Protein AF-A0A351UMD5-F1 (afdb_monomer_lite)

pLDDT: mean 84.87, std 20.07, range [24.2, 98.62]

Sequence (409 aa):
MKTIKLFLLAAFASLAAVNATAQGVPDLEGSAEEGSVLFDGANPYARAVSPQATAQDKEDLLAEFKKHVIMDDHGVPAERTAMDAMLARMMESPTAREVAAKFIKADAKVKFSLEEMPGSAVETREGKKTIVGFRGHTLINDNPPSVVLNKLYMQPGVDGAEGTLAHEMLGHALERQLYGGGDDVIYQYNETEEENARLIGWLVSTELKVRPDYETWNYLENPEANNESLKLMCANYSLGLTSDEMKDPASVYKQRLLDADAALTTLSKSKKNMKGWTAIIEHFIGGKHKMEAASFQALREDIGNKERYFPIAEDNLKKIKEALNERLTYFATPEGKKFLAKLAEESESEYFQKKDEAIMERRTRLEGLLRGKTSESFKTPPAVGQVTWEQLQKLWGKESKACATGVLP

Secondary structure (DSSP, 8-state):
-------S--SS---S--------PPP-GGGSGGG-SS--SS-TTTTTTSTT--HHHHHHHHHHHHTTEEEE-TT-HHHHHHHHHHHHHHTTSHHHHHHHHHHHHTT--EEEEEE--TT-EEEEETTEEEEES--EEEETTSSS-EEEEEGGGGSTTBPPSHHHHHIIIIIIIHHHHHTTTS-HHHHTTBHHHHHHHHHHHHHHHHHTTPPP-HHHHHHHH-HHHHHHHHTTT-HHHHH-B-TTGGGSHHHHHHHHHHHHHHHHHHHHHHHHHHHHHHHHHHHHHHSSS---GGGGHHHHHHHHHHHHHHHHHHHHHHHHHHHHHHHHHHHTSHHHHHHHHHHHHHTTSHHHHHHHHHHHHHHHHHHHHHTT--GGGGPPPPPTTPPPHHHHHHHHHHHHHHHHTT---

Radius of gyration: 25.32 Å; chains: 1; bounding box: 69×54×76 Å

Structure (mmCIF, N/CA/C/O backbone):
data_AF-A0A351UMD5-F1
#
_entry.id   AF-A0A351UMD5-F1
#
loop_
_atom_site.group_PDB
_atom_site.id
_atom_site.type_symbol
_atom_site.label_atom_id
_atom_site.label_alt_id
_atom_site.label_comp_id
_atom_site.label_asym_id
_atom_site.label_entity_id
_atom_site.label_seq_id
_atom_site.pdbx_PDB_ins_code
_atom_site.Cartn_x
_atom_site.Cartn_y
_atom_site.Cartn_z
_atom_site.occupancy
_atom_site.B_iso_or_equiv
_atom_site.auth_seq_id
_atom_site.auth_comp_id
_atom_site.auth_asym_id
_atom_site.auth_atom_id
_atom_site.pdbx_PDB_model_num
ATOM 1 N N . MET A 1 1 ? -27.613 0.593 -33.166 1.00 27.97 1 MET A N 1
ATOM 2 C CA . MET A 1 1 ? -26.796 -0.287 -32.297 1.00 27.97 1 MET A CA 1
ATOM 3 C C . MET A 1 1 ? -26.255 0.571 -31.164 1.00 27.97 1 MET A C 1
ATOM 5 O O . MET A 1 1 ? -25.424 1.424 -31.413 1.00 27.97 1 MET A O 1
ATOM 9 N N . LYS A 1 2 ? -27.050 0.697 -30.098 1.00 24.20 2 LYS A N 1
ATOM 10 C CA . LYS A 1 2 ? -26.854 0.079 -28.770 1.00 24.20 2 LYS A CA 1
ATOM 11 C C . LYS A 1 2 ? -25.662 0.674 -28.001 1.00 24.20 2 LYS A C 1
ATOM 13 O O . LYS A 1 2 ? -24.527 0.238 -28.108 1.00 24.20 2 LYS A O 1
ATOM 18 N N . THR A 1 3 ? -26.039 1.705 -27.253 1.00 26.20 3 THR A N 1
ATOM 19 C CA . THR A 1 3 ? -25.447 2.340 -26.074 1.00 26.20 3 THR A CA 1
ATOM 20 C C . THR A 1 3 ? -24.763 1.383 -25.097 1.00 26.20 3 THR A C 1
ATOM 22 O O . THR A 1 3 ? -25.388 0.429 -24.641 1.00 26.20 3 THR A O 1
ATOM 25 N N . ILE A 1 4 ? -23.542 1.731 -24.681 1.00 27.47 4 ILE A N 1
ATOM 26 C CA . ILE A 1 4 ? -22.930 1.292 -23.420 1.00 27.47 4 ILE A CA 1
ATOM 27 C C . ILE A 1 4 ? -22.565 2.568 -22.649 1.00 27.47 4 ILE A C 1
ATOM 29 O O . ILE A 1 4 ? -21.530 3.188 -22.866 1.00 27.47 4 ILE A O 1
ATOM 33 N N . LYS A 1 5 ? -23.506 3.005 -21.813 1.00 25.19 5 LYS A N 1
ATOM 34 C CA . LYS A 1 5 ? -23.312 3.912 -20.680 1.00 25.19 5 LYS A CA 1
ATOM 35 C C . LYS A 1 5 ? -23.870 3.152 -19.483 1.00 25.19 5 LYS A C 1
ATOM 37 O O . LYS A 1 5 ? -25.071 2.917 -19.494 1.00 25.19 5 LYS A O 1
ATOM 42 N N . LEU A 1 6 ? -23.028 2.752 -18.534 1.00 24.86 6 LEU A N 1
ATOM 43 C CA . LEU A 1 6 ? -23.304 2.614 -17.094 1.00 24.86 6 LEU A CA 1
ATOM 44 C C . LEU A 1 6 ? -22.164 1.821 -16.437 1.00 24.86 6 LEU A C 1
ATOM 46 O O . LEU A 1 6 ? -21.642 0.904 -17.059 1.00 24.86 6 LEU A O 1
ATOM 50 N N . PHE A 1 7 ? -21.884 2.167 -15.178 1.00 27.30 7 PHE A N 1
ATOM 51 C CA . PHE A 1 7 ? -21.043 1.503 -14.165 1.00 27.30 7 PHE A CA 1
ATOM 52 C C . PHE A 1 7 ? -19.778 2.264 -13.762 1.00 27.30 7 PHE A C 1
ATOM 54 O O . PHE A 1 7 ? -18.653 1.878 -14.050 1.00 27.30 7 PHE A O 1
ATOM 61 N N . LEU A 1 8 ? -20.023 3.364 -13.048 1.00 27.95 8 LEU A N 1
ATOM 62 C CA . LEU A 1 8 ? -19.113 4.011 -12.099 1.00 27.95 8 LEU A CA 1
ATOM 63 C C . LEU A 1 8 ? -19.971 4.943 -11.227 1.00 27.95 8 LEU A C 1
ATOM 65 O O . LEU A 1 8 ? -19.925 6.157 -11.359 1.00 27.95 8 LEU A O 1
ATOM 69 N N . LEU A 1 9 ? -20.883 4.356 -10.447 1.00 28.44 9 LEU A N 1
ATOM 70 C CA . LEU A 1 9 ? -21.724 5.051 -9.462 1.00 28.44 9 LEU A CA 1
ATOM 71 C C . LEU A 1 9 ? -22.433 3.998 -8.600 1.00 28.44 9 LEU A C 1
ATOM 73 O O . LEU A 1 9 ? -23.573 3.628 -8.856 1.00 28.44 9 LEU A O 1
ATOM 77 N N . ALA A 1 10 ? -21.716 3.467 -7.612 1.00 27.39 10 ALA A N 1
ATOM 78 C CA . ALA A 1 10 ? -22.287 2.642 -6.546 1.00 27.39 10 ALA A CA 1
ATOM 79 C C . ALA A 1 10 ? -21.455 2.763 -5.256 1.00 27.39 10 ALA A C 1
ATOM 81 O O . ALA A 1 10 ? -21.137 1.764 -4.627 1.00 27.39 10 ALA A O 1
ATOM 82 N N . ALA A 1 11 ? -21.070 3.990 -4.884 1.00 28.64 11 ALA A N 1
ATOM 83 C CA . ALA A 1 11 ? -20.389 4.254 -3.610 1.00 28.64 11 ALA A CA 1
ATOM 84 C C . ALA A 1 11 ? -21.002 5.407 -2.786 1.00 28.64 11 ALA A C 1
ATOM 86 O O . ALA A 1 11 ? -20.479 5.727 -1.731 1.00 28.64 11 ALA A O 1
ATOM 87 N N . PHE A 1 12 ? -22.118 6.024 -3.208 1.00 28.44 12 PHE A N 1
ATOM 88 C CA . PHE A 1 12 ? -22.696 7.180 -2.493 1.00 28.44 12 PHE A CA 1
ATOM 89 C C . PHE A 1 12 ? -24.234 7.222 -2.475 1.00 28.44 12 PHE A C 1
ATOM 91 O O . PHE A 1 12 ? -24.842 8.254 -2.747 1.00 28.44 12 PHE A O 1
ATOM 98 N N . ALA A 1 13 ? -24.899 6.114 -2.141 1.00 29.05 13 ALA A N 1
ATOM 99 C CA . ALA A 1 13 ? -26.343 6.149 -1.892 1.00 29.05 13 ALA A CA 1
ATOM 100 C C . ALA A 1 13 ? -26.796 5.111 -0.856 1.00 29.05 13 ALA A C 1
ATOM 102 O O . ALA A 1 13 ? -27.355 4.080 -1.211 1.00 29.05 13 ALA A O 1
ATOM 103 N N . SER A 1 14 ? -26.611 5.413 0.431 1.00 25.58 14 SER A N 1
ATOM 104 C CA . SER A 1 14 ? -27.393 4.785 1.506 1.00 25.58 14 SER A CA 1
ATOM 105 C C . SER A 1 14 ? -27.362 5.631 2.782 1.00 25.58 14 SER A C 1
ATOM 107 O O . SER A 1 14 ? -26.736 5.284 3.775 1.00 25.58 14 SER A O 1
ATOM 109 N N . LEU A 1 15 ? -28.071 6.759 2.747 1.00 29.62 15 LEU A N 1
ATOM 110 C CA . LEU A 1 15 ? -28.535 7.480 3.934 1.00 29.62 15 LEU A CA 1
ATOM 111 C C . LEU A 1 15 ? -30.052 7.644 3.803 1.00 29.62 15 LEU A C 1
ATOM 113 O O . LEU A 1 15 ? -30.522 8.648 3.280 1.00 29.62 15 LEU A O 1
ATOM 117 N N . ALA A 1 16 ? -30.807 6.619 4.212 1.00 27.28 16 ALA A N 1
ATOM 118 C CA . ALA A 1 16 ? -32.189 6.738 4.687 1.00 27.28 16 ALA A CA 1
ATOM 119 C C . ALA A 1 16 ? -32.730 5.377 5.174 1.00 27.28 16 ALA A C 1
ATOM 121 O O . ALA A 1 16 ? -32.987 4.487 4.373 1.00 27.28 16 ALA A O 1
ATOM 122 N N . ALA A 1 17 ? -32.951 5.303 6.491 1.00 28.67 17 ALA A N 1
ATOM 123 C CA . ALA A 1 17 ? -33.989 4.548 7.202 1.00 28.67 17 ALA A CA 1
ATOM 124 C C . ALA A 1 17 ? -34.120 3.025 6.995 1.00 28.67 17 ALA A C 1
ATOM 126 O O . ALA A 1 17 ? -34.672 2.610 5.989 1.00 28.67 17 ALA A O 1
ATOM 127 N N . VAL A 1 18 ? -33.857 2.244 8.059 1.00 27.23 18 VAL A N 1
ATOM 128 C CA . VAL A 1 18 ? -34.817 1.256 8.613 1.00 27.23 18 VAL A CA 1
ATOM 129 C C . VAL A 1 18 ? -34.570 1.076 10.124 1.00 27.23 18 VAL A C 1
ATOM 131 O O . VAL A 1 18 ? -33.527 0.587 10.542 1.00 27.23 18 VAL A O 1
ATOM 134 N N . ASN A 1 19 ? -35.567 1.437 10.938 1.00 29.69 19 ASN A N 1
ATOM 135 C CA . ASN A 1 19 ? -35.811 0.856 12.263 1.00 29.69 19 ASN A CA 1
ATOM 136 C C . ASN A 1 19 ? -36.602 -0.448 12.067 1.00 29.69 19 ASN A C 1
ATOM 138 O O . ASN A 1 19 ? -37.626 -0.380 11.390 1.00 29.69 19 ASN A O 1
ATOM 142 N N . ALA A 1 20 ? -36.185 -1.568 12.677 1.00 28.09 20 ALA A N 1
ATOM 143 C CA . ALA A 1 20 ? -37.046 -2.571 13.342 1.00 28.09 20 ALA A CA 1
ATOM 144 C C . ALA A 1 20 ? -36.304 -3.901 13.628 1.00 28.09 20 ALA A C 1
ATOM 146 O O . ALA A 1 20 ? -35.967 -4.645 12.717 1.00 28.09 20 ALA A O 1
ATOM 147 N N . THR A 1 21 ? -36.122 -4.177 14.926 1.00 36.28 21 THR A N 1
ATOM 148 C CA . THR A 1 21 ? -36.237 -5.469 15.645 1.00 36.28 21 THR A CA 1
ATOM 149 C C . THR A 1 21 ? -35.777 -6.778 14.983 1.00 36.28 21 THR A C 1
ATOM 151 O O . THR A 1 21 ? -36.444 -7.291 14.089 1.00 36.28 21 THR A O 1
ATOM 154 N N . ALA A 1 22 ? -34.798 -7.442 15.609 1.00 28.38 22 ALA A N 1
ATOM 155 C CA . ALA A 1 22 ? -34.682 -8.901 15.592 1.00 28.38 22 ALA A CA 1
ATOM 156 C C . ALA A 1 22 ? -34.344 -9.419 16.999 1.00 28.38 22 ALA A C 1
ATOM 158 O O . ALA A 1 22 ? -33.357 -9.029 17.617 1.00 28.38 22 ALA A O 1
ATOM 159 N N . GLN A 1 23 ? -35.250 -10.251 17.500 1.00 27.72 23 GLN A N 1
ATOM 160 C CA . GLN A 1 23 ? -35.201 -10.990 18.752 1.00 27.72 23 GLN A CA 1
ATOM 161 C C . GLN A 1 23 ? -34.288 -12.222 18.640 1.00 27.72 23 GLN A C 1
ATOM 163 O O . GLN A 1 23 ? -34.272 -12.875 17.602 1.00 27.72 23 GLN A O 1
ATOM 168 N N . GLY A 1 24 ? -33.660 -12.583 19.764 1.00 29.80 24 GLY A N 1
ATOM 169 C CA . GLY A 1 24 ? -33.356 -13.967 20.147 1.00 29.80 24 GLY A CA 1
ATOM 170 C C . GLY A 1 24 ? -32.160 -14.635 19.469 1.00 29.80 24 GLY A C 1
ATOM 171 O O . GLY A 1 24 ? -32.338 -15.418 18.542 1.00 29.80 24 GLY A O 1
ATOM 172 N N . VAL A 1 25 ? -30.957 -14.422 20.011 1.00 31.05 25 VAL A N 1
ATOM 173 C CA . VAL A 1 25 ? -29.830 -15.355 19.835 1.00 31.05 25 VAL A CA 1
ATOM 174 C C . VAL A 1 25 ? -29.831 -16.310 21.039 1.00 31.05 25 VAL A C 1
ATOM 176 O O . VAL A 1 25 ? -29.952 -15.824 22.166 1.00 31.05 25 VAL A O 1
ATOM 179 N N . PRO A 1 26 ? -29.770 -17.639 20.836 1.00 33.12 26 PRO A N 1
ATOM 180 C CA . PRO A 1 26 ? -29.722 -18.589 21.934 1.00 33.12 26 PRO A CA 1
ATOM 181 C C . PRO A 1 26 ? -28.384 -18.523 22.671 1.00 33.12 26 PRO A C 1
ATOM 183 O O . PRO A 1 26 ? -27.328 -18.322 22.076 1.00 33.12 26 PRO A O 1
ATOM 186 N N . ASP A 1 27 ? -28.504 -18.713 23.976 1.00 36.41 27 ASP A N 1
ATOM 187 C CA . ASP A 1 27 ? -27.473 -18.815 24.998 1.00 36.41 27 ASP A CA 1
ATOM 188 C C . ASP A 1 27 ? -26.308 -19.746 24.589 1.00 36.41 27 ASP A C 1
ATOM 190 O O . ASP A 1 27 ? -26.503 -20.937 24.329 1.00 36.41 27 ASP A O 1
ATOM 194 N N . LEU A 1 28 ? -25.105 -19.171 24.495 1.00 37.09 28 LEU A N 1
ATOM 195 C CA . LEU A 1 28 ? -23.832 -19.829 24.166 1.00 37.09 28 LEU A CA 1
ATOM 196 C C . LEU A 1 28 ? -22.872 -19.833 25.374 1.00 37.09 28 LEU A C 1
ATOM 198 O O . LEU A 1 28 ? -21.659 -19.937 25.199 1.00 37.09 28 LEU A O 1
ATOM 202 N N . GLU A 1 29 ? -23.381 -19.746 26.607 1.00 35.31 29 GLU A N 1
ATOM 203 C CA . GLU A 1 29 ? -22.538 -19.751 27.816 1.00 35.31 29 GLU A CA 1
ATOM 204 C C . GLU A 1 29 ? -21.907 -21.127 28.134 1.00 35.31 29 GLU A C 1
ATOM 206 O O . GLU A 1 29 ? -21.002 -21.226 28.957 1.00 35.31 29 GLU A O 1
ATOM 211 N N . GLY A 1 30 ? -22.296 -22.202 27.438 1.00 31.28 30 GLY A N 1
ATOM 212 C CA . GLY A 1 30 ? -21.880 -23.573 27.770 1.00 31.28 30 GLY A CA 1
ATOM 213 C C . GLY A 1 30 ? -20.525 -24.064 27.233 1.00 31.28 30 GLY A C 1
ATOM 214 O O . GLY A 1 30 ? -20.128 -25.172 27.581 1.00 31.28 30 GLY A O 1
ATOM 215 N N . SER A 1 31 ? -19.812 -23.312 26.383 1.00 37.94 31 SER A N 1
ATOM 216 C CA . SER A 1 31 ? -18.545 -23.778 25.769 1.00 37.94 31 SER A CA 1
ATOM 217 C C . SER A 1 31 ? -17.304 -22.960 26.142 1.00 37.94 31 SER A C 1
ATOM 219 O O . SER A 1 31 ? -16.235 -23.186 25.578 1.00 37.94 31 SER A O 1
ATOM 221 N N . ALA A 1 32 ? -17.425 -22.010 27.073 1.00 37.50 32 ALA A N 1
ATOM 222 C CA . ALA A 1 32 ? -16.334 -21.110 27.461 1.00 37.50 32 ALA A CA 1
ATOM 223 C C . ALA A 1 32 ? -15.510 -21.591 28.677 1.00 37.50 32 ALA A C 1
ATOM 225 O O . ALA A 1 32 ? -14.433 -21.054 28.929 1.00 37.50 32 ALA A O 1
ATOM 226 N N . GLU A 1 33 ? -15.963 -22.602 29.429 1.00 34.72 33 GLU A N 1
ATOM 227 C CA . GLU A 1 33 ? -15.355 -22.924 30.734 1.00 34.72 33 GLU A CA 1
ATOM 228 C C . GLU A 1 33 ? -14.147 -23.883 30.699 1.00 34.72 33 GLU A C 1
ATOM 230 O O . GLU A 1 33 ? -13.342 -23.865 31.630 1.00 34.72 33 GLU A O 1
ATOM 235 N N . GLU A 1 34 ? -13.909 -24.649 29.627 1.00 36.34 34 GLU A N 1
ATOM 236 C CA . GLU A 1 34 ? -12.810 -25.641 29.606 1.00 36.34 34 GLU A CA 1
ATOM 237 C C . GLU A 1 34 ? -11.425 -25.087 29.199 1.00 36.34 34 GLU A C 1
ATOM 239 O O . GLU A 1 34 ? -10.430 -25.809 29.245 1.00 36.34 34 GLU A O 1
ATOM 244 N N . GLY A 1 35 ? -11.306 -23.796 28.864 1.00 35.47 35 GLY A N 1
ATOM 245 C CA . GLY A 1 35 ? -10.030 -23.167 28.476 1.00 35.47 35 GLY A CA 1
ATOM 246 C C . GLY A 1 35 ? -9.252 -22.467 29.601 1.00 35.47 35 GLY A C 1
ATOM 247 O O . GLY A 1 35 ? -8.167 -21.944 29.358 1.00 35.47 35 GLY A O 1
ATOM 248 N N . SER A 1 36 ? -9.782 -22.406 30.827 1.00 33.03 36 SER A N 1
ATOM 249 C CA . SER A 1 36 ? -9.352 -21.411 31.829 1.00 33.03 36 SER A CA 1
ATOM 250 C C . SER A 1 36 ? -8.223 -21.831 32.792 1.00 33.03 36 SER A C 1
ATOM 252 O O . SER A 1 36 ? -7.862 -21.052 33.672 1.00 33.03 36 SER A O 1
ATOM 254 N N . VAL A 1 37 ? -7.606 -23.014 32.641 1.00 34.16 37 VAL A N 1
ATOM 255 C CA . VAL A 1 37 ? -6.718 -23.592 33.687 1.00 34.16 37 VAL A CA 1
ATOM 256 C C . VAL A 1 37 ? -5.212 -23.617 33.331 1.00 34.16 37 VAL A C 1
ATOM 258 O O . VAL A 1 37 ? -4.439 -24.312 33.980 1.00 34.16 37 VAL A O 1
ATOM 261 N N . LEU A 1 38 ? -4.730 -22.842 32.347 1.00 36.78 38 LEU A N 1
ATOM 262 C CA . LEU A 1 38 ? -3.295 -22.837 31.967 1.00 36.78 38 LEU A CA 1
ATOM 263 C C . LEU A 1 38 ? -2.643 -21.447 31.806 1.00 36.78 38 LEU A C 1
ATOM 265 O O . LEU A 1 38 ? -1.729 -21.299 30.998 1.00 36.78 38 LEU A O 1
ATOM 269 N N . PHE A 1 39 ? -3.084 -20.421 32.546 1.00 47.00 39 PHE A N 1
ATOM 270 C CA . PHE A 1 39 ? -2.667 -19.040 32.249 1.00 47.00 39 PHE A CA 1
ATOM 271 C C . PHE A 1 39 ? -2.309 -18.197 33.480 1.00 47.00 39 PHE A C 1
ATOM 273 O O . PHE A 1 39 ? -3.119 -17.502 34.088 1.00 47.00 39 PHE A O 1
ATOM 280 N N . ASP A 1 40 ? -1.028 -18.225 33.806 1.00 35.91 40 ASP A N 1
ATOM 281 C CA . ASP A 1 40 ? -0.308 -17.445 34.800 1.00 35.91 40 ASP A CA 1
ATOM 282 C C . ASP A 1 40 ? 0.093 -16.060 34.258 1.00 35.91 40 ASP A C 1
ATOM 284 O O . ASP A 1 40 ? 1.263 -15.767 34.053 1.00 35.91 40 ASP A O 1
ATOM 288 N N . GLY A 1 41 ? -0.899 -15.185 34.035 1.00 37.47 41 GLY A N 1
ATOM 289 C CA . GLY A 1 41 ? -0.791 -13.710 34.083 1.00 37.47 41 GLY A CA 1
ATOM 290 C C . GLY A 1 41 ? 0.155 -12.968 33.116 1.00 37.47 41 GLY A C 1
ATOM 291 O O . GLY A 1 41 ? 0.055 -11.747 32.995 1.00 37.47 41 GLY A O 1
ATOM 292 N N . ALA A 1 42 ? 1.048 -13.652 32.406 1.00 50.19 42 ALA A N 1
ATOM 293 C CA . ALA A 1 42 ? 1.836 -13.132 31.298 1.00 50.19 42 ALA A CA 1
ATOM 294 C C . ALA A 1 42 ? 1.070 -13.379 29.990 1.00 50.19 42 ALA A C 1
ATOM 296 O O . ALA A 1 42 ? 0.368 -14.379 29.872 1.00 50.19 42 ALA A O 1
ATOM 297 N N . ASN A 1 43 ? 1.176 -12.462 29.020 1.00 60.94 43 ASN A N 1
ATOM 298 C CA . ASN A 1 43 ? 0.506 -12.553 27.714 1.00 60.94 43 ASN A CA 1
ATOM 299 C C . ASN A 1 43 ? 0.509 -14.013 27.195 1.00 60.94 43 ASN A C 1
ATOM 301 O O . ASN A 1 43 ? 1.604 -14.539 26.974 1.00 60.94 43 ASN A O 1
ATOM 305 N N . PRO A 1 44 ? -0.660 -14.664 27.002 1.00 67.06 44 PRO A N 1
ATOM 306 C CA . PRO A 1 44 ? -0.748 -16.100 26.699 1.00 67.06 44 PRO A CA 1
ATOM 307 C C . PRO A 1 44 ? 0.016 -16.495 25.427 1.00 67.06 44 PRO A C 1
ATOM 309 O O . PRO A 1 44 ? 0.403 -17.648 25.261 1.00 67.06 44 PRO A O 1
ATOM 312 N N . TYR A 1 45 ? 0.323 -15.519 24.568 1.00 81.44 45 TYR A N 1
ATOM 313 C CA . TYR A 1 45 ? 1.052 -15.704 23.317 1.00 81.44 45 TYR A CA 1
ATOM 314 C C . TYR A 1 45 ? 2.516 -15.240 23.371 1.00 81.44 45 TYR A C 1
ATOM 316 O O . TYR A 1 45 ? 3.181 -15.228 22.339 1.00 81.44 45 TYR A O 1
ATOM 324 N N . ALA A 1 46 ? 3.059 -14.875 24.542 1.00 80.38 46 ALA A N 1
ATOM 325 C CA . ALA A 1 46 ? 4.414 -14.318 24.679 1.00 80.38 46 ALA A CA 1
ATOM 326 C C . ALA A 1 46 ? 5.506 -15.204 24.048 1.00 80.38 46 ALA A C 1
ATOM 328 O O . ALA A 1 46 ? 6.447 -14.698 23.437 1.00 80.38 46 ALA A O 1
ATOM 329 N N . ARG A 1 47 ? 5.362 -16.532 24.155 1.00 83.25 47 ARG A N 1
ATOM 330 C CA . ARG A 1 47 ? 6.269 -17.497 23.513 1.00 83.25 47 ARG A CA 1
ATOM 331 C C . ARG A 1 47 ? 6.097 -17.527 21.995 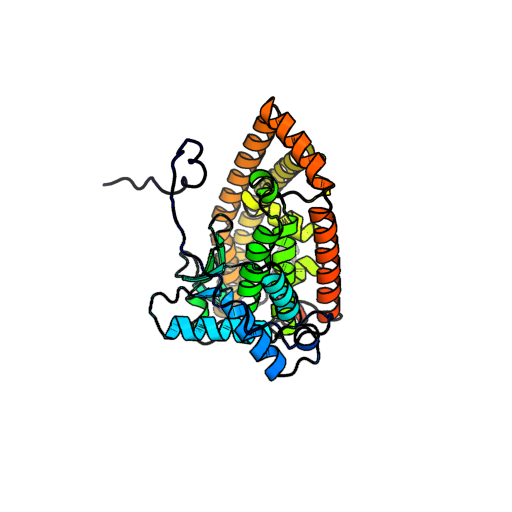1.00 83.25 47 ARG A C 1
ATOM 333 O O . ARG A 1 47 ? 7.089 -17.474 21.276 1.00 83.25 47 ARG A O 1
ATOM 340 N N . ALA A 1 48 ? 4.855 -17.525 21.514 1.00 81.62 48 ALA A N 1
ATOM 341 C CA . ALA A 1 48 ? 4.539 -17.581 20.089 1.00 81.62 48 ALA A CA 1
ATOM 342 C C . ALA A 1 48 ? 4.946 -16.312 19.326 1.00 81.62 48 ALA A C 1
ATOM 344 O O . ALA A 1 48 ? 5.382 -16.395 18.180 1.00 81.62 48 ALA A O 1
ATOM 345 N N . VAL A 1 49 ? 4.885 -15.133 19.949 1.00 85.88 49 VAL A N 1
ATOM 346 C CA . VAL A 1 49 ? 5.311 -13.871 19.309 1.00 85.88 49 VAL A CA 1
ATOM 347 C C . VAL A 1 49 ? 6.831 -13.667 19.321 1.00 85.88 49 VAL A C 1
ATOM 349 O O . VAL A 1 49 ? 7.342 -12.769 18.656 1.00 85.88 49 VAL A O 1
ATOM 352 N N . SER A 1 50 ? 7.577 -14.505 20.045 1.00 85.88 50 SER A N 1
ATOM 353 C CA . SER A 1 50 ? 9.034 -14.408 20.132 1.00 85.88 50 SER A CA 1
ATOM 354 C C . SER A 1 50 ? 9.722 -14.715 18.787 1.00 85.88 50 SER A C 1
ATOM 356 O O . SER A 1 50 ? 9.260 -15.575 18.023 1.00 85.88 50 SER A O 1
ATOM 358 N N . PRO A 1 51 ? 10.885 -14.097 18.489 1.00 82.06 51 PRO A N 1
ATOM 359 C CA . PRO A 1 51 ? 11.746 -14.532 17.390 1.00 82.06 51 PRO A CA 1
ATOM 360 C C . PRO A 1 51 ? 12.222 -15.989 17.526 1.00 82.06 51 PRO A C 1
ATOM 362 O O . PRO A 1 51 ? 12.585 -16.599 16.523 1.00 82.06 51 PRO A O 1
ATOM 365 N N . GLN A 1 52 ? 12.212 -16.551 18.742 1.00 87.62 52 GLN A N 1
ATOM 366 C CA . GLN A 1 52 ? 12.586 -17.941 19.035 1.00 87.62 52 GLN A CA 1
ATOM 367 C C . GLN A 1 52 ? 11.382 -18.896 19.148 1.00 87.62 52 GLN A C 1
ATOM 369 O O . GLN A 1 52 ? 11.549 -20.008 19.646 1.00 87.62 52 GLN A O 1
ATOM 374 N N . ALA A 1 53 ? 10.186 -18.488 18.706 1.00 90.00 53 ALA A N 1
ATOM 375 C CA . ALA A 1 53 ? 9.001 -19.345 18.714 1.00 90.00 53 ALA A CA 1
ATOM 376 C C . ALA A 1 53 ? 9.267 -20.681 17.996 1.00 90.00 53 ALA A C 1
ATOM 378 O O . ALA A 1 53 ? 9.746 -20.707 16.854 1.00 90.00 53 ALA A O 1
ATOM 379 N N . THR A 1 54 ? 8.954 -21.787 18.669 1.00 93.50 54 THR A N 1
ATOM 380 C CA . THR A 1 54 ? 9.081 -23.138 18.111 1.00 93.50 54 THR A CA 1
ATOM 381 C C . THR A 1 54 ? 8.012 -23.393 17.046 1.00 93.50 54 THR A C 1
ATOM 383 O O . THR A 1 54 ? 7.069 -22.618 16.904 1.00 93.50 54 THR A O 1
ATOM 386 N N . ALA A 1 55 ? 8.136 -24.482 16.279 1.00 94.12 55 ALA A N 1
ATOM 387 C CA . ALA A 1 55 ? 7.089 -24.877 15.331 1.00 94.12 55 ALA A CA 1
ATOM 388 C C . ALA A 1 55 ? 5.735 -25.081 16.035 1.00 94.12 55 ALA A C 1
ATOM 390 O O . ALA A 1 55 ? 4.731 -24.558 15.566 1.00 94.12 55 ALA A O 1
ATOM 391 N N . GLN A 1 56 ? 5.738 -25.726 17.208 1.00 93.81 56 GLN A N 1
ATOM 392 C CA . GLN A 1 56 ? 4.528 -25.930 18.004 1.00 93.81 56 GLN A CA 1
ATOM 393 C C . GLN A 1 56 ? 3.908 -24.602 18.452 1.00 93.81 56 GLN A C 1
ATOM 395 O O . GLN A 1 56 ? 2.712 -24.410 18.280 1.00 93.81 56 GLN A O 1
ATOM 400 N N . ASP A 1 57 ? 4.713 -23.648 18.942 1.00 93.50 57 ASP A N 1
ATOM 401 C CA . ASP A 1 57 ? 4.187 -22.338 19.361 1.00 93.50 57 ASP A CA 1
ATOM 402 C C . ASP A 1 57 ? 3.488 -21.604 18.198 1.00 93.50 57 ASP A C 1
ATOM 404 O O . ASP A 1 57 ? 2.497 -20.900 18.398 1.00 93.50 57 ASP A O 1
ATOM 408 N N . LYS A 1 58 ? 4.010 -21.751 16.971 1.00 94.94 58 LYS A N 1
ATOM 409 C CA . LYS A 1 58 ? 3.416 -21.162 15.760 1.00 94.94 58 LYS A CA 1
ATOM 410 C C . LYS A 1 58 ? 2.133 -21.881 15.354 1.00 94.94 58 LYS A C 1
ATOM 412 O O . LYS A 1 58 ? 1.175 -21.217 14.968 1.00 94.94 58 LYS A O 1
ATOM 417 N N . GLU A 1 59 ? 2.120 -23.209 15.427 1.00 95.94 59 GLU A N 1
ATOM 418 C CA . GLU A 1 59 ? 0.946 -24.032 15.126 1.00 95.94 59 GLU A CA 1
ATOM 419 C C . GLU A 1 59 ? -0.200 -23.756 16.105 1.00 95.94 59 GLU A C 1
ATOM 421 O O . GLU A 1 59 ? -1.333 -23.565 15.664 1.00 95.94 59 GLU A O 1
ATOM 426 N N . ASP A 1 60 ? 0.096 -23.634 17.400 1.00 95.56 60 ASP A N 1
ATOM 427 C CA . ASP A 1 60 ? -0.890 -23.318 18.438 1.00 95.56 60 ASP A CA 1
ATOM 428 C C . ASP A 1 60 ? -1.494 -21.922 18.222 1.00 95.56 60 ASP A C 1
ATOM 430 O O . ASP A 1 60 ? -2.716 -21.756 18.238 1.00 95.56 60 ASP A O 1
ATOM 434 N N . LEU A 1 61 ? -0.654 -20.916 17.937 1.00 96.50 61 LEU A N 1
ATOM 435 C CA . LEU A 1 61 ? -1.127 -19.566 17.619 1.00 96.50 61 LEU A CA 1
ATOM 436 C C . LEU A 1 61 ? -1.963 -19.543 16.334 1.00 96.50 61 LEU A C 1
ATOM 438 O O . LEU A 1 61 ? -2.987 -18.866 16.289 1.00 96.50 61 LEU A O 1
ATOM 442 N N . LEU A 1 62 ? -1.554 -20.276 15.295 1.00 97.62 62 LEU A N 1
ATOM 443 C CA . LEU A 1 62 ? -2.316 -20.383 14.051 1.00 97.62 62 LEU A CA 1
ATOM 444 C C . LEU A 1 62 ? -3.680 -21.041 14.286 1.00 97.62 62 LEU A C 1
ATOM 446 O O . LEU A 1 62 ? -4.678 -20.584 13.729 1.00 97.62 62 LEU A O 1
ATOM 450 N N . ALA A 1 63 ? -3.727 -22.113 15.078 1.00 97.94 63 ALA A N 1
ATOM 451 C CA . ALA A 1 63 ? -4.962 -22.814 15.405 1.00 97.94 63 ALA A CA 1
ATOM 452 C C . ALA A 1 63 ? -5.939 -21.895 16.146 1.00 97.94 63 ALA A C 1
ATOM 454 O O . ALA A 1 63 ? -7.121 -21.861 15.803 1.00 97.94 63 ALA A O 1
ATOM 455 N N . GLU A 1 64 ? -5.439 -21.107 17.100 1.00 97.62 64 GLU A N 1
ATOM 456 C CA . GLU A 1 64 ? -6.241 -20.098 17.787 1.00 97.62 64 GLU A CA 1
ATOM 457 C C . GLU A 1 64 ? -6.696 -18.993 16.830 1.00 97.62 64 GLU A C 1
ATOM 459 O O . GLU A 1 64 ? -7.888 -18.716 16.728 1.00 97.62 64 GLU A O 1
ATOM 464 N N . PHE A 1 65 ? -5.777 -18.422 16.046 1.00 97.81 65 PHE A N 1
ATOM 465 C CA . PHE A 1 65 ? -6.081 -17.366 15.080 1.00 97.81 65 PHE A CA 1
ATOM 466 C C . PHE A 1 65 ? -7.165 -17.789 14.081 1.00 97.81 65 PHE A C 1
ATOM 468 O O . PHE A 1 65 ? -8.076 -17.018 13.787 1.00 97.81 65 PHE A O 1
ATOM 475 N N . LYS A 1 66 ? -7.141 -19.041 13.606 1.00 98.31 66 LYS A N 1
ATOM 476 C CA . LYS A 1 66 ? -8.159 -19.572 12.687 1.00 98.31 66 LYS A CA 1
ATOM 477 C C . LYS A 1 66 ? -9.574 -19.589 13.272 1.00 98.31 66 LYS A C 1
ATOM 479 O O . LYS A 1 66 ? -10.520 -19.527 12.496 1.00 98.31 66 LYS A O 1
ATOM 484 N N . LYS A 1 67 ? -9.757 -19.595 14.598 1.00 98.12 67 LYS A N 1
ATOM 485 C CA . LYS A 1 67 ? -11.089 -19.440 15.222 1.00 98.12 67 LYS A CA 1
ATOM 486 C C . LYS A 1 67 ? -11.698 -18.053 14.982 1.00 98.12 67 LYS A C 1
ATOM 488 O O . LYS A 1 67 ? -12.901 -17.868 15.148 1.00 98.12 67 LYS A O 1
ATOM 493 N N . HIS A 1 68 ? -10.874 -17.082 14.591 1.00 98.31 68 HIS A N 1
ATOM 494 C CA . HIS A 1 68 ? -11.274 -15.714 14.272 1.00 98.31 68 HIS A CA 1
ATOM 495 C C . HIS A 1 68 ? -11.421 -15.461 12.761 1.00 98.31 68 HIS A C 1
ATOM 497 O O . HIS A 1 68 ? -11.855 -14.379 12.360 1.00 98.31 68 HIS A O 1
ATOM 503 N N . VAL A 1 69 ? -11.095 -16.449 11.919 1.00 98.44 69 VAL A N 1
ATOM 504 C CA . VAL A 1 69 ? -11.129 -16.338 10.456 1.00 98.44 69 VAL A CA 1
ATOM 505 C C . VAL A 1 69 ? -12.242 -17.220 9.894 1.00 98.44 69 VAL A C 1
ATOM 507 O O . VAL A 1 69 ? -12.174 -18.447 9.939 1.00 98.44 69 VAL A O 1
ATOM 510 N N . ILE A 1 70 ? -13.258 -16.592 9.309 1.00 98.50 70 ILE A N 1
ATOM 511 C CA . ILE A 1 70 ? -14.314 -17.271 8.559 1.00 98.50 70 ILE A CA 1
ATOM 512 C C . ILE A 1 70 ? -13.812 -17.447 7.124 1.00 98.50 70 ILE A C 1
ATOM 514 O O . ILE A 1 70 ? -13.729 -16.479 6.372 1.00 98.50 70 ILE A O 1
ATOM 518 N N . MET A 1 71 ? -13.446 -18.671 6.745 1.00 98.06 71 MET A N 1
ATOM 519 C CA . MET A 1 71 ? -13.007 -18.959 5.377 1.00 98.06 71 MET A CA 1
ATOM 520 C C . MET A 1 71 ? -14.199 -19.163 4.447 1.00 98.06 71 MET A C 1
ATOM 522 O O . MET A 1 71 ? -15.001 -20.068 4.676 1.00 98.06 71 MET A O 1
ATOM 526 N N . ASP A 1 72 ? -14.265 -18.365 3.385 1.00 98.12 72 ASP A N 1
ATOM 527 C CA . ASP A 1 72 ? -15.116 -18.605 2.224 1.00 98.12 72 ASP A CA 1
ATOM 528 C C . ASP A 1 72 ? -14.252 -19.163 1.086 1.00 98.12 72 ASP A C 1
ATOM 530 O O . ASP A 1 72 ? -13.622 -18.436 0.319 1.00 98.12 72 ASP A O 1
ATOM 534 N N . ASP A 1 73 ? -14.164 -20.492 1.043 1.00 97.12 73 ASP A N 1
ATOM 535 C CA . ASP A 1 73 ? -13.458 -21.249 0.007 1.00 97.12 73 ASP A CA 1
ATOM 536 C C . ASP A 1 73 ? -14.364 -21.589 -1.187 1.00 97.12 73 ASP A C 1
ATOM 538 O O . ASP A 1 73 ? -13.983 -22.390 -2.044 1.00 97.12 73 ASP A O 1
ATOM 542 N N . HIS A 1 74 ? -15.588 -21.043 -1.221 1.00 97.31 74 HIS A N 1
ATOM 543 C CA . HIS A 1 74 ? -16.617 -21.323 -2.222 1.00 97.31 74 HIS A CA 1
ATOM 544 C C . HIS A 1 74 ? -16.943 -22.822 -2.397 1.00 97.31 74 HIS A C 1
ATOM 546 O O . HIS A 1 74 ? -17.459 -23.236 -3.440 1.00 97.31 74 HIS A O 1
ATOM 552 N N . GLY A 1 75 ? -16.621 -23.666 -1.409 1.00 96.50 75 GLY A N 1
ATOM 553 C CA . GLY A 1 75 ? -16.721 -25.122 -1.518 1.00 96.50 75 GLY A CA 1
ATOM 554 C C . GLY A 1 75 ? -15.649 -25.766 -2.410 1.00 96.50 75 GLY A C 1
ATOM 555 O O . GLY A 1 75 ? -15.814 -26.915 -2.826 1.00 96.50 75 GLY A O 1
ATOM 556 N N . VAL A 1 76 ? -14.558 -25.057 -2.721 1.00 97.69 76 VAL A N 1
ATOM 557 C CA . VAL A 1 76 ? -13.444 -25.519 -3.560 1.00 97.69 76 VAL A CA 1
ATOM 558 C C . VAL A 1 76 ? -12.261 -25.956 -2.675 1.00 97.69 76 VAL A C 1
ATOM 560 O O . VAL A 1 76 ? -11.544 -25.113 -2.135 1.00 97.69 76 VAL A O 1
ATOM 563 N N . PRO A 1 77 ? -11.945 -27.266 -2.572 1.00 97.62 77 PRO A N 1
ATOM 564 C CA . PRO A 1 77 ? -10.884 -27.752 -1.676 1.00 97.62 77 PRO A CA 1
ATOM 565 C C . PRO A 1 77 ? -9.486 -27.184 -1.962 1.00 97.62 77 PRO A C 1
ATOM 567 O O . PRO A 1 77 ? -8.660 -27.047 -1.057 1.00 97.62 77 PRO A O 1
ATOM 570 N N . ALA A 1 78 ? -9.206 -26.856 -3.226 1.00 97.19 78 ALA A N 1
ATOM 571 C CA . ALA A 1 78 ? -7.950 -26.223 -3.616 1.00 97.19 78 ALA A CA 1
ATOM 572 C C . ALA A 1 78 ? -7.830 -24.786 -3.076 1.00 97.19 78 ALA A C 1
ATOM 574 O O . ALA A 1 78 ? -6.737 -24.391 -2.678 1.00 97.19 78 ALA A O 1
ATOM 575 N N . GLU A 1 79 ? -8.934 -24.032 -3.018 1.00 97.62 79 GLU A N 1
ATOM 576 C CA . GLU A 1 79 ? -8.962 -22.686 -2.426 1.00 97.62 79 GLU A CA 1
ATOM 577 C C . GLU A 1 79 ? -8.733 -22.778 -0.924 1.00 97.62 79 GLU A C 1
ATOM 579 O O . GLU A 1 79 ? -7.828 -22.126 -0.409 1.00 97.62 79 GLU A O 1
ATOM 584 N N . ARG A 1 80 ? -9.430 -23.697 -0.246 1.00 98.00 80 ARG A N 1
ATOM 585 C CA . ARG A 1 80 ? -9.221 -23.960 1.182 1.00 98.00 80 ARG A CA 1
ATOM 586 C C . ARG A 1 80 ? -7.765 -24.261 1.514 1.00 98.00 80 ARG A C 1
ATOM 588 O O . ARG A 1 80 ? -7.190 -23.658 2.415 1.00 98.00 80 ARG A O 1
ATOM 595 N N . THR A 1 81 ? -7.158 -25.165 0.748 1.00 97.56 81 THR A N 1
ATOM 596 C CA . THR A 1 81 ? -5.752 -25.551 0.922 1.00 97.56 81 THR A CA 1
ATOM 597 C C . THR A 1 81 ? -4.820 -24.356 0.712 1.00 97.56 81 THR A C 1
ATOM 599 O O . THR A 1 81 ? -3.880 -24.172 1.484 1.00 97.56 81 THR A O 1
ATOM 602 N N . ALA A 1 82 ? -5.077 -23.527 -0.305 1.00 97.31 82 ALA A N 1
ATOM 603 C CA . ALA A 1 82 ? -4.290 -22.327 -0.565 1.00 97.31 82 ALA A CA 1
ATOM 604 C C . ALA A 1 82 ? -4.427 -21.300 0.570 1.00 97.31 82 ALA A C 1
ATOM 606 O O . ALA A 1 82 ? -3.418 -20.798 1.056 1.00 97.31 82 ALA A O 1
ATOM 607 N N . MET A 1 83 ? -5.645 -21.036 1.043 1.00 98.25 83 MET A N 1
ATOM 608 C CA . MET A 1 83 ? -5.918 -20.110 2.147 1.00 98.25 83 MET A CA 1
ATOM 609 C C . MET A 1 83 ? -5.279 -20.579 3.459 1.00 98.25 83 MET A C 1
ATOM 611 O O . MET A 1 83 ? -4.615 -19.799 4.143 1.00 98.25 83 MET A O 1
ATOM 615 N N . ASP A 1 84 ? -5.413 -21.868 3.786 1.00 98.12 84 ASP A N 1
ATOM 616 C CA . ASP A 1 84 ? -4.768 -22.477 4.949 1.00 98.12 84 ASP A CA 1
ATOM 617 C C . ASP A 1 84 ? -3.236 -22.360 4.869 1.00 98.12 84 ASP A C 1
ATOM 619 O O . ASP A 1 84 ? -2.594 -22.040 5.873 1.00 98.12 84 ASP A O 1
ATOM 623 N N . ALA A 1 85 ? -2.654 -22.570 3.682 1.00 97.12 85 ALA A N 1
ATOM 624 C CA . ALA A 1 85 ? -1.219 -22.428 3.447 1.00 97.12 85 ALA A CA 1
ATOM 625 C C . ALA A 1 85 ? -0.744 -20.970 3.557 1.00 97.12 85 ALA A C 1
ATOM 627 O O . ALA A 1 85 ? 0.305 -20.727 4.152 1.00 97.12 85 ALA A O 1
ATOM 628 N N . MET A 1 86 ? -1.514 -20.004 3.044 1.00 97.88 86 MET A N 1
ATOM 629 C CA . MET A 1 86 ? -1.205 -18.574 3.166 1.00 97.88 86 MET A CA 1
ATOM 630 C C . MET A 1 86 ? -1.182 -18.138 4.633 1.00 97.88 86 MET A C 1
ATOM 632 O O . MET A 1 86 ? -0.224 -17.498 5.064 1.00 97.88 86 MET A O 1
ATOM 636 N N . LEU A 1 87 ? -2.186 -18.531 5.426 1.00 98.38 87 LEU A N 1
ATOM 637 C CA . LEU A 1 87 ? -2.225 -18.224 6.859 1.00 98.38 87 LEU A CA 1
ATOM 638 C C . LEU A 1 87 ? -1.065 -18.876 7.615 1.00 98.38 87 LEU A C 1
ATOM 640 O O . LEU A 1 87 ? -0.415 -18.221 8.430 1.00 98.38 87 LEU A O 1
ATOM 644 N N . ALA A 1 88 ? -0.767 -20.145 7.324 1.00 97.88 88 ALA A N 1
ATOM 645 C CA . ALA A 1 88 ? 0.354 -20.844 7.942 1.00 97.88 88 ALA A CA 1
ATOM 646 C C . ALA A 1 88 ? 1.695 -20.177 7.607 1.00 97.88 88 ALA A C 1
ATOM 648 O O . ALA A 1 88 ? 2.499 -19.909 8.498 1.00 97.88 88 ALA A O 1
ATOM 649 N N . ARG A 1 89 ? 1.921 -19.844 6.331 1.00 97.44 89 ARG A N 1
ATOM 650 C CA . ARG A 1 89 ? 3.150 -19.182 5.888 1.00 97.44 89 ARG A CA 1
ATOM 651 C C . ARG A 1 89 ? 3.271 -17.768 6.448 1.00 97.44 89 ARG A C 1
ATOM 653 O O . ARG A 1 89 ? 4.372 -17.374 6.824 1.00 97.44 89 ARG A O 1
ATOM 660 N N . MET A 1 90 ? 2.165 -17.034 6.564 1.00 97.12 90 MET A N 1
ATOM 661 C CA . MET A 1 90 ? 2.126 -15.729 7.223 1.00 97.12 90 MET A CA 1
ATOM 662 C C . MET A 1 90 ? 2.611 -15.835 8.677 1.00 97.12 90 MET A C 1
ATOM 664 O O . MET A 1 90 ? 3.446 -15.034 9.084 1.00 97.12 90 MET A O 1
ATOM 668 N N . MET A 1 91 ? 2.210 -16.870 9.429 1.00 97.06 91 MET A N 1
ATOM 669 C CA . MET A 1 91 ? 2.664 -17.088 10.815 1.00 97.06 91 MET A CA 1
ATOM 670 C C . MET A 1 91 ? 4.163 -17.403 10.958 1.00 97.06 91 MET A C 1
ATOM 672 O O . MET A 1 91 ? 4.688 -17.370 12.071 1.00 97.06 91 MET A O 1
ATOM 676 N N . GLU A 1 92 ? 4.911 -17.633 9.876 1.00 96.81 92 GLU A N 1
ATOM 677 C CA . GLU A 1 92 ? 6.376 -17.721 9.949 1.00 96.81 92 GLU A CA 1
ATOM 678 C C . GLU A 1 92 ? 7.039 -16.356 10.216 1.00 96.81 92 GLU A C 1
ATOM 680 O O . GLU A 1 92 ? 8.143 -16.299 10.769 1.00 96.81 92 GLU A O 1
ATOM 685 N N . SER A 1 93 ? 6.346 -15.250 9.933 1.00 96.94 93 SER A N 1
ATOM 686 C CA . SER A 1 93 ? 6.789 -13.887 10.243 1.00 96.94 93 SER A CA 1
ATOM 687 C C . SER A 1 93 ? 6.571 -13.541 11.730 1.00 96.94 93 SER A C 1
ATOM 689 O O . SER A 1 93 ? 5.446 -13.649 12.224 1.00 96.94 93 SER A O 1
ATOM 691 N N . PRO A 1 94 ? 7.610 -13.091 12.470 1.00 95.88 94 PRO A N 1
ATOM 692 C CA . PRO A 1 94 ? 7.439 -12.525 13.812 1.00 95.88 94 PRO A CA 1
ATOM 693 C C . PRO A 1 94 ? 6.407 -11.397 13.872 1.00 95.88 94 PRO A C 1
ATOM 695 O O . PRO A 1 94 ? 5.600 -11.361 14.798 1.00 95.88 94 PRO A O 1
ATOM 698 N N . THR A 1 95 ? 6.395 -10.512 12.871 1.00 96.38 95 THR A N 1
ATOM 699 C CA . THR A 1 95 ? 5.434 -9.405 12.802 1.00 96.38 95 THR A CA 1
ATOM 700 C C . THR A 1 95 ? 4.001 -9.917 12.679 1.00 96.38 95 THR A C 1
ATOM 702 O O . THR A 1 95 ? 3.129 -9.473 13.424 1.00 96.38 95 THR A O 1
ATOM 705 N N . ALA A 1 96 ? 3.751 -10.897 11.809 1.00 97.75 96 ALA A N 1
ATOM 706 C CA . ALA A 1 96 ? 2.427 -11.495 11.686 1.00 97.75 96 ALA A CA 1
ATOM 707 C C . ALA A 1 96 ? 1.954 -12.128 13.000 1.00 97.75 96 ALA A C 1
ATOM 709 O O . ALA A 1 96 ? 0.810 -11.918 13.387 1.00 97.75 96 ALA A O 1
ATOM 710 N N . ARG A 1 97 ? 2.825 -12.856 13.713 1.00 97.69 97 ARG A N 1
ATOM 711 C CA . ARG A 1 97 ? 2.464 -13.485 14.995 1.00 97.69 97 ARG A CA 1
ATOM 712 C C . ARG A 1 97 ? 2.121 -12.458 16.064 1.00 97.69 97 ARG A C 1
ATOM 714 O O . ARG A 1 97 ? 1.136 -12.619 16.779 1.00 97.69 97 ARG A O 1
ATOM 721 N N . GLU A 1 98 ? 2.911 -11.393 16.157 1.00 96.06 98 GLU A N 1
ATOM 722 C CA . GLU A 1 98 ? 2.664 -10.295 17.090 1.00 96.06 98 GLU A CA 1
ATOM 723 C C . GLU A 1 98 ? 1.295 -9.644 16.848 1.00 96.06 98 GLU A C 1
ATOM 725 O O . GLU A 1 98 ? 0.520 -9.447 17.787 1.00 96.06 98 GLU A O 1
ATOM 730 N N . VAL A 1 99 ? 0.973 -9.339 15.588 1.00 96.69 99 VAL A N 1
ATOM 731 C CA . VAL A 1 99 ? -0.294 -8.685 15.242 1.00 96.69 99 VAL A CA 1
ATOM 732 C C . VAL A 1 99 ? -1.472 -9.665 15.294 1.00 96.69 99 VAL A C 1
ATOM 734 O O . VAL A 1 99 ? -2.547 -9.282 15.744 1.00 96.69 99 VAL A O 1
ATOM 737 N N . ALA A 1 100 ? -1.282 -10.945 14.967 1.00 97.56 100 ALA A N 1
ATOM 738 C CA . ALA A 1 100 ? -2.298 -11.983 15.158 1.00 97.56 100 ALA A CA 1
ATOM 739 C C . ALA A 1 100 ? -2.654 -12.175 16.641 1.00 97.56 100 ALA A C 1
ATOM 741 O O . ALA A 1 100 ? -3.827 -12.295 16.981 1.00 97.56 100 ALA A O 1
ATOM 742 N N . ALA A 1 101 ? -1.677 -12.115 17.551 1.00 96.06 101 ALA A N 1
ATOM 743 C CA . ALA A 1 101 ? -1.954 -12.134 18.988 1.00 96.06 101 ALA A CA 1
ATOM 744 C C . ALA A 1 101 ? -2.777 -10.910 19.436 1.00 96.06 101 ALA A C 1
ATOM 746 O O . ALA A 1 101 ? -3.664 -11.042 20.281 1.00 96.06 101 ALA A O 1
ATOM 747 N N . LYS A 1 102 ? -2.528 -9.725 18.852 1.00 94.44 102 LYS A N 1
ATOM 748 C CA . LYS A 1 102 ? -3.366 -8.527 19.059 1.00 94.44 102 LYS A CA 1
ATOM 749 C C . LYS A 1 102 ? -4.786 -8.740 18.516 1.00 94.44 102 LYS A C 1
ATOM 751 O O . LYS A 1 102 ? -5.739 -8.389 19.203 1.00 94.44 102 LYS A O 1
ATOM 756 N N . PHE A 1 103 ? -4.919 -9.367 17.347 1.00 95.56 103 PHE A N 1
ATOM 757 C CA . PHE A 1 103 ? -6.197 -9.719 16.719 1.00 95.56 103 PHE A CA 1
ATOM 758 C C . PHE A 1 103 ? -7.049 -10.627 17.611 1.00 95.56 103 PHE A C 1
ATOM 760 O O . PHE A 1 103 ? -8.200 -10.311 17.898 1.00 95.56 103 PHE A O 1
ATOM 767 N N . ILE A 1 104 ? -6.450 -11.710 18.116 1.00 96.12 104 ILE A N 1
ATOM 768 C CA . ILE A 1 104 ? -7.101 -12.653 19.034 1.00 96.12 104 ILE A CA 1
ATOM 769 C C . ILE A 1 104 ? -7.490 -11.947 20.335 1.00 96.12 104 ILE A C 1
ATOM 771 O O . ILE A 1 104 ? -8.616 -12.076 20.802 1.00 96.12 104 ILE A O 1
ATOM 775 N N . LYS A 1 105 ? -6.578 -11.150 20.911 1.00 94.06 105 LYS A N 1
ATOM 776 C CA . LYS A 1 105 ? -6.834 -10.406 22.153 1.00 94.06 105 LYS A CA 1
ATOM 777 C C . LYS A 1 105 ? -7.993 -9.412 22.021 1.00 94.06 105 LYS A C 1
ATOM 779 O O . LYS A 1 105 ? -8.696 -9.183 23.000 1.00 94.06 105 LYS A O 1
ATOM 784 N N . ALA A 1 106 ? -8.164 -8.807 20.849 1.00 91.94 106 ALA A N 1
ATOM 785 C CA . ALA A 1 106 ? -9.266 -7.894 20.560 1.00 91.94 106 ALA A CA 1
ATOM 786 C C . ALA A 1 106 ? -10.591 -8.616 20.250 1.00 91.94 106 ALA A C 1
ATOM 788 O O . ALA A 1 106 ? -11.581 -7.947 19.978 1.00 91.94 106 ALA A O 1
ATOM 789 N N . ASP A 1 107 ? -10.597 -9.955 20.238 1.00 95.12 107 ASP A N 1
ATOM 790 C CA . ASP A 1 107 ? -11.675 -10.794 19.701 1.00 95.12 107 ASP A CA 1
ATOM 791 C C . ASP A 1 107 ? -12.149 -10.359 18.303 1.00 95.12 107 ASP A C 1
ATOM 793 O O . ASP A 1 107 ? -13.303 -10.541 17.917 1.00 95.12 107 ASP A O 1
ATOM 797 N N . ALA A 1 108 ? -11.231 -9.797 17.510 1.00 96.19 108 ALA A N 1
ATOM 798 C CA . ALA A 1 108 ? -11.522 -9.378 16.150 1.00 96.19 108 ALA A CA 1
ATOM 799 C C . ALA A 1 108 ? -11.901 -10.602 15.303 1.00 96.19 108 ALA A C 1
ATOM 801 O O . ALA A 1 108 ? -11.443 -11.716 15.569 1.00 96.19 108 ALA A O 1
ATOM 802 N N . LYS A 1 109 ? -12.740 -10.413 14.283 1.00 97.94 109 LYS A N 1
ATOM 803 C CA . LYS A 1 109 ? -13.157 -11.450 13.326 1.00 97.94 109 LYS A CA 1
ATOM 804 C C . LYS A 1 109 ? -12.969 -10.955 11.896 1.00 97.94 109 LYS A C 1
ATOM 806 O O . LYS A 1 109 ? -12.965 -9.754 11.645 1.00 97.94 109 LYS A O 1
ATOM 811 N N . VAL A 1 110 ? -12.822 -11.868 10.944 1.00 98.38 110 VAL A N 1
ATOM 812 C CA . VAL A 1 110 ? -12.668 -11.520 9.522 1.00 98.38 110 VAL A CA 1
ATOM 813 C C . VAL A 1 110 ? -13.238 -12.619 8.635 1.00 98.38 110 VAL A C 1
ATOM 815 O O . VAL A 1 110 ? -13.112 -13.801 8.960 1.00 98.38 110 VAL A O 1
ATOM 818 N N . LYS A 1 111 ? -13.857 -12.246 7.513 1.00 98.62 111 LYS A N 1
ATOM 819 C CA . LYS A 1 111 ? -14.125 -13.177 6.408 1.00 98.62 111 LYS A CA 1
ATOM 820 C C . LYS A 1 111 ? -12.955 -13.137 5.443 1.00 98.62 111 LYS A C 1
ATOM 822 O O . LYS A 1 111 ? -12.509 -12.055 5.090 1.00 98.62 111 LYS A O 1
ATOM 827 N N . PHE A 1 112 ? -12.460 -14.287 5.019 1.00 98.62 112 PHE A N 1
ATOM 828 C CA . PHE A 1 112 ? -11.376 -14.375 4.047 1.00 98.62 112 PHE A CA 1
ATOM 829 C C . PHE A 1 112 ? -11.854 -15.167 2.834 1.00 98.62 112 PHE A C 1
ATOM 831 O O . PHE A 1 112 ? -12.327 -16.287 3.009 1.00 98.62 112 PHE A O 1
ATOM 838 N N . SER A 1 113 ? -11.712 -14.603 1.635 1.00 98.62 113 SER A N 1
ATOM 839 C CA . SER A 1 113 ? -12.007 -15.269 0.363 1.00 98.62 113 SER A CA 1
ATOM 840 C C . SER A 1 113 ? -10.889 -15.054 -0.665 1.00 98.62 113 SER A C 1
ATOM 842 O O . SER A 1 113 ? -10.069 -14.131 -0.566 1.00 98.62 113 SER A O 1
ATOM 844 N N . LEU A 1 114 ? -10.855 -15.928 -1.674 1.00 98.38 114 LEU A N 1
ATOM 845 C CA . LEU A 1 114 ? -10.086 -15.724 -2.900 1.00 98.38 114 LEU A CA 1
ATOM 846 C C . LEU A 1 114 ? -11.053 -15.431 -4.045 1.00 98.38 114 LEU A C 1
ATOM 848 O O . LEU A 1 114 ? -11.936 -16.238 -4.310 1.00 98.38 114 LEU A O 1
ATOM 852 N N . GLU A 1 115 ? -10.874 -14.332 -4.775 1.00 97.81 115 GLU A N 1
ATOM 853 C CA . GLU A 1 115 ? -11.760 -13.953 -5.886 1.00 97.81 115 GLU A CA 1
ATOM 854 C C . GLU A 1 115 ? -11.004 -13.584 -7.165 1.00 97.81 115 GLU A C 1
ATOM 856 O O . GLU A 1 115 ? -9.839 -13.182 -7.150 1.00 97.81 115 GLU A O 1
ATOM 861 N N . GLU A 1 116 ? -11.679 -13.731 -8.306 1.00 96.62 116 GLU A N 1
ATOM 862 C CA . GLU A 1 116 ? -11.193 -13.176 -9.568 1.00 96.62 116 GLU A CA 1
ATOM 863 C C . GLU A 1 116 ? -11.300 -11.651 -9.510 1.00 96.62 116 GLU A C 1
ATOM 865 O O . GLU A 1 116 ? -12.390 -11.113 -9.326 1.00 96.62 116 GLU A O 1
ATOM 870 N N . MET A 1 117 ? -10.188 -10.944 -9.709 1.00 94.69 117 MET A N 1
ATOM 871 C CA . MET A 1 117 ? -10.180 -9.479 -9.729 1.00 94.69 117 MET A CA 1
ATOM 872 C C . MET A 1 117 ? -9.997 -8.969 -11.164 1.00 94.69 117 MET A C 1
ATOM 874 O O . MET A 1 117 ? -8.897 -9.083 -11.721 1.00 94.69 117 MET A O 1
ATOM 878 N N . PRO A 1 118 ? -11.048 -8.408 -11.798 1.00 89.25 118 PRO A N 1
ATOM 879 C CA . PRO A 1 118 ? -10.956 -7.889 -13.156 1.00 89.25 118 PRO A CA 1
ATOM 880 C C . PRO A 1 118 ? -9.869 -6.821 -13.299 1.00 89.25 118 PRO A C 1
ATOM 882 O O . PRO A 1 118 ? -9.707 -5.949 -12.450 1.00 89.25 118 PRO A O 1
ATOM 885 N N . GLY A 1 119 ? -9.142 -6.865 -14.417 1.00 84.56 119 GLY A N 1
ATOM 886 C CA . GLY A 1 119 ? -8.040 -5.937 -14.684 1.00 84.56 119 GLY A CA 1
ATOM 887 C C . GLY A 1 119 ? -6.701 -6.352 -14.071 1.00 84.56 119 GLY A C 1
ATOM 888 O O . GLY A 1 119 ? -5.705 -5.672 -14.317 1.00 84.56 119 GLY A O 1
ATOM 889 N N . SER A 1 120 ? -6.653 -7.471 -13.345 1.00 92.12 120 SER A N 1
ATOM 890 C CA . SER A 1 120 ? -5.407 -8.071 -12.875 1.00 92.12 120 SER A CA 1
ATOM 891 C C . SER A 1 120 ? -4.900 -9.165 -13.813 1.00 92.12 120 SER A C 1
ATOM 893 O O . SER A 1 120 ? -5.674 -9.850 -14.482 1.00 92.12 120 SER A O 1
ATOM 895 N N . ALA A 1 121 ? -3.582 -9.341 -13.861 1.00 91.44 121 ALA A N 1
ATOM 896 C CA . ALA A 1 121 ? -2.927 -10.386 -14.641 1.00 91.44 121 ALA A CA 1
ATOM 897 C C . ALA A 1 121 ? -1.630 -10.845 -13.965 1.00 91.44 121 ALA A C 1
ATOM 899 O O . ALA A 1 121 ? -1.094 -10.163 -13.093 1.00 91.44 121 ALA A O 1
ATOM 900 N N . VAL A 1 122 ? -1.106 -11.993 -14.392 1.00 90.94 122 VAL A N 1
ATOM 901 C CA . VAL A 1 122 ? 0.239 -12.440 -14.018 1.00 90.94 122 VAL A CA 1
ATOM 902 C C . VAL A 1 122 ? 1.215 -12.030 -15.113 1.00 90.94 122 VAL A C 1
ATOM 904 O O . VAL A 1 122 ? 1.068 -12.430 -16.267 1.00 90.94 122 VAL A O 1
ATOM 907 N N . GLU A 1 123 ? 2.234 -11.260 -14.742 1.00 86.62 123 GLU A N 1
ATOM 908 C CA . GLU A 1 123 ? 3.347 -10.895 -15.616 1.00 86.62 123 GLU A CA 1
ATOM 909 C C . GLU A 1 123 ? 4.649 -11.492 -15.087 1.00 86.62 123 GLU A C 1
ATOM 911 O O . GLU A 1 123 ? 4.881 -11.551 -13.879 1.00 86.62 123 GLU A O 1
ATOM 916 N N . THR A 1 124 ? 5.539 -11.894 -15.994 1.00 81.88 124 THR A N 1
ATOM 917 C CA . THR A 1 124 ? 6.915 -12.220 -15.618 1.00 81.88 124 THR A CA 1
ATOM 918 C C . THR A 1 124 ? 7.727 -10.934 -15.591 1.00 81.88 124 THR A C 1
ATOM 920 O O . THR A 1 124 ? 8.056 -10.384 -16.640 1.00 81.88 124 THR A O 1
ATOM 923 N N . ARG A 1 125 ? 8.083 -10.462 -14.398 1.00 74.38 125 ARG A N 1
ATOM 924 C CA . ARG A 1 125 ? 8.991 -9.331 -14.206 1.00 74.38 125 ARG A CA 1
ATOM 925 C C . ARG A 1 125 ? 10.290 -9.852 -13.637 1.00 74.38 125 ARG A C 1
ATOM 927 O O . ARG A 1 125 ? 10.295 -10.520 -12.608 1.00 74.38 125 ARG A O 1
ATOM 934 N N . GLU A 1 126 ? 11.392 -9.576 -14.332 1.00 71.38 126 GLU A N 1
ATOM 935 C CA . GLU A 1 126 ? 12.721 -9.979 -13.865 1.00 71.38 126 GLU A CA 1
ATOM 936 C C . GLU A 1 126 ? 12.821 -11.496 -13.574 1.00 71.38 126 GLU A C 1
ATOM 938 O O . GLU A 1 126 ? 13.398 -11.929 -12.583 1.00 71.38 126 GLU A O 1
ATOM 943 N N . GLY A 1 127 ? 12.199 -12.322 -14.424 1.00 72.62 127 GLY A N 1
ATOM 944 C CA . GLY A 1 127 ? 12.204 -13.784 -14.283 1.00 72.62 127 GLY A CA 1
ATOM 945 C C . GLY A 1 127 ? 11.285 -14.345 -13.190 1.00 72.62 127 GLY A C 1
ATOM 946 O O . GLY A 1 127 ? 11.228 -15.562 -13.029 1.00 72.62 127 GLY A O 1
ATOM 947 N N . LYS A 1 128 ? 10.539 -13.497 -12.472 1.00 80.69 128 LYS A N 1
ATOM 948 C CA . LYS A 1 128 ? 9.548 -13.906 -11.468 1.00 80.69 128 LYS A CA 1
ATOM 949 C C . LYS A 1 128 ? 8.136 -13.579 -11.919 1.00 80.69 128 LYS A C 1
ATOM 951 O O . LYS A 1 128 ? 7.903 -12.521 -12.498 1.00 80.69 128 LYS A O 1
ATOM 956 N N . LYS A 1 129 ? 7.188 -14.476 -11.650 1.00 88.19 129 LYS A N 1
ATOM 957 C CA . LYS A 1 129 ? 5.775 -14.203 -11.910 1.00 88.19 129 LYS A CA 1
ATOM 958 C C . LYS A 1 129 ? 5.216 -13.359 -10.772 1.00 88.19 129 LYS A C 1
ATOM 960 O O . LYS A 1 129 ? 5.271 -13.758 -9.615 1.00 88.19 129 LYS A O 1
ATOM 965 N N . THR A 1 130 ? 4.647 -12.217 -11.114 1.00 88.12 130 THR A N 1
ATOM 966 C CA . THR A 1 130 ? 4.034 -11.302 -10.158 1.00 88.12 130 THR A CA 1
ATOM 967 C C . THR A 1 130 ? 2.659 -10.885 -10.652 1.00 88.12 130 THR A C 1
ATOM 969 O O . THR A 1 130 ? 2.407 -10.839 -11.859 1.00 88.12 130 THR A O 1
ATOM 972 N N . ILE A 1 131 ? 1.764 -10.589 -9.716 1.00 91.38 131 ILE A N 1
ATOM 973 C CA . ILE A 1 131 ? 0.447 -10.051 -10.041 1.00 91.38 131 ILE A CA 1
ATOM 974 C C . ILE A 1 131 ? 0.587 -8.553 -10.293 1.00 91.38 131 ILE A C 1
ATOM 976 O O . ILE A 1 131 ? 1.128 -7.803 -9.469 1.00 91.38 131 ILE A O 1
ATOM 980 N N . VAL A 1 132 ? 0.059 -8.129 -11.435 1.00 86.88 132 VAL A N 1
ATOM 981 C CA . VAL A 1 132 ? -0.139 -6.729 -11.801 1.00 86.88 132 VAL A CA 1
ATOM 982 C C . VAL A 1 132 ? -1.624 -6.403 -11.731 1.00 86.88 132 VAL A C 1
ATOM 984 O O . VAL A 1 132 ? -2.451 -7.252 -12.055 1.00 86.88 132 VAL A O 1
ATOM 987 N N . GLY A 1 133 ? -1.958 -5.187 -11.301 1.00 87.12 133 GLY A N 1
ATOM 988 C CA . GLY A 1 133 ? -3.335 -4.794 -10.985 1.00 87.12 133 GLY A CA 1
ATOM 989 C C . GLY A 1 133 ? -3.670 -5.005 -9.506 1.00 87.12 133 GLY A C 1
ATOM 990 O O . GLY A 1 133 ? -2.793 -4.903 -8.648 1.00 87.12 133 GLY A O 1
ATOM 991 N N . PHE A 1 134 ? -4.938 -5.286 -9.214 1.00 90.50 134 PHE A N 1
ATOM 992 C CA . PHE A 1 134 ? -5.439 -5.519 -7.859 1.00 90.50 134 PHE A CA 1
ATOM 993 C C . PHE A 1 134 ? -4.946 -6.860 -7.304 1.00 90.50 134 PHE A C 1
ATOM 995 O O . PHE A 1 134 ? -5.087 -7.900 -7.956 1.00 90.50 134 PHE A O 1
ATOM 1002 N N . ARG A 1 135 ? -4.365 -6.820 -6.101 1.00 94.75 135 ARG A N 1
ATOM 1003 C CA . ARG A 1 135 ? -3.809 -7.979 -5.381 1.00 94.75 135 ARG A CA 1
ATOM 1004 C C . ARG A 1 135 ? -4.713 -8.433 -4.236 1.00 94.75 135 ARG A C 1
ATOM 1006 O O . ARG A 1 135 ? -4.907 -9.630 -4.047 1.00 94.75 135 ARG A O 1
ATOM 1013 N N . GLY A 1 136 ? -5.271 -7.477 -3.510 1.00 96.50 136 GLY A N 1
ATOM 1014 C CA . GLY A 1 136 ? -6.166 -7.676 -2.383 1.00 96.50 136 GLY A CA 1
ATOM 1015 C C . GLY A 1 136 ? -6.976 -6.409 -2.135 1.00 96.50 136 GLY A C 1
ATOM 1016 O O . GLY A 1 136 ? -6.688 -5.376 -2.747 1.00 96.50 136 GLY A O 1
ATOM 1017 N N . HIS A 1 137 ? -8.023 -6.531 -1.327 1.00 96.31 137 HIS A N 1
ATOM 1018 C CA . HIS A 1 137 ? -8.683 -5.406 -0.672 1.00 96.31 137 HIS A CA 1
ATOM 1019 C C . HIS A 1 137 ? -9.457 -5.891 0.560 1.00 96.31 137 HIS A C 1
ATOM 1021 O O . HIS A 1 137 ? -9.800 -7.074 0.672 1.00 96.31 137 HIS A O 1
ATOM 1027 N N . THR A 1 138 ? -9.795 -4.950 1.440 1.00 96.19 138 THR A N 1
ATOM 1028 C CA . THR A 1 138 ? -10.632 -5.188 2.615 1.00 96.19 138 THR A CA 1
ATOM 1029 C C . THR A 1 138 ? -11.919 -4.374 2.536 1.00 96.19 138 THR A C 1
ATOM 1031 O O . THR A 1 138 ? -11.907 -3.147 2.443 1.00 96.19 138 THR A O 1
ATOM 1034 N N . LEU A 1 139 ? -13.059 -5.053 2.624 1.00 94.06 139 LEU A N 1
ATOM 1035 C CA . LEU A 1 139 ? -14.373 -4.447 2.811 1.00 94.06 139 LEU A CA 1
ATOM 1036 C C . LEU A 1 139 ? -14.573 -4.143 4.300 1.00 94.06 139 LEU A C 1
ATOM 1038 O O . LEU A 1 139 ? -15.214 -4.893 5.035 1.00 94.06 139 LEU A O 1
ATOM 1042 N N . ILE A 1 140 ? -14.004 -3.026 4.753 1.00 89.75 140 ILE A N 1
ATOM 1043 C CA . ILE A 1 140 ? -14.003 -2.597 6.165 1.00 89.75 140 ILE A CA 1
ATOM 1044 C C . ILE A 1 140 ? -15.400 -2.292 6.743 1.00 89.75 140 ILE A C 1
ATOM 1046 O O . ILE A 1 140 ? -15.561 -2.178 7.956 1.00 89.75 140 ILE A O 1
ATOM 1050 N N . ASN A 1 141 ? -16.411 -2.129 5.888 1.00 87.69 141 ASN A N 1
ATOM 1051 C CA . ASN A 1 141 ? -17.785 -1.841 6.311 1.00 87.69 141 ASN A CA 1
ATOM 1052 C C . ASN A 1 141 ? -18.627 -3.108 6.516 1.00 87.69 141 ASN A C 1
ATOM 1054 O O . ASN A 1 141 ? -19.739 -3.016 7.037 1.00 87.69 141 ASN A O 1
ATOM 1058 N N . ASP A 1 142 ? -18.118 -4.277 6.121 1.00 92.38 142 ASP A N 1
ATOM 1059 C CA . ASP A 1 142 ? -18.770 -5.544 6.434 1.00 92.38 142 ASP A CA 1
ATOM 1060 C C . ASP A 1 142 ? -18.627 -5.861 7.928 1.00 92.38 142 ASP A C 1
ATOM 1062 O O . ASP A 1 142 ? -17.675 -5.442 8.589 1.00 92.38 142 ASP A O 1
ATOM 1066 N N . ASN A 1 143 ? -19.574 -6.634 8.465 1.00 91.38 143 ASN A N 1
ATOM 1067 C CA . ASN A 1 143 ? -19.514 -7.126 9.838 1.00 91.38 143 ASN A CA 1
ATOM 1068 C C . ASN A 1 143 ? -19.583 -8.669 9.875 1.00 91.38 143 ASN A C 1
ATOM 1070 O O . ASN A 1 143 ? -20.652 -9.236 9.613 1.00 91.38 143 ASN A O 1
ATOM 1074 N N . PRO A 1 144 ? -18.473 -9.366 10.183 1.00 94.31 144 PRO A N 1
ATOM 1075 C CA . PRO A 1 144 ? -17.114 -8.818 10.302 1.00 94.31 144 PRO A CA 1
ATOM 1076 C C . PRO A 1 144 ? -16.549 -8.341 8.948 1.00 94.31 144 PRO A C 1
ATOM 1078 O O . PRO A 1 144 ? -17.096 -8.748 7.917 1.00 94.31 144 PRO A O 1
ATOM 1081 N N . PRO A 1 145 ? -15.460 -7.540 8.931 1.00 95.62 145 PRO A N 1
ATOM 1082 C CA . PRO A 1 145 ? -14.799 -7.113 7.698 1.00 95.62 145 PRO A CA 1
ATOM 1083 C C . PRO A 1 145 ? -14.440 -8.290 6.784 1.00 95.62 145 PRO A C 1
ATOM 1085 O O . PRO A 1 145 ? -14.059 -9.362 7.269 1.00 95.62 145 PRO A O 1
ATOM 1088 N N . SER A 1 146 ? -14.526 -8.082 5.469 1.00 98.06 146 SER A N 1
ATOM 1089 C CA . SER A 1 146 ? -14.208 -9.112 4.470 1.00 98.06 146 SER A CA 1
ATOM 1090 C C . SER A 1 146 ? -12.901 -8.790 3.751 1.00 98.06 146 SER A C 1
ATOM 1092 O O . SER A 1 146 ? -12.794 -7.771 3.077 1.00 98.06 146 SER A O 1
ATOM 1094 N N . VAL A 1 147 ? -11.910 -9.664 3.880 1.00 98.38 147 VAL A N 1
ATOM 1095 C CA . VAL A 1 147 ? -10.642 -9.630 3.150 1.00 98.38 147 VAL A CA 1
ATOM 1096 C C . VAL A 1 147 ? -10.763 -10.508 1.916 1.00 98.38 147 VAL A C 1
ATOM 1098 O O . VAL A 1 147 ? -11.010 -11.711 2.019 1.00 98.38 147 VAL A O 1
ATOM 1101 N N . VAL A 1 148 ? -10.525 -9.912 0.754 1.00 98.44 148 VAL A N 1
ATOM 1102 C CA . VAL A 1 148 ? -10.570 -10.599 -0.534 1.00 98.44 148 VAL A CA 1
ATOM 1103 C C . VAL A 1 148 ? -9.188 -10.526 -1.161 1.00 98.44 148 VAL A C 1
ATOM 1105 O O . VAL A 1 148 ? -8.678 -9.434 -1.414 1.00 98.44 148 VAL A O 1
ATOM 1108 N N . LEU A 1 149 ? -8.573 -11.676 -1.446 1.00 98.31 149 LEU A N 1
ATOM 1109 C CA . LEU A 1 149 ? -7.325 -11.737 -2.212 1.00 98.31 149 LEU A CA 1
ATOM 1110 C C . LEU A 1 149 ? -7.553 -12.274 -3.618 1.00 98.31 149 LEU A C 1
ATOM 1112 O O . LEU A 1 149 ? -8.500 -13.001 -3.897 1.00 98.31 149 LEU A O 1
ATOM 1116 N N . ASN A 1 150 ? -6.657 -11.918 -4.528 1.00 98.12 150 ASN A N 1
ATOM 1117 C CA . ASN A 1 150 ? -6.768 -12.322 -5.917 1.00 98.12 150 ASN A CA 1
ATOM 1118 C C . ASN A 1 150 ? -6.485 -13.830 -6.107 1.00 98.12 150 ASN A C 1
ATOM 1120 O O . ASN A 1 150 ? -5.408 -14.309 -5.742 1.00 98.12 150 ASN A O 1
ATOM 1124 N N . LYS A 1 151 ? -7.386 -14.572 -6.770 1.00 97.50 151 LYS A N 1
ATOM 1125 C CA . LYS A 1 151 ? -7.196 -15.996 -7.136 1.00 97.50 151 LYS A CA 1
ATOM 1126 C C . LYS A 1 151 ? -5.921 -16.259 -7.936 1.00 97.50 151 LYS A C 1
ATOM 1128 O O . LYS A 1 151 ? -5.390 -17.369 -7.891 1.00 97.50 151 LYS A O 1
ATOM 1133 N N . LEU A 1 152 ? -5.367 -15.252 -8.615 1.00 97.25 152 LEU A N 1
ATOM 1134 C CA . LEU A 1 152 ? -4.085 -15.363 -9.316 1.00 97.25 152 LEU A CA 1
ATOM 1135 C C . LEU A 1 152 ? -2.923 -15.797 -8.400 1.00 97.25 152 LEU A C 1
ATOM 1137 O O . LEU A 1 152 ? -1.970 -16.394 -8.901 1.00 97.25 152 LEU A O 1
ATOM 1141 N N . TYR A 1 153 ? -3.008 -15.588 -7.081 1.00 96.69 153 TYR A N 1
ATOM 1142 C CA . TYR A 1 153 ? -2.018 -16.094 -6.121 1.00 96.69 153 TYR A CA 1
ATOM 1143 C C . TYR A 1 153 ? -1.939 -17.624 -6.059 1.00 96.69 153 TYR A C 1
ATOM 1145 O O . TYR A 1 153 ? -0.930 -18.173 -5.625 1.00 96.69 153 TYR A O 1
ATOM 1153 N N . MET A 1 154 ? -2.971 -18.332 -6.523 1.00 96.06 154 MET A N 1
ATOM 1154 C CA . MET A 1 154 ? -2.970 -19.794 -6.597 1.00 96.06 154 MET A CA 1
ATOM 1155 C C . MET A 1 154 ? -2.165 -20.326 -7.791 1.00 96.06 154 MET A C 1
ATOM 1157 O O . MET A 1 154 ? -1.958 -21.536 -7.910 1.00 96.06 154 MET A O 1
ATOM 1161 N N . GLN A 1 155 ? -1.729 -19.462 -8.715 1.00 95.31 155 GLN A N 1
ATOM 1162 C CA . GLN A 1 155 ? -1.016 -19.915 -9.902 1.00 95.31 155 GLN A CA 1
ATOM 1163 C C . GLN A 1 155 ? 0.427 -20.343 -9.584 1.00 95.31 155 GLN A C 1
ATOM 1165 O O . GLN A 1 155 ? 1.153 -19.637 -8.880 1.00 95.31 155 GLN A O 1
ATOM 1170 N N . PRO A 1 156 ? 0.919 -21.449 -10.179 1.00 90.75 156 PRO A N 1
ATOM 1171 C CA . PRO A 1 156 ? 2.276 -21.924 -9.937 1.00 90.75 156 PRO A CA 1
ATOM 1172 C C . PRO A 1 156 ? 3.358 -20.887 -10.268 1.00 90.75 156 PRO A C 1
ATOM 1174 O O . PRO A 1 156 ? 3.472 -20.410 -11.408 1.00 90.75 156 PRO A O 1
ATOM 1177 N N . GLY A 1 157 ? 4.203 -20.614 -9.272 1.00 87.56 157 GLY A N 1
ATOM 1178 C CA . GLY A 1 157 ? 5.373 -19.744 -9.377 1.00 87.56 157 GLY A CA 1
ATOM 1179 C C . GLY A 1 157 ? 5.085 -18.249 -9.242 1.00 87.56 157 GLY A C 1
ATOM 1180 O O . GLY A 1 157 ? 6.020 -17.471 -9.419 1.00 87.56 157 GLY A O 1
ATOM 1181 N N . VAL A 1 158 ? 3.835 -17.854 -8.970 1.00 91.00 158 VAL A N 1
ATOM 1182 C CA . VAL A 1 158 ? 3.499 -16.481 -8.565 1.00 91.00 158 VAL A CA 1
ATOM 1183 C C . VAL A 1 158 ? 4.040 -16.225 -7.159 1.00 91.00 158 VAL A C 1
ATOM 1185 O O . VAL A 1 158 ? 4.015 -17.124 -6.319 1.00 91.00 158 VAL A O 1
ATOM 1188 N N . ASP A 1 159 ? 4.575 -15.023 -6.924 1.00 84.81 159 ASP A N 1
ATOM 1189 C CA . ASP A 1 159 ? 5.026 -14.602 -5.592 1.00 84.81 159 ASP A CA 1
ATOM 1190 C C . ASP A 1 159 ? 3.914 -14.795 -4.542 1.00 84.81 159 ASP A C 1
ATOM 1192 O O . ASP A 1 159 ? 2.730 -14.621 -4.832 1.00 84.81 159 ASP A O 1
ATOM 1196 N N . GLY A 1 160 ? 4.306 -15.166 -3.321 1.00 87.81 160 GLY A N 1
ATOM 1197 C CA . GLY A 1 160 ? 3.371 -15.496 -2.245 1.00 87.81 160 GLY A CA 1
ATOM 1198 C C . GLY A 1 160 ? 2.461 -14.332 -1.838 1.00 87.81 160 GLY A C 1
ATOM 1199 O O . GLY A 1 160 ? 2.807 -13.156 -1.979 1.00 87.81 160 GLY A O 1
ATOM 1200 N N . ALA A 1 161 ? 1.274 -14.674 -1.338 1.00 94.94 161 ALA A N 1
ATOM 1201 C CA . ALA A 1 161 ? 0.234 -13.714 -0.974 1.00 94.94 161 ALA A CA 1
ATOM 1202 C C . ALA A 1 161 ? 0.397 -13.138 0.438 1.00 94.94 161 ALA A C 1
ATOM 1204 O O . ALA A 1 161 ? -0.388 -12.287 0.834 1.00 94.94 161 ALA A O 1
ATOM 1205 N N . GLU A 1 162 ? 1.369 -13.600 1.226 1.00 96.00 162 GLU A N 1
ATOM 1206 C CA . GLU A 1 162 ? 1.376 -13.420 2.683 1.00 96.00 162 GLU A CA 1
ATOM 1207 C C . GLU A 1 162 ? 1.544 -11.961 3.102 1.00 96.00 162 GLU A C 1
ATOM 1209 O O . GLU A 1 162 ? 0.930 -11.529 4.072 1.00 96.00 162 GLU A O 1
ATOM 1214 N N . GLY A 1 163 ? 2.336 -11.188 2.356 1.00 96.62 163 GLY A N 1
ATOM 1215 C CA . GLY A 1 163 ? 2.461 -9.748 2.574 1.00 96.62 163 GLY A CA 1
ATOM 1216 C C . GLY A 1 163 ? 1.153 -9.005 2.332 1.00 96.62 163 GLY A C 1
ATOM 1217 O O . GLY A 1 163 ? 0.749 -8.181 3.146 1.00 96.62 163 GLY A O 1
ATOM 1218 N N . THR A 1 164 ? 0.468 -9.330 1.234 1.00 97.25 164 THR A N 1
ATOM 1219 C CA . THR A 1 164 ? -0.840 -8.750 0.909 1.00 97.25 164 THR A CA 1
ATOM 1220 C C . THR A 1 164 ? -1.898 -9.210 1.908 1.00 97.25 164 THR A C 1
ATOM 1222 O O . THR A 1 164 ? -2.626 -8.381 2.430 1.00 97.25 164 THR A O 1
ATOM 1225 N N . LEU A 1 165 ? -1.931 -10.494 2.269 1.00 98.31 165 LEU A N 1
ATOM 1226 C CA . LEU A 1 165 ? -2.831 -11.013 3.297 1.00 98.31 165 LEU A CA 1
ATOM 1227 C C . LEU A 1 165 ? -2.636 -10.291 4.628 1.00 98.31 165 LEU A C 1
ATOM 1229 O O . LEU A 1 165 ? -3.614 -9.902 5.251 1.00 98.31 165 LEU A O 1
ATOM 1233 N N . ALA A 1 166 ? -1.390 -10.086 5.058 1.00 98.38 166 ALA A N 1
ATOM 1234 C CA . ALA A 1 166 ? -1.104 -9.384 6.300 1.00 98.38 166 ALA A CA 1
ATOM 1235 C C . ALA A 1 166 ? -1.507 -7.904 6.240 1.00 98.38 166 ALA A C 1
ATOM 1237 O O . ALA A 1 166 ? -2.061 -7.397 7.209 1.00 98.38 166 ALA A O 1
ATOM 1238 N N . HIS A 1 167 ? -1.269 -7.228 5.115 1.00 98.19 167 HIS A N 1
ATOM 1239 C CA . HIS A 1 167 ? -1.718 -5.854 4.890 1.00 98.19 167 HIS A CA 1
ATOM 1240 C C . HIS A 1 167 ? -3.245 -5.732 5.035 1.00 98.19 167 HIS A C 1
ATOM 1242 O O . HIS A 1 167 ? -3.727 -4.939 5.839 1.00 98.19 167 HIS A O 1
ATOM 1248 N N . GLU A 1 168 ? -4.000 -6.594 4.356 1.00 98.12 168 GLU A N 1
ATOM 1249 C CA . GLU A 1 168 ? -5.466 -6.573 4.395 1.00 98.12 168 GLU A CA 1
ATOM 1250 C C . GLU A 1 168 ? -6.036 -7.034 5.749 1.00 98.12 168 GLU A C 1
ATOM 1252 O O . GLU A 1 168 ? -6.844 -6.361 6.385 1.00 98.12 168 GLU A O 1
ATOM 1257 N N . MET A 1 169 ? -5.593 -8.193 6.237 1.00 98.31 169 MET A N 1
ATOM 1258 C CA . MET A 1 169 ? -6.176 -8.852 7.407 1.00 98.31 169 MET A CA 1
ATOM 1259 C C . MET A 1 169 ? -5.662 -8.294 8.733 1.00 98.31 169 MET A C 1
ATOM 1261 O O . MET A 1 169 ? -6.441 -8.073 9.658 1.00 98.31 169 MET A O 1
ATOM 1265 N N . LEU A 1 170 ? -4.349 -8.108 8.856 1.00 97.81 170 LEU A N 1
ATOM 1266 C CA . LEU A 1 170 ? -3.713 -7.673 10.102 1.00 97.81 170 LEU A CA 1
ATOM 1267 C C . LEU A 1 170 ? -3.532 -6.150 10.160 1.00 97.81 170 LEU A C 1
ATOM 1269 O O . LEU A 1 170 ? -3.365 -5.612 11.253 1.00 97.81 170 LEU A O 1
ATOM 1273 N N . GLY A 1 171 ? -3.565 -5.474 9.009 1.00 96.06 171 GLY A N 1
ATOM 1274 C CA . GLY A 1 171 ? -3.698 -4.026 8.895 1.00 96.06 171 GLY A CA 1
ATOM 1275 C C . GLY A 1 171 ? -5.166 -3.618 8.925 1.00 96.06 171 GLY A C 1
ATOM 1276 O O . GLY A 1 171 ? -5.713 -3.408 10.004 1.00 96.06 171 GLY A O 1
ATOM 1277 N N . HIS A 1 172 ? -5.812 -3.555 7.760 1.00 95.19 172 HIS A N 1
ATOM 1278 C CA . HIS A 1 172 ? -7.137 -2.944 7.603 1.00 95.19 172 HIS A CA 1
ATOM 1279 C C . HIS A 1 172 ? -8.237 -3.588 8.468 1.00 95.19 172 HIS A C 1
ATOM 1281 O O . HIS A 1 172 ? -8.920 -2.908 9.239 1.00 95.19 172 HIS A O 1
ATOM 1287 N N . ALA A 1 173 ? -8.416 -4.914 8.390 1.00 95.31 173 ALA A N 1
ATOM 1288 C CA . ALA A 1 173 ? -9.523 -5.583 9.082 1.00 95.31 173 ALA A CA 1
ATOM 1289 C C . ALA A 1 173 ? -9.406 -5.507 10.615 1.00 95.31 173 ALA A C 1
ATOM 1291 O O . ALA A 1 173 ? -10.420 -5.345 11.302 1.00 95.31 173 ALA A O 1
ATOM 1292 N N . LEU A 1 174 ? -8.187 -5.614 11.157 1.00 94.69 174 LEU A N 1
ATOM 1293 C CA . LEU A 1 174 ? -7.937 -5.429 12.587 1.00 94.69 174 LEU A CA 1
ATOM 1294 C C . LEU A 1 174 ? -8.159 -3.978 13.003 1.00 94.69 174 LEU A C 1
ATOM 1296 O O . LEU A 1 174 ? -8.866 -3.718 13.974 1.00 94.69 174 LEU A O 1
ATOM 1300 N N . GLU A 1 175 ? -7.552 -3.045 12.272 1.00 91.06 175 GLU A N 1
ATOM 1301 C CA . GLU A 1 175 ? -7.567 -1.625 12.608 1.00 91.06 175 GLU A CA 1
ATOM 1302 C C . GLU A 1 175 ? -9.000 -1.100 12.699 1.00 91.06 175 GLU A C 1
ATOM 1304 O O . GLU A 1 175 ? -9.366 -0.423 13.662 1.00 91.06 175 GLU A O 1
ATOM 1309 N N . ARG A 1 176 ? -9.846 -1.512 11.751 1.00 89.38 176 ARG A N 1
ATOM 1310 C CA . ARG A 1 176 ? -11.264 -1.169 11.736 1.00 89.38 176 ARG A CA 1
ATOM 1311 C C . ARG A 1 176 ? -11.990 -1.575 13.020 1.00 89.38 176 ARG A C 1
ATOM 1313 O O . ARG A 1 176 ? -12.835 -0.829 13.511 1.00 89.38 176 ARG A O 1
ATOM 1320 N N . GLN A 1 177 ? -11.676 -2.751 13.555 1.00 90.88 177 GLN A N 1
ATOM 1321 C CA . GLN A 1 177 ? -12.304 -3.282 14.767 1.00 90.88 177 GLN A CA 1
ATOM 1322 C C . GLN A 1 177 ? -11.712 -2.664 16.037 1.00 90.88 177 GLN A C 1
ATOM 1324 O O . GLN A 1 177 ? -12.451 -2.417 16.987 1.00 90.88 177 GLN A O 1
ATOM 1329 N N . LEU A 1 178 ? -10.414 -2.338 16.041 1.00 87.62 178 LEU A N 1
ATOM 1330 C CA . LEU A 1 178 ? -9.771 -1.613 17.143 1.00 87.62 178 LEU A CA 1
ATOM 1331 C C . LEU A 1 178 ? -10.281 -0.177 17.281 1.00 87.62 178 LEU A C 1
ATOM 1333 O O . LEU A 1 178 ? -10.370 0.320 18.402 1.00 87.62 178 LEU A O 1
ATOM 1337 N N . TYR A 1 179 ? -10.666 0.469 16.175 1.00 83.25 179 TYR A N 1
ATOM 1338 C CA . TYR A 1 179 ? -11.327 1.775 16.223 1.00 83.25 179 TYR A CA 1
ATOM 1339 C C . TYR A 1 179 ? -12.713 1.717 16.902 1.00 83.25 179 TYR A C 1
ATOM 1341 O O . TYR A 1 179 ? -13.246 2.744 17.318 1.00 83.25 179 TYR A O 1
ATOM 1349 N N . GLY A 1 180 ? -13.295 0.520 17.071 1.00 66.44 180 GLY A N 1
ATOM 1350 C CA . GLY A 1 180 ? -14.332 0.265 18.076 1.00 66.44 180 GLY A CA 1
ATOM 1351 C C . GLY A 1 180 ? -15.660 1.002 17.880 1.00 66.44 180 GLY A C 1
ATOM 1352 O O . GLY A 1 180 ? -16.385 1.204 18.852 1.00 66.44 180 GLY A O 1
ATOM 1353 N N . GLY A 1 181 ? -15.994 1.411 16.652 1.00 58.12 181 GLY A N 1
ATOM 1354 C CA . GLY A 1 181 ? -17.239 2.133 16.365 1.00 58.12 181 GLY A CA 1
ATOM 1355 C C . GLY A 1 181 ? -17.196 3.631 16.685 1.00 58.12 181 GLY A C 1
ATOM 1356 O O . GLY A 1 181 ? -18.243 4.220 16.963 1.00 58.12 181 GLY A O 1
ATOM 1357 N N . GLY A 1 182 ? -16.009 4.254 16.642 1.00 60.16 182 GLY A N 1
ATOM 1358 C CA . GLY A 1 182 ? -15.890 5.708 16.494 1.00 60.16 182 GLY A CA 1
ATOM 1359 C C . GLY A 1 182 ? -16.614 6.217 15.238 1.00 60.16 182 GLY A C 1
ATOM 1360 O O . GLY A 1 182 ? -17.254 5.452 14.520 1.00 60.16 182 GLY A O 1
ATOM 1361 N N . ASP A 1 183 ? -16.557 7.517 14.951 1.00 67.00 183 ASP A N 1
ATOM 1362 C CA . ASP A 1 183 ? -17.247 8.036 13.765 1.00 67.00 183 ASP A CA 1
ATOM 1363 C C . ASP A 1 183 ? -16.644 7.426 12.494 1.00 67.00 183 ASP A C 1
ATOM 1365 O O . ASP A 1 183 ? -15.557 7.810 12.063 1.00 67.00 183 ASP A O 1
ATOM 1369 N N . ASP A 1 184 ? -17.361 6.469 11.902 1.00 70.62 184 ASP A N 1
ATOM 1370 C CA . ASP A 1 184 ? -16.977 5.763 10.678 1.00 70.62 184 ASP A CA 1
ATOM 1371 C C . ASP A 1 184 ? -16.591 6.726 9.557 1.00 70.62 184 ASP A C 1
ATOM 1373 O O . ASP A 1 184 ? -15.740 6.412 8.725 1.00 70.62 184 ASP A O 1
ATOM 1377 N N . VAL A 1 185 ? -17.182 7.924 9.556 1.00 71.69 185 VAL A N 1
ATOM 1378 C CA . VAL A 1 185 ? -16.852 8.960 8.590 1.00 71.69 185 VAL A CA 1
ATOM 1379 C C . VAL A 1 185 ? -15.444 9.489 8.827 1.00 71.69 185 VAL A C 1
ATOM 1381 O O . VAL A 1 185 ? -14.745 9.706 7.853 1.00 71.69 185 VAL A O 1
ATOM 1384 N N . ILE A 1 186 ? -14.996 9.673 10.071 1.00 78.75 186 ILE A N 1
ATOM 1385 C CA . ILE A 1 186 ? -13.654 10.191 10.391 1.00 78.75 186 ILE A CA 1
ATOM 1386 C C . ILE A 1 186 ? -12.573 9.159 10.107 1.00 78.75 186 ILE A C 1
ATOM 1388 O O . ILE A 1 186 ? -11.544 9.504 9.524 1.00 78.75 186 ILE A O 1
ATOM 1392 N N . TYR A 1 187 ? -12.828 7.896 10.445 1.00 78.06 187 TYR A N 1
ATOM 1393 C CA . TYR A 1 187 ? -11.904 6.801 10.159 1.00 78.06 187 TYR A CA 1
ATOM 1394 C C . TYR A 1 187 ? -11.531 6.726 8.671 1.00 78.06 187 TYR A C 1
ATOM 1396 O O . TYR A 1 187 ? -10.371 6.518 8.336 1.00 78.06 187 TYR A O 1
ATOM 1404 N N . GLN A 1 188 ? -12.480 6.993 7.768 1.00 78.12 188 GLN A N 1
ATOM 1405 C CA . GLN A 1 188 ? -12.235 6.989 6.320 1.00 78.12 188 GLN A CA 1
ATOM 1406 C C . GLN A 1 188 ? -11.273 8.086 5.834 1.00 78.12 188 GLN A C 1
ATOM 1408 O O . GLN A 1 188 ? -10.737 7.970 4.735 1.00 78.12 188 GLN A O 1
ATOM 1413 N N . TYR A 1 189 ? -11.035 9.141 6.619 1.00 79.56 189 TYR A N 1
ATOM 1414 C CA . TYR A 1 189 ? -10.042 10.174 6.291 1.00 79.56 189 TYR A CA 1
ATOM 1415 C C . TYR A 1 189 ? -8.679 9.880 6.898 1.00 79.56 189 TYR A C 1
ATOM 1417 O O . TYR A 1 189 ? -7.790 10.707 6.783 1.00 79.56 189 TYR A O 1
ATOM 1425 N N . ASN A 1 190 ? -8.489 8.755 7.572 1.00 80.75 190 ASN A N 1
ATOM 1426 C CA . ASN A 1 190 ? -7.273 8.486 8.312 1.00 80.75 190 ASN A CA 1
ATOM 1427 C C . ASN A 1 190 ? -6.210 7.807 7.435 1.00 80.75 190 ASN A C 1
ATOM 1429 O O . ASN A 1 190 ? -6.191 6.586 7.316 1.00 80.75 190 ASN A O 1
ATOM 1433 N N . GLU A 1 191 ? -5.298 8.580 6.841 1.00 81.62 191 GLU A N 1
ATOM 1434 C CA . GLU A 1 191 ? -4.251 8.047 5.948 1.00 81.62 191 GLU A CA 1
ATOM 1435 C C . GLU A 1 191 ? -3.281 7.107 6.668 1.00 81.62 191 GLU A C 1
ATOM 1437 O O . GLU A 1 191 ? -2.796 6.138 6.085 1.00 81.62 191 GLU A O 1
ATOM 1442 N N . THR A 1 192 ? -3.015 7.351 7.952 1.00 82.25 192 THR A N 1
ATOM 1443 C CA . THR A 1 192 ? -2.030 6.567 8.705 1.00 82.25 192 THR A CA 1
ATOM 1444 C C . THR A 1 192 ? -2.474 5.111 8.894 1.00 82.25 192 THR A C 1
ATOM 1446 O O . THR A 1 192 ? -1.697 4.261 9.311 1.00 82.25 192 THR A O 1
ATOM 1449 N N . GLU A 1 193 ? -3.727 4.779 8.572 1.00 88.06 193 GLU A N 1
ATOM 1450 C CA . GLU A 1 193 ? -4.209 3.401 8.527 1.00 88.06 193 GLU A CA 1
ATOM 1451 C C . GLU A 1 193 ? -3.613 2.594 7.360 1.00 88.06 193 GLU A C 1
ATOM 1453 O O . GLU A 1 193 ? -3.052 1.521 7.590 1.00 88.06 193 GLU A O 1
ATOM 1458 N N . GLU A 1 194 ? -3.610 3.152 6.149 1.00 91.56 194 GLU A N 1
ATOM 1459 C CA . GLU A 1 194 ? -2.989 2.547 4.967 1.00 91.56 194 GLU A CA 1
ATOM 1460 C C . GLU A 1 194 ? -1.473 2.403 5.156 1.00 91.56 194 GLU A C 1
ATOM 1462 O O . GLU A 1 194 ? -0.903 1.346 4.881 1.00 91.56 194 GLU A O 1
ATOM 1467 N N . GLU A 1 195 ? -0.800 3.443 5.665 1.00 93.75 195 GLU A N 1
ATOM 1468 C CA . GLU A 1 195 ? 0.641 3.385 5.946 1.00 93.75 195 GLU A CA 1
ATOM 1469 C C . GLU A 1 195 ? 0.968 2.261 6.936 1.00 93.75 195 GLU A C 1
ATOM 1471 O O . GLU A 1 195 ? 1.901 1.478 6.729 1.00 93.75 195 GLU A O 1
ATOM 1476 N N . ASN A 1 196 ? 0.165 2.136 7.991 1.00 94.88 196 ASN A N 1
ATOM 1477 C CA . ASN A 1 196 ? 0.330 1.078 8.966 1.00 94.88 196 ASN A CA 1
ATOM 1478 C C . ASN A 1 196 ? 0.123 -0.321 8.355 1.00 94.88 196 ASN A C 1
ATOM 1480 O O . ASN A 1 196 ? 0.947 -1.219 8.560 1.00 94.88 196 ASN A O 1
ATOM 1484 N N . ALA A 1 197 ? -0.942 -0.506 7.570 1.00 95.94 197 ALA A N 1
ATOM 1485 C CA . ALA A 1 197 ? -1.225 -1.756 6.869 1.00 95.94 197 ALA A CA 1
ATOM 1486 C C . ALA A 1 197 ? -0.082 -2.138 5.913 1.00 95.94 197 ALA A C 1
ATOM 1488 O O . ALA A 1 197 ? 0.359 -3.291 5.872 1.00 95.94 197 ALA A O 1
ATOM 1489 N N . ARG A 1 198 ? 0.463 -1.169 5.167 1.00 95.94 198 ARG A N 1
ATOM 1490 C CA . ARG A 1 198 ? 1.630 -1.359 4.286 1.00 95.94 198 ARG A CA 1
ATOM 1491 C C . ARG A 1 198 ? 2.858 -1.805 5.050 1.00 95.94 198 ARG A C 1
ATOM 1493 O O . ARG A 1 198 ? 3.471 -2.799 4.673 1.00 95.94 198 ARG A O 1
ATOM 1500 N N . LEU A 1 199 ? 3.188 -1.127 6.146 1.00 97.69 199 LEU A N 1
ATOM 1501 C CA . LEU A 1 199 ? 4.325 -1.493 6.986 1.00 97.69 199 LEU A CA 1
ATOM 1502 C C . LEU A 1 199 ? 4.203 -2.923 7.520 1.00 97.69 199 LEU A C 1
ATOM 1504 O O . LEU A 1 199 ? 5.190 -3.658 7.505 1.00 97.69 199 LEU A O 1
ATOM 1508 N N . ILE A 1 200 ? 3.004 -3.350 7.930 1.00 98.19 200 ILE A N 1
ATOM 1509 C CA . ILE A 1 200 ? 2.742 -4.742 8.321 1.00 98.19 200 ILE A CA 1
ATOM 1510 C C . ILE A 1 200 ? 3.017 -5.687 7.142 1.00 98.19 200 ILE A C 1
ATOM 1512 O O . ILE A 1 200 ? 3.803 -6.626 7.286 1.00 98.19 200 ILE A O 1
ATOM 1516 N N . GLY A 1 201 ? 2.442 -5.425 5.965 1.00 98.00 201 GLY A N 1
ATOM 1517 C CA . GLY A 1 201 ? 2.644 -6.257 4.775 1.00 98.00 201 GLY A CA 1
ATOM 1518 C C . GLY A 1 201 ? 4.104 -6.337 4.308 1.00 98.00 201 GLY A C 1
ATOM 1519 O O . GLY A 1 201 ? 4.602 -7.421 3.977 1.00 98.00 201 GLY A O 1
ATOM 1520 N N . TRP A 1 202 ? 4.829 -5.216 4.324 1.00 97.62 202 TRP A N 1
ATOM 1521 C CA . TRP A 1 202 ? 6.244 -5.140 3.952 1.00 97.62 202 TRP A CA 1
ATOM 1522 C C . TRP A 1 202 ? 7.150 -5.837 4.964 1.00 97.62 202 TRP A C 1
ATOM 1524 O O . TRP A 1 202 ? 8.078 -6.543 4.558 1.00 97.62 202 TRP A O 1
ATOM 1534 N N . LEU A 1 203 ? 6.880 -5.692 6.265 1.00 97.75 203 LEU A N 1
ATOM 1535 C CA . LEU A 1 203 ? 7.597 -6.413 7.317 1.00 97.75 203 LEU A CA 1
ATOM 1536 C C . LEU A 1 203 ? 7.413 -7.919 7.161 1.00 97.75 203 LEU A C 1
ATOM 1538 O O . LEU A 1 203 ? 8.408 -8.640 7.088 1.00 97.75 203 LEU A O 1
ATOM 1542 N N . VAL A 1 204 ? 6.167 -8.385 7.024 1.00 97.75 204 VAL A N 1
ATOM 1543 C CA . VAL A 1 204 ? 5.855 -9.806 6.814 1.00 97.75 204 VAL A CA 1
ATOM 1544 C C . VAL A 1 204 ? 6.587 -10.334 5.580 1.00 97.75 204 VAL A C 1
ATOM 1546 O O . VAL A 1 204 ? 7.327 -11.313 5.672 1.00 97.75 204 VAL A O 1
ATOM 1549 N N . SER A 1 205 ? 6.484 -9.642 4.445 1.00 95.88 205 SER A N 1
ATOM 1550 C CA . SER A 1 205 ? 7.185 -10.019 3.208 1.00 95.88 205 SER A CA 1
ATOM 1551 C C . SER A 1 205 ? 8.702 -10.114 3.407 1.00 95.88 205 SER A C 1
ATOM 1553 O O . SER A 1 205 ? 9.335 -11.110 3.043 1.00 95.88 205 SER A O 1
ATOM 1555 N N . THR A 1 206 ? 9.297 -9.098 4.033 1.00 95.19 206 THR A N 1
ATOM 1556 C CA . THR A 1 206 ? 10.747 -9.004 4.250 1.00 95.19 206 THR A CA 1
ATOM 1557 C C . THR A 1 206 ? 11.256 -10.085 5.206 1.00 95.19 206 THR A C 1
ATOM 1559 O O . THR A 1 206 ? 12.312 -10.690 4.977 1.00 95.19 206 THR A O 1
ATOM 1562 N N . GLU A 1 207 ? 10.513 -10.367 6.275 1.00 95.25 207 GLU A N 1
ATOM 1563 C CA . GLU A 1 207 ? 10.827 -11.418 7.245 1.00 95.25 207 GLU A CA 1
ATOM 1564 C C . GLU A 1 207 ? 10.783 -12.806 6.590 1.00 95.25 207 GLU A C 1
ATOM 1566 O O . GLU A 1 207 ? 11.695 -13.611 6.807 1.00 95.25 207 GLU A O 1
ATOM 1571 N N . LEU A 1 208 ? 9.818 -13.031 5.692 1.00 94.50 208 LEU A N 1
ATOM 1572 C CA . LEU A 1 208 ? 9.670 -14.250 4.886 1.00 94.50 208 LEU A CA 1
ATOM 1573 C C . LEU A 1 208 ? 10.648 -14.353 3.705 1.00 94.50 208 LEU A C 1
ATOM 1575 O O . LEU A 1 208 ? 10.598 -15.328 2.950 1.00 94.50 208 LEU A O 1
ATOM 1579 N N . LYS A 1 209 ? 11.560 -13.381 3.563 1.00 91.50 209 LYS A N 1
ATOM 1580 C CA . LYS A 1 209 ? 12.556 -13.286 2.480 1.00 91.50 209 LYS A CA 1
ATOM 1581 C C . LYS A 1 209 ? 11.932 -13.157 1.089 1.00 91.50 209 LYS A C 1
ATOM 1583 O O . LYS A 1 209 ? 12.581 -13.471 0.089 1.00 91.50 209 LYS A O 1
ATOM 1588 N N . VAL A 1 210 ? 10.700 -12.658 1.022 1.00 88.25 210 VAL A N 1
ATOM 1589 C CA . VAL A 1 210 ? 10.111 -12.183 -0.228 1.00 88.25 210 VAL A CA 1
ATOM 1590 C C . VAL A 1 210 ? 10.862 -10.920 -0.642 1.00 88.25 210 VAL A C 1
ATOM 1592 O O . VAL A 1 210 ? 11.302 -10.127 0.193 1.00 88.25 210 VAL A O 1
ATOM 1595 N N . ARG A 1 211 ? 11.086 -10.765 -1.948 1.00 84.81 211 ARG A N 1
ATOM 1596 C CA . ARG A 1 211 ? 11.778 -9.593 -2.486 1.00 84.81 211 ARG A CA 1
ATOM 1597 C C . ARG A 1 211 ? 10.920 -8.346 -2.219 1.00 84.81 211 ARG A C 1
ATOM 1599 O O . ARG A 1 211 ? 9.778 -8.347 -2.671 1.00 84.81 211 ARG A O 1
ATOM 1606 N N . PRO A 1 212 ? 11.459 -7.292 -1.580 1.00 88.88 212 PRO A N 1
ATOM 1607 C CA . PRO A 1 212 ? 10.734 -6.036 -1.432 1.00 88.88 212 PRO A CA 1
ATOM 1608 C C . PRO A 1 212 ? 10.439 -5.412 -2.796 1.00 88.88 212 PRO A C 1
ATOM 1610 O O . PRO A 1 212 ? 11.301 -5.417 -3.688 1.00 88.88 212 PRO A O 1
ATOM 1613 N N . ASP A 1 213 ? 9.229 -4.892 -2.958 1.00 86.69 213 ASP A N 1
ATOM 1614 C CA . ASP A 1 213 ? 8.816 -4.205 -4.175 1.00 86.69 213 ASP A CA 1
ATOM 1615 C C . ASP A 1 213 ? 9.351 -2.767 -4.234 1.00 86.69 213 ASP A C 1
ATOM 1617 O O . ASP A 1 213 ? 10.017 -2.278 -3.323 1.00 86.69 213 ASP A O 1
ATOM 1621 N N . TYR A 1 214 ? 9.115 -2.099 -5.365 1.00 85.12 214 TYR A N 1
ATOM 1622 C CA . TYR A 1 214 ? 9.595 -0.736 -5.595 1.00 85.12 214 TYR A CA 1
ATOM 1623 C C . TYR A 1 214 ? 9.027 0.266 -4.582 1.00 85.12 214 TYR A C 1
ATOM 1625 O O . TYR A 1 214 ? 9.730 1.180 -4.165 1.00 85.12 214 TYR A O 1
ATOM 1633 N N . GLU A 1 215 ? 7.783 0.063 -4.156 1.00 89.38 215 GLU A N 1
ATOM 1634 C CA . GLU A 1 215 ? 7.107 0.930 -3.197 1.00 89.38 215 GLU A CA 1
ATOM 1635 C C . GLU A 1 215 ? 7.751 0.853 -1.812 1.00 89.38 215 GLU A C 1
ATOM 1637 O O . GLU A 1 215 ? 8.011 1.890 -1.207 1.00 89.38 215 GLU A O 1
ATOM 1642 N N . THR A 1 216 ? 8.131 -0.352 -1.370 1.00 93.19 216 THR A N 1
ATOM 1643 C CA . THR A 1 216 ? 8.907 -0.538 -0.136 1.00 93.19 216 THR A CA 1
ATOM 1644 C C . THR A 1 216 ? 10.197 0.293 -0.162 1.00 93.19 216 THR A C 1
ATOM 1646 O O . THR A 1 216 ? 10.549 0.939 0.822 1.00 93.19 216 THR A O 1
ATOM 1649 N N . TRP A 1 217 ? 10.917 0.296 -1.290 1.00 92.19 217 TRP A N 1
ATOM 1650 C CA . TRP A 1 217 ? 12.171 1.048 -1.419 1.00 92.19 217 TRP A CA 1
ATOM 1651 C C . TRP A 1 217 ? 11.957 2.557 -1.463 1.00 92.19 217 TRP A C 1
ATOM 1653 O O . TRP A 1 217 ? 12.685 3.271 -0.780 1.00 92.19 217 TRP A O 1
ATOM 1663 N N . ASN A 1 218 ? 10.966 3.034 -2.219 1.00 91.19 218 ASN A N 1
ATOM 1664 C CA . ASN A 1 218 ? 10.632 4.459 -2.264 1.00 91.19 218 ASN A CA 1
ATOM 1665 C C . ASN A 1 218 ? 10.259 4.980 -0.880 1.00 91.19 218 ASN A C 1
ATOM 1667 O O . ASN A 1 218 ? 10.715 6.048 -0.478 1.00 91.19 218 ASN A O 1
ATOM 1671 N N . TYR A 1 219 ? 9.465 4.200 -0.146 1.00 94.19 219 TYR A N 1
ATOM 1672 C CA . TYR A 1 219 ? 9.080 4.539 1.211 1.00 94.19 219 TYR A CA 1
ATOM 1673 C C . TYR A 1 219 ? 10.296 4.620 2.138 1.00 94.19 219 TYR A C 1
ATOM 1675 O O . TYR A 1 219 ? 10.420 5.580 2.880 1.00 94.19 219 TYR A O 1
ATOM 1683 N N . LEU A 1 220 ? 11.238 3.675 2.077 1.00 92.88 220 LEU A N 1
ATOM 1684 C CA . LEU A 1 220 ? 12.445 3.734 2.913 1.00 92.88 220 LEU A CA 1
ATOM 1685 C C . LEU A 1 220 ? 13.431 4.842 2.518 1.00 92.88 220 LEU A C 1
ATOM 1687 O O . LEU A 1 220 ? 14.221 5.276 3.353 1.00 92.88 220 LEU A O 1
ATOM 1691 N N . GLU A 1 221 ? 13.432 5.272 1.256 1.00 92.56 221 GLU A N 1
ATOM 1692 C CA . GLU A 1 221 ? 14.260 6.392 0.802 1.00 92.56 221 GLU A CA 1
ATOM 1693 C C . GLU A 1 221 ? 13.706 7.731 1.298 1.00 92.56 221 GLU A C 1
ATOM 1695 O O . GLU A 1 221 ? 14.467 8.582 1.765 1.00 92.56 221 GLU A O 1
ATOM 1700 N N . ASN A 1 222 ? 12.390 7.922 1.186 1.00 94.25 222 ASN A N 1
ATOM 1701 C CA . ASN A 1 222 ? 11.703 9.132 1.617 1.00 94.25 222 ASN A CA 1
ATOM 1702 C C . ASN A 1 222 ? 10.218 8.820 1.904 1.00 94.25 222 ASN A C 1
ATOM 1704 O O . ASN A 1 222 ? 9.399 8.882 0.977 1.00 94.25 222 ASN A O 1
ATOM 1708 N N . PRO A 1 223 ? 9.862 8.484 3.161 1.00 92.56 223 PRO A N 1
ATOM 1709 C CA . PRO A 1 223 ? 8.498 8.109 3.531 1.00 92.56 223 PRO A CA 1
ATOM 1710 C C . PRO A 1 223 ? 7.482 9.195 3.182 1.00 92.56 223 PRO A C 1
ATOM 1712 O O . PRO A 1 223 ? 6.433 8.909 2.607 1.00 92.56 223 PRO A O 1
ATOM 1715 N N . GLU A 1 224 ? 7.824 10.453 3.463 1.00 91.44 224 GLU A N 1
ATOM 1716 C CA . GLU A 1 224 ? 6.947 11.597 3.245 1.00 91.44 224 GLU A CA 1
ATOM 1717 C C . GLU A 1 224 ? 6.679 11.795 1.749 1.00 91.44 224 GLU A C 1
ATOM 1719 O O . GLU A 1 224 ? 5.528 11.870 1.328 1.00 91.44 224 GLU A O 1
ATOM 1724 N N . ALA A 1 225 ? 7.721 11.793 0.911 1.00 91.44 225 ALA A N 1
ATOM 1725 C CA . ALA A 1 225 ? 7.548 11.916 -0.537 1.00 91.44 225 ALA A CA 1
ATOM 1726 C C . ALA A 1 225 ? 6.807 10.716 -1.145 1.00 91.44 225 ALA A C 1
ATOM 1728 O O . ALA A 1 225 ? 6.052 10.886 -2.106 1.00 91.44 225 ALA A O 1
ATOM 1729 N N . ASN A 1 226 ? 7.006 9.510 -0.601 1.00 91.94 226 ASN A N 1
ATOM 1730 C CA . ASN A 1 226 ? 6.254 8.338 -1.024 1.00 91.94 226 ASN A CA 1
ATOM 1731 C C . ASN A 1 226 ? 4.760 8.521 -0.730 1.00 91.94 226 ASN A C 1
ATOM 1733 O O . ASN A 1 226 ? 3.959 8.398 -1.655 1.00 91.94 226 ASN A O 1
ATOM 1737 N N . ASN A 1 227 ? 4.393 8.888 0.499 1.00 90.44 227 ASN A N 1
ATOM 1738 C CA . ASN A 1 227 ? 3.000 9.130 0.885 1.00 90.44 227 ASN A CA 1
ATOM 1739 C C . ASN A 1 227 ? 2.361 10.259 0.053 1.00 90.44 227 ASN A C 1
ATOM 1741 O O . ASN A 1 227 ? 1.275 10.083 -0.500 1.00 90.44 227 ASN A O 1
ATOM 1745 N N . GLU A 1 228 ? 3.077 11.364 -0.179 1.00 90.69 228 GLU A N 1
ATOM 1746 C CA . GLU A 1 228 ? 2.605 12.437 -1.068 1.00 90.69 228 GLU A CA 1
ATOM 1747 C C . GLU A 1 228 ? 2.353 11.957 -2.505 1.00 90.69 228 GLU A C 1
ATOM 1749 O O . GLU A 1 228 ? 1.399 12.381 -3.161 1.00 90.69 228 GLU A O 1
ATOM 1754 N N . SER A 1 229 ? 3.158 11.018 -3.008 1.00 90.56 229 SER A N 1
ATOM 1755 C CA . SER A 1 229 ? 2.931 10.446 -4.337 1.00 90.56 229 SER A CA 1
ATOM 1756 C C . SER A 1 229 ? 1.658 9.590 -4.410 1.00 90.56 229 SER A C 1
ATOM 1758 O O . SER A 1 229 ? 0.970 9.610 -5.436 1.00 90.56 229 SER A O 1
ATOM 1760 N N . LEU A 1 230 ? 1.288 8.899 -3.323 1.00 90.62 230 LEU A N 1
ATOM 1761 C CA . LEU A 1 230 ? 0.059 8.098 -3.244 1.00 90.62 230 LEU A CA 1
ATOM 1762 C C . LEU A 1 230 ? -1.191 8.974 -3.300 1.00 90.62 230 LEU A C 1
ATOM 1764 O O . LEU A 1 230 ? -2.170 8.614 -3.959 1.00 90.62 230 LEU A O 1
ATOM 1768 N N . LYS A 1 231 ? -1.138 10.166 -2.693 1.00 92.62 231 LYS A N 1
ATOM 1769 C CA . LYS A 1 231 ? -2.220 11.168 -2.729 1.00 92.62 231 LYS A CA 1
ATOM 1770 C C . LYS A 1 231 ? -2.552 11.630 -4.152 1.00 92.62 231 LYS A C 1
ATOM 1772 O O . LYS A 1 231 ? -3.634 12.162 -4.391 1.00 92.62 231 LYS A O 1
ATOM 1777 N N . LEU A 1 232 ? -1.664 11.382 -5.118 1.00 93.38 232 LEU A N 1
ATOM 1778 C CA . LEU A 1 232 ? -1.870 11.668 -6.540 1.00 93.38 232 LEU A CA 1
ATOM 1779 C C . LEU A 1 232 ? -2.336 10.449 -7.358 1.00 93.38 232 LEU A C 1
ATOM 1781 O O . LEU A 1 232 ? -2.562 10.575 -8.564 1.00 93.38 232 LEU A O 1
ATOM 1785 N N . MET A 1 233 ? -2.496 9.273 -6.741 1.00 91.00 233 MET A N 1
ATOM 1786 C CA . MET A 1 233 ? -2.880 8.045 -7.445 1.00 91.00 233 MET A CA 1
ATOM 1787 C C . MET A 1 233 ? -4.388 7.895 -7.635 1.00 91.00 233 MET A C 1
ATOM 1789 O O . MET A 1 233 ? -4.811 7.472 -8.712 1.00 91.00 233 MET A O 1
ATOM 1793 N N . CYS A 1 234 ? -5.202 8.203 -6.622 1.00 91.06 234 CYS A N 1
ATOM 1794 C CA . CYS A 1 234 ? -6.663 8.130 -6.704 1.00 91.06 234 CYS A CA 1
ATOM 1795 C C . CYS A 1 234 ? -7.352 9.060 -5.691 1.00 91.06 234 CYS A C 1
ATOM 1797 O O . CYS A 1 234 ? -6.732 9.555 -4.751 1.00 91.06 234 CYS A O 1
ATOM 1799 N N . ALA A 1 235 ? -8.660 9.276 -5.876 1.00 92.75 235 ALA A N 1
ATOM 1800 C CA . ALA A 1 235 ? -9.446 10.170 -5.024 1.00 92.75 235 ALA A CA 1
ATOM 1801 C C . ALA A 1 235 ? -9.456 9.738 -3.545 1.00 92.75 235 ALA A C 1
ATOM 1803 O O . ALA A 1 235 ? -9.370 10.598 -2.673 1.00 92.75 235 ALA A O 1
ATOM 1804 N N . ASN A 1 236 ? -9.501 8.428 -3.270 1.00 88.62 236 ASN A N 1
ATOM 1805 C CA . ASN A 1 236 ? -9.506 7.898 -1.904 1.00 88.62 236 ASN A CA 1
ATOM 1806 C C . ASN A 1 236 ? -8.252 8.331 -1.128 1.00 88.62 236 ASN A C 1
ATOM 1808 O O . ASN A 1 236 ? -8.362 8.999 -0.106 1.00 88.62 236 ASN A O 1
ATOM 1812 N N . TYR A 1 237 ? -7.062 8.063 -1.676 1.00 91.12 237 TYR A N 1
ATOM 1813 C CA . TYR A 1 237 ? -5.804 8.485 -1.054 1.00 91.12 237 TYR A CA 1
ATOM 1814 C C . TYR A 1 237 ? -5.670 10.008 -0.987 1.00 91.12 237 TYR A C 1
ATOM 1816 O O . TYR A 1 237 ? -5.190 10.540 0.007 1.00 91.12 237 TYR A O 1
ATOM 1824 N N . SER A 1 238 ? -6.162 10.738 -1.993 1.00 94.25 238 SER A N 1
ATOM 1825 C CA . SER A 1 238 ? -6.102 12.206 -1.985 1.00 94.25 238 SER A CA 1
ATOM 1826 C C . SER A 1 238 ? -6.929 12.864 -0.879 1.00 94.25 238 SER A C 1
ATOM 1828 O O . SER A 1 238 ? -6.669 14.019 -0.542 1.00 94.25 238 SER A O 1
ATOM 1830 N N . LEU A 1 239 ? -7.926 12.161 -0.334 1.00 94.19 239 LEU A N 1
ATOM 1831 C CA . LEU A 1 239 ? -8.745 12.634 0.780 1.00 94.19 239 LEU A CA 1
ATOM 1832 C C . LEU A 1 239 ? -8.199 12.182 2.140 1.00 94.19 239 LEU A C 1
ATOM 1834 O O . LEU A 1 239 ? -8.551 12.806 3.137 1.00 94.19 239 LEU A O 1
ATOM 1838 N N . GLY A 1 240 ? -7.328 11.172 2.190 1.00 93.19 240 GLY A N 1
ATOM 1839 C CA . GLY A 1 240 ? -6.673 10.732 3.422 1.00 93.19 240 GLY A CA 1
ATOM 1840 C C . GLY A 1 240 ? -5.835 11.843 4.059 1.00 93.19 240 GLY A C 1
ATOM 1841 O O . GLY A 1 240 ? -5.213 12.644 3.368 1.00 93.19 240 GLY A O 1
ATOM 1842 N N . LEU A 1 241 ? -5.856 11.925 5.378 1.00 93.06 241 LEU A N 1
ATOM 1843 C CA . LEU A 1 241 ? -5.191 12.922 6.200 1.00 93.06 241 LEU A CA 1
ATOM 1844 C C . LEU A 1 241 ? -4.365 12.207 7.267 1.00 93.06 241 LEU A C 1
ATOM 1846 O O . LEU A 1 241 ? -4.836 11.248 7.885 1.00 93.06 241 LEU A O 1
ATOM 1850 N N . THR A 1 242 ? -3.166 12.708 7.527 1.00 91.94 242 THR A N 1
ATOM 1851 C CA . THR A 1 242 ? -2.445 12.400 8.764 1.00 91.94 242 THR A CA 1
ATOM 1852 C C . THR A 1 242 ? -3.114 13.074 9.964 1.00 91.94 242 THR A C 1
ATOM 1854 O O . THR A 1 242 ? -3.897 14.016 9.804 1.00 91.94 242 THR A O 1
ATOM 1857 N N . SER A 1 243 ? -2.772 12.636 11.180 1.00 90.25 243 SER A N 1
ATOM 1858 C CA . SER A 1 243 ? -3.235 13.264 12.426 1.00 90.25 243 SER A CA 1
ATOM 1859 C C . SER A 1 243 ? -2.968 14.780 12.422 1.00 90.25 243 SER A C 1
ATOM 1861 O O . SER A 1 243 ? -3.846 15.579 12.731 1.00 90.25 243 SER A O 1
ATOM 1863 N N . ASP A 1 244 ? -1.793 15.221 11.968 1.00 92.19 244 ASP A N 1
ATOM 1864 C CA . ASP A 1 244 ? -1.488 16.654 11.882 1.00 92.19 244 ASP A CA 1
ATOM 1865 C C . ASP A 1 244 ? -2.280 17.381 10.785 1.00 92.19 244 ASP A C 1
ATOM 1867 O O . ASP A 1 244 ? -2.724 18.512 10.987 1.00 92.19 244 ASP A O 1
ATOM 1871 N N . GLU A 1 245 ? -2.515 16.741 9.637 1.00 94.62 245 GLU A N 1
ATOM 1872 C CA . GLU A 1 245 ? -3.311 17.324 8.553 1.00 94.62 245 GLU A CA 1
ATOM 1873 C C . GLU A 1 245 ? -4.797 17.473 8.927 1.00 94.62 245 GLU A C 1
ATOM 1875 O O . GLU A 1 245 ? -5.457 18.400 8.451 1.00 94.62 245 GLU A O 1
ATOM 1880 N N . MET A 1 246 ? -5.329 16.622 9.813 1.00 93.50 246 MET A N 1
ATOM 1881 C CA . MET A 1 246 ? -6.708 16.719 10.318 1.00 93.50 246 MET A CA 1
ATOM 1882 C C . ME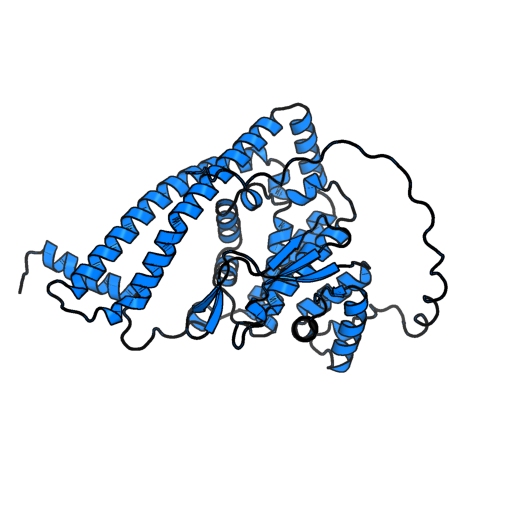T A 1 246 ? -6.998 18.018 11.087 1.00 93.50 246 MET A C 1
ATOM 1884 O O . MET A 1 246 ? -8.163 18.404 11.207 1.00 93.50 246 MET A O 1
ATOM 1888 N N . LYS A 1 247 ? -5.964 18.731 11.552 1.00 93.62 247 LYS A N 1
ATOM 1889 C CA . LYS A 1 247 ? -6.090 20.019 12.258 1.00 93.62 247 LYS A CA 1
ATOM 1890 C C . LYS A 1 247 ? -6.446 21.176 11.320 1.00 93.62 247 LYS A C 1
ATOM 1892 O O . LYS A 1 247 ? -7.147 22.100 11.728 1.00 93.62 247 LYS A O 1
ATOM 1897 N N . ASP A 1 248 ? -5.984 21.127 10.068 1.00 95.19 248 ASP A N 1
ATOM 1898 C CA . ASP A 1 248 ? -6.323 22.097 9.013 1.00 95.19 248 ASP A CA 1
ATOM 1899 C C . ASP A 1 248 ? -6.398 21.430 7.621 1.00 95.19 248 ASP A C 1
ATOM 1901 O O . ASP A 1 248 ? -5.598 21.709 6.716 1.00 95.19 248 ASP A O 1
ATOM 1905 N N . PRO A 1 249 ? -7.395 20.560 7.395 1.00 94.94 249 PRO A N 1
ATOM 1906 C CA . PRO A 1 249 ? -7.482 19.790 6.159 1.00 94.94 249 PRO A CA 1
ATOM 1907 C C . PRO A 1 249 ? -7.850 20.668 4.958 1.00 94.94 249 PRO A C 1
ATOM 1909 O O . PRO A 1 249 ? -7.564 20.327 3.812 1.00 94.94 249 PRO A O 1
ATOM 1912 N N . ALA A 1 250 ? -8.464 21.835 5.187 1.00 95.62 250 ALA A N 1
ATOM 1913 C CA . ALA A 1 250 ? -8.819 22.757 4.115 1.00 95.62 250 ALA A CA 1
ATOM 1914 C C . ALA A 1 250 ? -7.577 23.366 3.447 1.00 95.62 250 ALA A C 1
ATOM 1916 O O . ALA A 1 250 ? -7.573 23.555 2.228 1.00 95.62 250 ALA A O 1
ATOM 1917 N N . SER A 1 251 ? -6.535 23.686 4.218 1.00 96.69 251 SER A N 1
ATOM 1918 C CA . SER A 1 251 ? -5.255 24.141 3.665 1.00 96.69 251 SER A CA 1
ATOM 1919 C C . SER A 1 251 ? -4.560 23.022 2.883 1.00 96.69 251 SER A C 1
ATOM 1921 O O . SER A 1 251 ? -4.180 23.213 1.725 1.00 96.69 251 SER A O 1
ATOM 1923 N N . VAL A 1 252 ? -4.521 21.821 3.464 1.00 96.50 252 VAL A N 1
ATOM 1924 C CA . VAL A 1 252 ? -3.928 20.619 2.859 1.00 96.50 252 VAL A CA 1
ATOM 1925 C C . VAL A 1 252 ? -4.575 20.291 1.508 1.00 96.50 252 VAL A C 1
ATOM 1927 O O . VAL A 1 252 ? -3.888 20.167 0.495 1.00 96.50 252 VAL A O 1
ATOM 1930 N N . TYR A 1 253 ? -5.906 20.240 1.435 1.00 97.06 253 TYR A N 1
ATOM 1931 C CA . TYR A 1 253 ? -6.612 19.939 0.184 1.00 97.06 253 TYR A CA 1
ATOM 1932 C C . TYR A 1 253 ? -6.435 21.010 -0.898 1.00 97.06 253 TYR A C 1
ATOM 1934 O O . TYR A 1 253 ? -6.417 20.680 -2.085 1.00 97.06 253 TYR A O 1
ATOM 1942 N N . LYS A 1 254 ? -6.261 22.286 -0.526 1.00 97.62 254 LYS A N 1
ATOM 1943 C CA . LYS A 1 254 ? -5.920 23.341 -1.496 1.00 97.62 254 LYS A CA 1
ATOM 1944 C C . LYS A 1 254 ? -4.532 23.128 -2.087 1.00 97.62 254 LYS A C 1
ATOM 1946 O O . LYS A 1 254 ? -4.370 23.318 -3.289 1.00 97.62 254 LYS A O 1
ATOM 1951 N N . GLN A 1 255 ? -3.558 22.720 -1.276 1.00 97.19 255 GLN A N 1
ATOM 1952 C CA . GLN A 1 255 ? -2.223 22.401 -1.774 1.00 97.19 255 GLN A CA 1
ATOM 1953 C C . GLN A 1 255 ? -2.271 21.198 -2.725 1.00 97.19 255 GLN A C 1
ATOM 1955 O O . GLN A 1 255 ? -1.807 21.298 -3.857 1.00 97.19 255 GLN A O 1
ATOM 1960 N N . ARG A 1 256 ? -2.977 20.125 -2.349 1.00 97.00 256 ARG A N 1
ATOM 1961 C CA . ARG A 1 256 ? -3.137 18.933 -3.201 1.00 97.00 256 ARG A CA 1
ATOM 1962 C C . ARG A 1 256 ? -3.829 19.222 -4.534 1.00 97.00 256 ARG A C 1
ATOM 1964 O O . ARG A 1 256 ? -3.518 18.582 -5.536 1.00 97.00 256 ARG A O 1
ATOM 1971 N N . LEU A 1 257 ? -4.738 20.201 -4.591 1.00 97.06 257 LEU A N 1
ATOM 1972 C CA . LEU A 1 257 ? -5.301 20.677 -5.861 1.00 97.06 257 LEU A CA 1
ATOM 1973 C C . LEU A 1 257 ? -4.223 21.264 -6.783 1.00 97.06 257 LEU A C 1
ATOM 1975 O O . LEU A 1 257 ? -4.218 20.962 -7.978 1.00 97.06 257 LEU A O 1
ATOM 1979 N N . LEU A 1 258 ? -3.309 22.071 -6.236 1.00 97.19 258 LEU A N 1
ATOM 1980 C CA . LEU A 1 258 ? -2.183 22.629 -6.991 1.00 97.19 258 LEU A CA 1
ATOM 1981 C C . LEU A 1 258 ? -1.229 21.523 -7.453 1.00 97.19 258 LEU A C 1
ATOM 1983 O O . LEU A 1 258 ? -0.781 21.538 -8.602 1.00 97.19 258 LEU A O 1
ATOM 1987 N N . ASP A 1 259 ? -0.972 20.539 -6.594 1.00 96.75 259 ASP A N 1
ATOM 1988 C CA . ASP A 1 259 ? -0.099 19.409 -6.912 1.00 96.75 259 ASP A CA 1
ATOM 1989 C C . ASP A 1 259 ? -0.711 18.524 -8.006 1.00 96.75 259 ASP A C 1
ATOM 1991 O O . ASP A 1 259 ? -0.018 18.137 -8.949 1.00 96.75 259 ASP A O 1
ATOM 1995 N N . ALA A 1 260 ? -2.026 18.284 -7.967 1.00 96.69 260 ALA A N 1
ATOM 1996 C CA . ALA A 1 260 ? -2.744 17.574 -9.023 1.00 96.69 260 ALA A CA 1
ATOM 1997 C C . ALA A 1 260 ? -2.685 18.321 -10.371 1.00 96.69 260 ALA A C 1
ATOM 1999 O O . ALA A 1 260 ? -2.506 17.698 -11.423 1.00 96.69 260 ALA A O 1
ATOM 2000 N N . ASP A 1 261 ? -2.768 19.655 -10.367 1.00 96.25 261 ASP A N 1
ATOM 2001 C CA . ASP A 1 261 ? -2.600 20.480 -11.572 1.00 96.25 261 ASP A CA 1
ATOM 2002 C C . ASP A 1 261 ? -1.167 20.440 -12.129 1.00 96.25 261 ASP A C 1
ATOM 2004 O O . ASP A 1 261 ? -0.949 20.311 -13.347 1.00 96.25 261 ASP A O 1
ATOM 2008 N N . ALA A 1 262 ? -0.168 20.488 -11.247 1.00 96.38 262 ALA A N 1
ATOM 2009 C CA . ALA A 1 262 ? 1.232 20.317 -11.615 1.00 96.38 262 ALA A CA 1
ATOM 2010 C C . ALA A 1 262 ? 1.505 18.908 -12.174 1.00 96.38 262 ALA A C 1
ATOM 2012 O O . ALA A 1 262 ? 2.211 18.760 -13.184 1.00 96.38 262 ALA A O 1
ATOM 2013 N N . ALA A 1 263 ? 0.899 17.876 -11.581 1.00 95.62 263 ALA A N 1
ATOM 2014 C CA . ALA A 1 263 ? 0.995 16.493 -12.028 1.00 95.62 263 ALA A CA 1
ATOM 2015 C C . ALA A 1 263 ? 0.356 16.301 -13.409 1.00 95.62 263 ALA A C 1
ATOM 2017 O O . ALA A 1 263 ? 0.992 15.714 -14.284 1.00 95.62 263 ALA A O 1
ATOM 2018 N N . LEU A 1 264 ? -0.827 16.873 -13.672 1.00 94.69 264 LEU A N 1
ATOM 2019 C CA . LEU A 1 264 ? -1.463 16.857 -15.000 1.00 94.69 264 LEU A CA 1
ATOM 2020 C C . LEU A 1 264 ? -0.568 17.499 -16.069 1.00 94.69 264 LEU A C 1
ATOM 2022 O O . LEU A 1 264 ? -0.385 16.957 -17.166 1.00 94.69 264 LEU A O 1
ATOM 2026 N N . THR A 1 265 ? 0.048 18.633 -15.736 1.00 94.12 265 THR A N 1
ATOM 2027 C CA . THR A 1 265 ? 0.990 19.317 -16.632 1.00 94.12 265 THR A CA 1
ATOM 2028 C C . THR A 1 265 ? 2.220 18.448 -16.915 1.00 94.12 265 THR A C 1
ATOM 2030 O O . THR A 1 265 ? 2.676 18.342 -18.060 1.00 94.12 265 THR A O 1
ATOM 2033 N N . THR A 1 266 ? 2.755 17.797 -15.882 1.00 94.25 266 THR A N 1
ATOM 2034 C CA . THR A 1 266 ? 3.913 16.900 -15.988 1.00 94.25 266 THR A CA 1
ATOM 2035 C C . THR A 1 266 ? 3.579 15.640 -16.781 1.00 94.25 266 THR A C 1
ATOM 2037 O O . THR A 1 266 ? 4.369 15.235 -17.631 1.00 94.25 266 THR A O 1
ATOM 2040 N N . LEU A 1 267 ? 2.384 15.073 -16.606 1.00 93.44 267 LEU A N 1
ATOM 2041 C CA . LEU A 1 267 ? 1.910 13.886 -17.317 1.00 93.44 267 LEU A CA 1
ATOM 2042 C C . LEU A 1 267 ? 1.910 14.097 -18.836 1.00 93.44 267 LEU A C 1
ATOM 2044 O O . LEU A 1 267 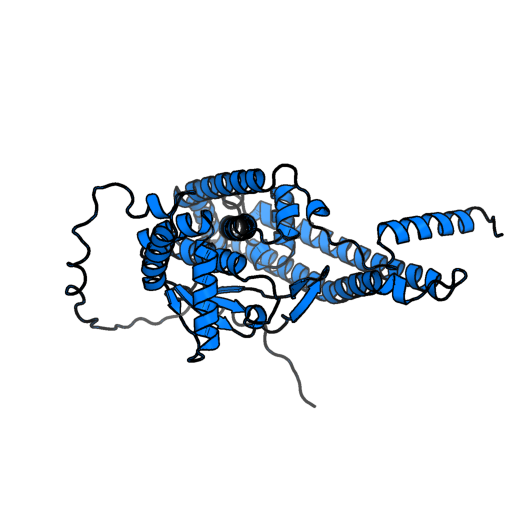? 2.383 13.245 -19.589 1.00 93.44 267 LEU A O 1
ATOM 2048 N N . SER A 1 268 ? 1.463 15.270 -19.295 1.00 90.31 268 SER A N 1
ATOM 2049 C CA . SER A 1 268 ? 1.494 15.645 -20.715 1.00 90.31 268 SER A CA 1
ATOM 2050 C C . SER A 1 268 ? 2.925 15.700 -21.272 1.00 90.31 268 SER A C 1
ATOM 2052 O O . SER A 1 268 ? 3.209 15.165 -22.352 1.00 90.31 268 SER A O 1
ATOM 2054 N N . LYS A 1 269 ? 3.865 16.275 -20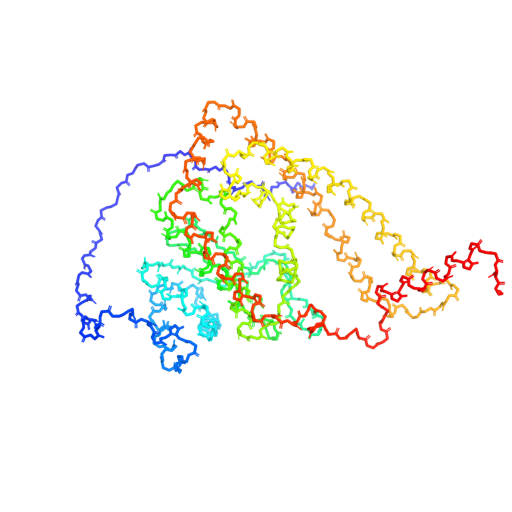.506 1.00 92.94 269 LYS A N 1
ATOM 2055 C CA . LYS A 1 269 ? 5.293 16.291 -20.866 1.00 92.94 269 LYS A CA 1
ATOM 2056 C C . LYS A 1 269 ? 5.865 14.873 -20.908 1.00 92.94 269 LYS A C 1
ATOM 2058 O O . LYS A 1 269 ? 6.519 14.520 -21.887 1.00 92.94 269 LYS A O 1
ATOM 2063 N N . SER A 1 270 ? 5.565 14.043 -19.911 1.00 92.19 270 SER A N 1
ATOM 2064 C CA . SER A 1 270 ? 5.983 12.638 -19.855 1.00 92.19 270 SER A CA 1
ATOM 2065 C C . SER A 1 270 ? 5.469 11.843 -21.054 1.00 92.19 270 SER A C 1
ATOM 2067 O O . SER A 1 270 ? 6.247 11.137 -21.693 1.00 92.19 270 SER A O 1
ATOM 2069 N N . LYS A 1 271 ? 4.206 12.038 -21.450 1.00 91.56 271 LYS A N 1
ATOM 2070 C CA . LYS A 1 271 ? 3.621 11.427 -22.653 1.00 91.56 271 LYS A CA 1
ATOM 2071 C C . LYS A 1 271 ? 4.362 11.831 -23.927 1.00 91.56 271 LYS A C 1
ATOM 2073 O O . LYS A 1 271 ? 4.649 10.983 -24.770 1.00 91.56 271 LYS A O 1
ATOM 2078 N N . LYS A 1 272 ? 4.720 13.111 -24.076 1.00 91.94 272 LYS A N 1
ATOM 2079 C CA . LYS A 1 272 ? 5.538 13.580 -25.208 1.00 91.94 272 LYS A CA 1
ATOM 2080 C C . LYS A 1 272 ? 6.946 12.975 -25.180 1.00 91.94 272 LYS A C 1
ATOM 2082 O O . LYS A 1 272 ? 7.446 12.559 -26.223 1.00 91.94 272 LYS A O 1
ATOM 2087 N N . ASN A 1 273 ? 7.559 12.892 -24.002 1.00 91.06 273 ASN A N 1
ATOM 2088 C CA . ASN A 1 273 ? 8.895 12.325 -23.832 1.00 91.06 273 ASN A CA 1
ATOM 2089 C C . ASN A 1 273 ? 8.929 10.829 -24.181 1.00 91.06 273 ASN A C 1
ATOM 2091 O O . ASN A 1 273 ? 9.848 10.402 -24.874 1.00 91.06 273 ASN A O 1
ATOM 2095 N N . MET A 1 274 ? 7.921 10.044 -23.783 1.00 91.88 274 MET A N 1
ATOM 2096 C CA . MET A 1 274 ? 7.831 8.616 -24.130 1.00 91.88 274 MET A CA 1
ATOM 2097 C C . MET A 1 274 ? 7.714 8.384 -25.645 1.00 91.88 274 MET A C 1
ATOM 2099 O O . MET A 1 274 ? 8.388 7.510 -26.194 1.00 91.88 274 MET A O 1
ATOM 2103 N N . LYS A 1 275 ? 6.963 9.238 -26.355 1.00 91.50 275 LYS A N 1
ATOM 2104 C CA . LYS A 1 275 ? 6.942 9.228 -27.829 1.00 91.50 275 LYS A CA 1
ATOM 2105 C C . LYS A 1 275 ? 8.315 9.536 -28.429 1.00 91.50 275 LYS A C 1
ATOM 2107 O O . LYS A 1 275 ? 8.716 8.903 -29.402 1.00 91.50 275 LYS A O 1
ATOM 2112 N N . GLY A 1 276 ? 9.045 10.484 -27.838 1.00 93.00 276 GLY A N 1
ATOM 2113 C CA . GLY A 1 276 ? 10.423 10.796 -28.222 1.00 93.00 276 GLY A CA 1
ATOM 2114 C C . GLY A 1 276 ? 11.353 9.592 -28.070 1.00 93.00 276 GLY A C 1
ATOM 2115 O O . GLY A 1 276 ? 12.072 9.256 -29.006 1.00 93.00 276 GLY A O 1
ATOM 2116 N N . TRP A 1 277 ? 11.285 8.890 -26.936 1.00 95.12 277 TRP A N 1
ATOM 2117 C CA . TRP A 1 277 ? 12.073 7.674 -26.709 1.00 95.12 277 TRP A CA 1
ATOM 2118 C C . TRP A 1 277 ? 11.735 6.550 -27.684 1.00 95.12 277 TRP A C 1
ATOM 2120 O O . TRP A 1 277 ? 12.646 5.892 -28.179 1.00 95.12 277 TRP A O 1
ATOM 2130 N N . THR A 1 278 ? 10.459 6.385 -28.033 1.00 94.12 278 THR A N 1
ATOM 2131 C CA . THR A 1 278 ? 10.042 5.429 -29.070 1.00 94.12 278 THR A CA 1
ATOM 2132 C C . THR A 1 278 ? 10.704 5.747 -30.410 1.00 94.12 278 THR A C 1
ATOM 2134 O O . THR A 1 278 ? 11.298 4.869 -31.028 1.00 94.12 278 THR A O 1
ATOM 2137 N N . ALA A 1 279 ? 10.679 7.013 -30.838 1.00 93.69 279 ALA A N 1
ATOM 2138 C CA . ALA A 1 279 ? 11.320 7.431 -32.085 1.00 93.69 279 ALA A CA 1
ATOM 2139 C C . ALA A 1 279 ? 12.847 7.229 -32.065 1.00 93.69 279 ALA A C 1
ATOM 2141 O O . ALA A 1 279 ? 13.428 6.840 -33.076 1.00 93.69 279 ALA A O 1
ATOM 2142 N N . ILE A 1 280 ? 13.493 7.455 -30.915 1.00 94.44 280 ILE A N 1
ATOM 2143 C CA . ILE A 1 280 ? 14.929 7.201 -30.736 1.00 94.44 280 ILE A CA 1
ATOM 2144 C C . ILE A 1 280 ? 15.234 5.703 -30.880 1.00 94.44 280 ILE A C 1
ATOM 2146 O O . ILE A 1 280 ? 16.174 5.342 -31.583 1.00 94.44 280 ILE A O 1
ATOM 2150 N N . ILE A 1 281 ? 14.439 4.822 -30.265 1.00 95.44 281 ILE A N 1
ATOM 2151 C CA . ILE A 1 281 ? 14.600 3.366 -30.411 1.00 95.44 281 ILE A CA 1
ATOM 2152 C C . ILE A 1 281 ? 14.459 2.954 -31.882 1.00 95.44 281 ILE A C 1
ATOM 2154 O O . ILE A 1 281 ? 15.327 2.264 -32.415 1.00 95.44 281 ILE A O 1
ATOM 2158 N N . GLU A 1 282 ? 13.420 3.429 -32.570 1.00 94.69 282 GLU A N 1
ATOM 2159 C CA . GLU A 1 282 ? 13.199 3.115 -33.988 1.00 94.69 282 GLU A CA 1
ATOM 2160 C C . GLU A 1 282 ? 14.319 3.650 -34.897 1.00 94.69 282 GLU A C 1
ATOM 2162 O O . GLU A 1 282 ? 14.671 3.013 -35.891 1.00 94.69 282 GLU A O 1
ATOM 2167 N N . HIS A 1 283 ? 14.953 4.772 -34.538 1.00 93.00 283 HIS A N 1
ATOM 2168 C CA . HIS A 1 283 ? 16.141 5.267 -35.232 1.00 93.00 283 HIS A CA 1
ATOM 2169 C C . HIS A 1 283 ? 17.327 4.290 -35.130 1.00 93.00 283 HIS A C 1
ATOM 2171 O O . HIS A 1 283 ? 17.998 4.038 -36.134 1.00 93.00 283 HIS A O 1
ATOM 2177 N N . PHE A 1 284 ? 17.573 3.705 -33.953 1.00 95.19 284 PHE A N 1
ATOM 2178 C CA . PHE A 1 284 ? 18.643 2.715 -33.776 1.00 95.19 284 PHE A CA 1
ATOM 2179 C C . PHE A 1 284 ? 18.354 1.390 -34.500 1.00 95.19 284 PHE A C 1
ATOM 2181 O O . PHE A 1 284 ? 19.283 0.767 -35.016 1.00 95.19 284 PHE A O 1
ATOM 2188 N N . ILE A 1 285 ? 17.083 0.992 -34.604 1.00 95.06 285 ILE A N 1
ATOM 2189 C CA . ILE A 1 285 ? 16.666 -0.232 -35.304 1.00 95.06 285 ILE A CA 1
ATOM 2190 C C . ILE A 1 285 ? 16.692 -0.036 -36.828 1.00 95.06 285 ILE A C 1
ATOM 2192 O O . ILE A 1 285 ? 17.434 -0.700 -37.551 1.00 95.06 285 ILE A O 1
ATOM 2196 N N . GLY A 1 286 ? 15.873 0.884 -37.342 1.00 87.25 286 GLY A N 1
ATOM 2197 C CA . GLY A 1 286 ? 15.629 1.037 -38.778 1.00 87.25 286 GLY A CA 1
ATOM 2198 C C . GLY A 1 286 ? 16.610 1.967 -39.493 1.00 87.25 286 GLY A C 1
ATOM 2199 O O . GLY A 1 286 ? 16.767 1.870 -40.714 1.00 87.25 286 GLY A O 1
ATOM 2200 N N . GLY A 1 287 ? 17.277 2.857 -38.756 1.00 79.88 287 GLY A N 1
ATOM 2201 C CA . GLY A 1 287 ? 18.151 3.899 -39.293 1.00 79.88 287 GLY A CA 1
ATOM 2202 C C . GLY A 1 287 ? 19.544 3.405 -39.688 1.00 79.88 287 GLY A C 1
ATOM 2203 O O . GLY A 1 287 ? 19.701 2.354 -40.310 1.00 79.88 287 GLY A O 1
ATOM 2204 N N . LYS A 1 288 ? 20.570 4.199 -39.359 1.00 81.12 288 LYS A N 1
ATOM 2205 C CA . LYS A 1 288 ? 21.972 3.931 -39.730 1.00 81.12 288 LYS A CA 1
ATOM 2206 C C . LYS A 1 288 ? 22.614 2.811 -38.908 1.00 81.12 288 LYS A C 1
ATOM 2208 O O . LYS A 1 288 ? 23.534 2.165 -39.392 1.00 81.12 288 LYS A O 1
ATOM 2213 N N . HIS A 1 289 ? 22.136 2.589 -37.685 1.00 88.94 289 HIS A N 1
ATOM 2214 C CA . HIS A 1 289 ? 22.790 1.693 -36.730 1.00 88.94 289 HIS A CA 1
ATOM 2215 C C . HIS A 1 289 ? 22.406 0.222 -36.897 1.00 88.94 289 HIS A C 1
ATOM 2217 O O . HIS A 1 289 ? 23.156 -0.634 -36.438 1.00 88.94 289 HIS A O 1
ATOM 2223 N N . LYS A 1 290 ? 21.271 -0.063 -37.557 1.00 92.31 290 LYS A N 1
ATOM 2224 C CA . LYS A 1 290 ? 20.795 -1.421 -37.880 1.00 92.31 290 LYS A CA 1
ATOM 2225 C C . LYS A 1 290 ? 20.867 -2.384 -36.689 1.00 92.31 290 LYS A C 1
ATOM 2227 O O . LYS A 1 290 ? 21.239 -3.541 -36.847 1.00 92.31 290 LYS A O 1
ATOM 2232 N N . MET A 1 291 ? 20.553 -1.890 -35.493 1.00 94.75 291 MET A N 1
ATOM 2233 C CA . MET A 1 291 ? 20.561 -2.715 -34.291 1.00 94.75 291 MET A CA 1
ATOM 2234 C C . MET A 1 291 ? 19.368 -3.673 -34.301 1.00 94.75 291 MET A C 1
ATOM 2236 O O . MET A 1 291 ? 18.288 -3.335 -34.787 1.00 94.75 291 MET A O 1
ATOM 2240 N N . GLU A 1 292 ? 19.556 -4.855 -33.720 1.00 95.00 292 GLU A N 1
ATOM 2241 C CA . GLU A 1 292 ? 18.505 -5.866 -33.628 1.00 95.00 292 GLU A CA 1
ATOM 2242 C C . GLU A 1 292 ? 17.308 -5.347 -32.823 1.00 95.00 292 GLU A C 1
ATOM 2244 O O . GLU A 1 292 ? 17.445 -4.920 -31.674 1.00 95.00 292 GLU A O 1
ATOM 2249 N N . ALA A 1 293 ? 16.105 -5.420 -33.401 1.00 94.06 293 ALA A N 1
ATOM 2250 C CA . ALA A 1 293 ? 14.883 -4.952 -32.743 1.00 94.06 293 ALA A CA 1
ATOM 2251 C C . ALA A 1 293 ? 14.630 -5.670 -31.408 1.00 94.06 293 ALA A C 1
ATOM 2253 O O . ALA A 1 293 ? 14.176 -5.051 -30.442 1.00 94.06 293 ALA A O 1
ATOM 2254 N N . ALA A 1 294 ? 14.984 -6.959 -31.343 1.00 93.38 294 ALA A N 1
ATOM 2255 C CA . ALA A 1 294 ? 14.875 -7.778 -30.142 1.00 93.38 294 ALA A CA 1
ATOM 2256 C C . ALA A 1 294 ? 15.665 -7.196 -28.960 1.00 93.38 294 ALA A C 1
ATOM 2258 O O . ALA A 1 294 ? 15.220 -7.318 -27.824 1.00 93.38 294 ALA A O 1
ATOM 2259 N N . SER A 1 295 ? 16.780 -6.497 -29.202 1.00 94.12 295 SER A N 1
ATOM 2260 C CA . SER A 1 295 ? 17.583 -5.871 -28.146 1.00 94.12 295 SER A CA 1
ATOM 2261 C C . SER A 1 295 ? 16.878 -4.714 -27.433 1.00 94.12 295 SER A C 1
ATOM 2263 O O . SER A 1 295 ? 17.296 -4.337 -26.344 1.00 94.12 295 SER A O 1
ATOM 2265 N N . PHE A 1 296 ? 15.812 -4.150 -28.004 1.00 94.62 296 PHE A N 1
ATOM 2266 C CA . PHE A 1 296 ? 15.044 -3.052 -27.403 1.00 94.62 296 PHE A CA 1
ATOM 2267 C C . PHE A 1 296 ? 13.693 -3.497 -26.837 1.00 94.62 296 PHE A C 1
ATOM 2269 O O . PHE A 1 296 ? 12.908 -2.648 -26.411 1.00 94.62 296 PHE A O 1
ATOM 2276 N N . GLN A 1 297 ? 13.395 -4.797 -26.843 1.00 90.62 297 GLN A N 1
ATOM 2277 C CA . GLN A 1 297 ? 12.081 -5.312 -26.470 1.00 90.62 297 GLN A CA 1
ATOM 2278 C C . GLN A 1 297 ? 11.662 -4.861 -25.064 1.00 90.62 297 GLN A C 1
ATOM 2280 O O . GLN A 1 297 ? 10.589 -4.280 -24.923 1.00 90.62 297 GLN A O 1
ATOM 2285 N N . ALA A 1 298 ? 12.531 -5.015 -24.059 1.00 86.25 298 ALA A N 1
ATOM 2286 C CA . ALA A 1 298 ? 12.222 -4.613 -22.685 1.00 86.25 298 ALA A CA 1
ATOM 2287 C C . ALA A 1 298 ? 11.900 -3.109 -22.556 1.00 86.25 298 ALA A C 1
ATOM 2289 O O . ALA A 1 298 ? 10.999 -2.716 -21.818 1.00 86.25 298 ALA A O 1
ATOM 2290 N N . LEU A 1 299 ? 12.599 -2.253 -23.311 1.00 91.00 299 LEU A N 1
ATOM 2291 C CA . LEU A 1 299 ? 12.348 -0.808 -23.322 1.00 91.00 299 LEU A CA 1
ATOM 2292 C C . LEU A 1 299 ? 11.028 -0.462 -24.015 1.00 91.00 299 LEU A C 1
ATOM 2294 O O . LEU A 1 299 ? 10.297 0.408 -23.548 1.00 91.00 299 LEU A O 1
ATOM 2298 N N . ARG A 1 300 ? 10.702 -1.148 -25.115 1.00 92.44 300 ARG A N 1
ATOM 2299 C CA . ARG A 1 300 ? 9.421 -0.973 -25.817 1.00 92.44 300 ARG A CA 1
ATOM 2300 C C . ARG A 1 300 ? 8.246 -1.420 -24.955 1.00 92.44 300 ARG A C 1
ATOM 2302 O O . ARG A 1 300 ? 7.219 -0.751 -24.954 1.00 92.44 300 ARG A O 1
ATOM 2309 N N . GLU A 1 301 ? 8.404 -2.516 -24.219 1.00 87.56 301 GLU A N 1
ATOM 2310 C CA . GLU A 1 301 ? 7.412 -2.996 -23.256 1.00 87.56 301 GLU A CA 1
ATOM 2311 C C . GLU A 1 301 ? 7.218 -1.990 -22.112 1.00 87.56 301 GLU A C 1
ATOM 2313 O O . GLU A 1 301 ? 6.080 -1.619 -21.831 1.00 87.56 301 GLU A O 1
ATOM 2318 N N . ASP A 1 302 ? 8.296 -1.463 -21.516 1.00 86.06 302 ASP A N 1
ATOM 2319 C CA . ASP A 1 302 ? 8.210 -0.423 -20.476 1.00 86.06 302 ASP A CA 1
ATOM 2320 C C . ASP A 1 302 ? 7.511 0.853 -20.982 1.00 86.06 302 ASP A C 1
ATOM 2322 O O . ASP A 1 302 ? 6.605 1.377 -20.327 1.00 86.06 302 ASP A O 1
ATOM 2326 N N . ILE A 1 303 ? 7.867 1.331 -22.180 1.00 91.31 303 ILE A N 1
ATOM 2327 C CA . ILE A 1 303 ? 7.194 2.478 -22.806 1.00 91.31 303 ILE A CA 1
ATOM 2328 C C . ILE A 1 303 ? 5.713 2.166 -23.048 1.00 91.31 303 ILE A C 1
ATOM 2330 O O . ILE A 1 303 ? 4.858 2.960 -22.659 1.00 91.31 303 ILE A O 1
ATOM 2334 N N . GLY A 1 304 ? 5.394 1.010 -23.635 1.00 89.56 304 GLY A N 1
ATOM 2335 C CA . GLY A 1 304 ? 4.016 0.600 -23.902 1.00 89.56 304 GLY A CA 1
ATOM 2336 C C . GLY A 1 304 ? 3.178 0.474 -22.626 1.00 89.56 304 GLY A C 1
ATOM 2337 O O . GLY A 1 304 ? 2.013 0.871 -22.603 1.00 89.56 304 GLY A O 1
ATOM 2338 N N . ASN A 1 305 ? 3.769 -0.010 -21.532 1.00 84.00 305 ASN A N 1
ATOM 2339 C CA . ASN A 1 305 ? 3.132 -0.063 -20.216 1.00 84.00 305 ASN A CA 1
ATOM 2340 C C . ASN A 1 305 ? 2.804 1.342 -19.695 1.00 84.00 305 ASN A C 1
ATOM 2342 O O . ASN A 1 305 ? 1.665 1.600 -19.303 1.00 84.00 305 ASN A O 1
ATOM 2346 N N . LYS A 1 306 ? 3.762 2.274 -19.765 1.00 87.25 306 LYS A N 1
ATOM 2347 C CA . LYS A 1 306 ? 3.553 3.680 -19.377 1.00 87.25 306 LYS A CA 1
ATOM 2348 C C . LYS A 1 306 ? 2.498 4.365 -20.244 1.00 87.25 306 LYS A C 1
ATOM 2350 O O . LYS A 1 306 ? 1.637 5.071 -19.723 1.00 87.25 306 LYS A O 1
ATOM 2355 N N . GLU A 1 307 ? 2.517 4.127 -21.554 1.00 89.88 307 GLU A N 1
ATOM 2356 C CA . GLU A 1 307 ? 1.539 4.699 -22.481 1.00 89.88 307 GLU A CA 1
ATOM 2357 C C . GLU A 1 307 ? 0.113 4.216 -22.212 1.00 89.88 307 GLU A C 1
ATOM 2359 O O . GLU A 1 307 ? -0.816 5.025 -22.261 1.00 89.88 307 GLU A O 1
ATOM 2364 N N . ARG A 1 308 ? -0.059 2.933 -21.866 1.00 87.75 308 ARG A N 1
ATOM 2365 C CA . ARG A 1 308 ? -1.350 2.379 -21.428 1.00 87.75 308 ARG A CA 1
ATOM 2366 C C . ARG A 1 308 ? -1.823 2.972 -20.101 1.00 87.75 308 ARG A C 1
ATOM 2368 O O . ARG A 1 308 ? -3.027 3.108 -19.905 1.00 87.75 308 ARG A O 1
ATOM 2375 N N . TYR A 1 309 ? -0.900 3.351 -19.219 1.00 87.19 309 TYR A N 1
ATOM 2376 C CA . TYR A 1 309 ? -1.223 3.934 -17.917 1.00 87.19 309 TYR A CA 1
ATOM 2377 C C . TYR A 1 309 ? -1.585 5.427 -17.982 1.00 87.19 309 TYR A C 1
ATOM 2379 O O . TYR A 1 309 ? -2.385 5.891 -17.173 1.00 87.19 309 TYR A O 1
ATOM 2387 N N . PHE A 1 310 ? -1.064 6.197 -18.949 1.00 92.06 310 PHE A N 1
ATOM 2388 C CA . PHE A 1 310 ? -1.312 7.648 -19.008 1.00 92.06 310 PHE A CA 1
ATOM 2389 C C . PHE A 1 310 ? -2.796 8.057 -18.991 1.00 92.06 310 PHE A C 1
ATOM 2391 O O . PHE A 1 310 ? -3.115 8.980 -18.244 1.00 92.06 310 PHE A O 1
ATOM 2398 N N . PRO A 1 311 ? -3.716 7.428 -19.753 1.00 92.50 311 PRO A N 1
ATOM 2399 C CA . PRO A 1 311 ? -5.135 7.774 -19.678 1.00 92.50 311 PRO A CA 1
ATOM 2400 C C . PRO A 1 311 ? -5.744 7.525 -18.293 1.00 92.50 311 PRO A C 1
ATOM 2402 O O . PRO A 1 311 ? -6.562 8.321 -17.846 1.00 92.50 311 PRO A O 1
ATOM 2405 N N . ILE A 1 312 ? -5.321 6.454 -17.609 1.00 90.88 312 ILE A N 1
ATOM 2406 C CA . ILE A 1 312 ? -5.784 6.110 -16.257 1.00 90.88 312 ILE A CA 1
ATOM 2407 C C . ILE A 1 312 ? -5.292 7.164 -15.262 1.00 90.88 312 ILE A C 1
ATOM 2409 O O . ILE A 1 312 ? -6.081 7.696 -14.489 1.00 90.88 312 ILE A O 1
ATOM 2413 N N . ALA A 1 313 ? -4.008 7.524 -15.326 1.00 92.69 313 ALA A N 1
ATOM 2414 C CA . ALA A 1 313 ? -3.438 8.567 -14.479 1.00 92.69 313 ALA A CA 1
ATOM 2415 C C . ALA A 1 313 ? -4.110 9.934 -14.705 1.00 92.69 313 ALA A C 1
ATOM 2417 O O . ALA A 1 313 ? -4.398 10.648 -13.750 1.00 92.69 313 ALA A O 1
ATOM 2418 N N . GLU A 1 314 ? -4.396 10.298 -15.960 1.00 95.56 314 GLU A N 1
ATOM 2419 C CA . GLU A 1 314 ? -5.088 11.550 -16.286 1.00 95.56 314 GLU A CA 1
ATOM 2420 C C . GLU A 1 314 ? -6.521 11.577 -15.729 1.00 95.56 314 GLU A C 1
ATOM 2422 O O . GLU A 1 314 ? -6.950 12.594 -15.184 1.00 95.56 314 GLU A O 1
ATOM 2427 N N . ASP A 1 315 ? -7.256 10.470 -15.858 1.00 95.38 315 ASP A N 1
ATOM 2428 C CA . ASP A 1 315 ? -8.609 10.316 -15.313 1.00 95.38 315 ASP A CA 1
ATOM 2429 C C . ASP A 1 315 ? -8.615 10.367 -13.779 1.00 95.38 315 ASP A C 1
ATOM 2431 O O . ASP A 1 315 ? -9.400 11.106 -13.185 1.00 95.38 315 ASP A O 1
ATOM 2435 N N . ASN A 1 316 ? -7.681 9.667 -13.129 1.00 94.81 316 ASN A N 1
ATOM 2436 C CA . ASN A 1 316 ? -7.537 9.697 -11.676 1.00 94.81 316 ASN A CA 1
ATOM 2437 C C . ASN A 1 316 ? -7.227 11.105 -11.159 1.00 94.81 316 ASN A C 1
ATOM 2439 O O . ASN A 1 316 ? -7.876 11.550 -10.218 1.00 94.81 316 ASN A O 1
ATOM 2443 N N . LEU A 1 317 ? -6.307 11.840 -11.792 1.00 96.88 317 LEU A N 1
ATOM 2444 C CA . LEU A 1 317 ? -5.994 13.220 -11.402 1.00 96.88 317 LEU A CA 1
ATOM 2445 C C . LEU A 1 317 ? -7.201 14.159 -11.552 1.00 96.88 317 LEU A C 1
ATOM 2447 O O . LEU A 1 317 ? -7.405 15.038 -10.716 1.00 96.88 317 LEU A O 1
ATOM 2451 N N . LYS A 1 318 ? -8.043 13.967 -12.576 1.00 97.12 318 LYS A N 1
ATOM 2452 C CA . LYS A 1 318 ? -9.300 14.725 -12.716 1.00 97.12 318 LYS A CA 1
ATOM 2453 C C . LYS A 1 318 ? -10.279 14.401 -11.589 1.00 97.12 318 LYS A C 1
ATOM 2455 O O . LYS A 1 318 ? -10.782 15.325 -10.956 1.00 97.12 318 LYS A O 1
ATOM 2460 N N . LYS A 1 319 ? -10.478 13.117 -11.285 1.00 97.12 319 LYS A N 1
ATOM 2461 C CA . LYS A 1 319 ? -11.334 12.662 -10.176 1.00 97.12 319 LYS A CA 1
ATOM 2462 C C . LYS A 1 319 ? -10.842 13.147 -8.814 1.00 97.12 319 LYS A C 1
ATOM 2464 O O . LYS A 1 319 ? -11.654 13.535 -7.984 1.00 97.12 319 LYS A O 1
ATOM 2469 N N . ILE A 1 320 ? -9.526 13.175 -8.596 1.00 97.44 320 ILE A N 1
ATOM 2470 C CA . ILE A 1 320 ? -8.909 13.768 -7.401 1.00 97.44 320 ILE A CA 1
ATOM 2471 C C . ILE A 1 320 ? -9.321 15.235 -7.283 1.00 97.44 320 ILE A C 1
ATOM 2473 O O . ILE A 1 320 ? -9.843 15.651 -6.253 1.00 97.44 320 ILE A O 1
ATOM 2477 N N . LYS A 1 321 ? -9.158 16.021 -8.354 1.00 98.00 321 LYS A N 1
ATOM 2478 C CA . LYS A 1 321 ? -9.558 17.433 -8.340 1.00 98.00 321 LYS A CA 1
ATOM 2479 C C . LYS A 1 321 ? -11.049 17.622 -8.072 1.00 98.00 321 LYS A C 1
ATOM 2481 O O . LYS A 1 321 ? -11.415 18.549 -7.354 1.00 98.00 321 LYS A O 1
ATOM 2486 N N . GLU A 1 322 ? -11.905 16.791 -8.658 1.00 98.00 322 GLU A N 1
ATOM 2487 C CA . GLU A 1 322 ? -13.352 16.822 -8.413 1.00 98.00 322 GLU A CA 1
ATOM 2488 C C . GLU A 1 322 ? -13.662 16.553 -6.934 1.00 98.00 322 GLU A C 1
ATOM 2490 O O . GLU A 1 322 ? -14.295 17.388 -6.288 1.00 98.00 322 GLU A O 1
ATOM 2495 N N . ALA A 1 323 ? -13.123 15.467 -6.374 1.00 96.69 323 ALA A N 1
ATOM 2496 C CA . ALA A 1 323 ? -13.320 15.085 -4.977 1.00 96.69 323 ALA A CA 1
ATOM 2497 C C . ALA A 1 323 ? -12.801 16.146 -3.988 1.00 96.69 323 ALA A C 1
ATOM 2499 O O . ALA A 1 323 ? -13.486 16.488 -3.022 1.00 96.69 323 ALA A O 1
ATOM 2500 N N . LEU A 1 324 ? -11.618 16.720 -4.242 1.00 97.31 324 LEU A N 1
ATOM 2501 C CA . LEU A 1 324 ? -11.044 17.785 -3.414 1.00 97.31 324 LEU A CA 1
ATOM 2502 C C . LEU A 1 324 ? -11.900 19.063 -3.451 1.00 97.31 324 LEU A C 1
ATOM 2504 O O . LEU A 1 324 ? -12.149 19.667 -2.408 1.00 97.31 324 LEU A O 1
ATOM 2508 N N . ASN A 1 325 ? -12.395 19.471 -4.626 1.00 98.19 325 ASN A N 1
ATOM 2509 C CA . ASN A 1 325 ? -13.266 20.646 -4.750 1.00 98.19 325 ASN A CA 1
ATOM 2510 C C . ASN A 1 325 ? -14.629 20.437 -4.080 1.00 98.19 325 ASN A C 1
ATOM 2512 O O . ASN A 1 325 ? -15.136 21.350 -3.421 1.00 98.19 325 ASN A O 1
ATOM 2516 N N . GLU A 1 326 ? -15.215 19.246 -4.217 1.00 97.19 326 GLU A N 1
ATOM 2517 C CA . GLU A 1 326 ? -16.447 18.878 -3.519 1.00 97.19 326 GLU A CA 1
ATOM 2518 C C . GLU A 1 326 ? -16.249 18.966 -2.002 1.00 97.19 326 GLU A C 1
ATOM 2520 O O . GLU A 1 326 ? -17.028 19.621 -1.305 1.00 97.19 326 GLU A O 1
ATOM 2525 N N . ARG A 1 327 ? -15.150 18.397 -1.493 1.00 96.06 327 ARG A N 1
ATOM 2526 C CA . ARG A 1 327 ? -14.823 18.414 -0.065 1.00 96.06 327 ARG A CA 1
ATOM 2527 C C . ARG A 1 327 ? -14.582 19.826 0.471 1.00 96.06 327 ARG A C 1
ATOM 2529 O O . ARG A 1 327 ? -15.118 20.177 1.520 1.00 96.06 327 ARG A O 1
ATOM 2536 N N . LEU A 1 328 ? -13.840 20.661 -0.258 1.00 97.12 328 LEU A N 1
ATOM 2537 C CA . LEU A 1 328 ? -13.622 22.068 0.102 1.00 97.12 328 LEU A CA 1
ATOM 2538 C C . LEU A 1 328 ? -14.923 22.878 0.095 1.00 97.12 328 LEU A C 1
ATOM 2540 O O . LEU A 1 328 ? -15.120 23.739 0.953 1.00 97.12 328 LEU A O 1
ATOM 2544 N N . THR A 1 329 ? -15.828 22.585 -0.840 1.00 97.75 329 THR A N 1
ATOM 2545 C CA . THR A 1 329 ? -17.160 23.202 -0.880 1.00 97.75 329 THR A CA 1
ATOM 2546 C C . THR A 1 329 ? -17.988 22.778 0.330 1.00 97.75 329 THR A C 1
ATOM 2548 O O . THR A 1 329 ? -18.582 23.626 0.996 1.00 97.75 329 THR A O 1
ATOM 2551 N N . TYR A 1 330 ? -17.976 21.485 0.670 1.00 96.50 330 TYR A N 1
ATOM 2552 C CA . TYR A 1 330 ? -18.624 20.966 1.871 1.00 96.50 330 TYR A CA 1
ATOM 2553 C C . TYR A 1 330 ? -18.102 21.655 3.139 1.00 96.50 330 TYR A C 1
ATOM 2555 O O . TYR A 1 330 ? -18.904 22.113 3.949 1.00 96.50 330 TYR A O 1
ATOM 2563 N N . PHE A 1 331 ? -16.787 21.837 3.282 1.00 96.19 331 PHE A N 1
ATOM 2564 C CA . PHE A 1 331 ? -16.171 22.524 4.427 1.00 96.19 331 PHE A CA 1
ATOM 2565 C C . PHE A 1 331 ? -16.613 23.985 4.613 1.00 96.19 331 PHE A C 1
ATOM 2567 O O . PHE A 1 331 ? -16.527 24.515 5.722 1.00 96.19 331 PHE A O 1
ATOM 2574 N N . ALA A 1 332 ? -17.137 24.640 3.574 1.00 95.31 332 ALA A N 1
ATOM 2575 C CA . ALA A 1 332 ? -17.697 25.986 3.692 1.00 95.31 332 ALA A CA 1
ATOM 2576 C C . ALA A 1 332 ? -19.103 26.014 4.334 1.00 95.31 332 ALA A C 1
ATOM 2578 O O . ALA A 1 332 ? -19.533 27.067 4.818 1.00 95.31 332 ALA A O 1
ATOM 2579 N N . THR A 1 333 ? -19.814 24.881 4.362 1.00 97.81 333 THR A N 1
ATOM 2580 C CA . THR A 1 333 ? -21.169 24.750 4.932 1.00 97.81 333 THR A CA 1
ATOM 2581 C C . THR A 1 333 ? -21.157 24.702 6.470 1.00 97.81 333 THR A C 1
ATOM 2583 O O . THR A 1 333 ? -20.119 24.402 7.069 1.00 97.81 333 THR A O 1
ATOM 2586 N N . PRO A 1 334 ? -22.285 24.984 7.155 1.00 97.75 334 PRO A N 1
ATOM 2587 C CA . PRO A 1 334 ? -22.385 24.810 8.607 1.00 97.75 334 PRO A CA 1
ATOM 2588 C C . PRO A 1 334 ? -22.057 23.385 9.075 1.00 97.75 334 PRO A C 1
ATOM 2590 O O . PRO A 1 334 ? -21.370 23.211 10.080 1.00 97.75 334 PRO A O 1
ATOM 2593 N N . GLU A 1 335 ? -22.511 22.371 8.341 1.00 96.06 335 GLU A N 1
ATOM 2594 C CA . GLU A 1 335 ? -22.258 20.956 8.620 1.00 96.06 335 GLU A CA 1
ATOM 2595 C C . GLU A 1 335 ? -20.775 20.623 8.440 1.00 96.06 335 GLU A C 1
ATOM 2597 O O . GLU A 1 335 ? -20.173 20.010 9.318 1.00 96.06 335 GLU A O 1
ATOM 2602 N N . GLY A 1 336 ? -20.161 21.102 7.355 1.00 95.12 336 GLY A N 1
ATOM 2603 C CA . GLY A 1 336 ? -18.734 20.916 7.106 1.00 95.12 336 GLY A CA 1
ATOM 2604 C C . GLY A 1 336 ? -17.848 21.568 8.161 1.00 95.12 336 GLY A C 1
ATOM 2605 O O . GLY A 1 336 ? -16.859 20.971 8.568 1.00 95.12 336 GLY A O 1
ATOM 2606 N N . LYS A 1 337 ? -18.221 22.741 8.687 1.00 95.81 337 LYS A N 1
ATOM 2607 C CA . LYS A 1 337 ? -17.493 23.372 9.803 1.00 95.81 337 LYS A CA 1
ATOM 2608 C C . LYS A 1 337 ? -17.556 22.549 11.090 1.00 95.81 337 LYS A C 1
ATOM 2610 O O . LYS A 1 337 ? -16.561 22.475 11.803 1.00 95.81 337 LYS A O 1
ATOM 2615 N N . LYS A 1 338 ? -18.700 21.919 11.387 1.00 94.88 338 LYS A N 1
ATOM 2616 C CA . LYS A 1 338 ? -18.815 20.984 12.522 1.00 94.88 338 LYS A CA 1
ATOM 2617 C C . LYS A 1 338 ? -17.942 19.752 12.304 1.00 94.88 338 LYS A C 1
ATOM 2619 O O . LYS A 1 338 ? -17.264 19.321 13.227 1.00 94.88 338 LYS A O 1
ATOM 2624 N N . PHE A 1 339 ? -17.936 19.224 11.083 1.00 93.31 339 PHE A N 1
ATOM 2625 C CA . PHE A 1 339 ? -17.093 18.093 10.718 1.00 93.31 339 PHE A CA 1
ATOM 2626 C C . PHE A 1 339 ? -15.596 18.419 10.843 1.00 93.31 339 PHE A C 1
ATOM 2628 O O . PHE A 1 339 ? -14.858 17.632 11.421 1.00 93.31 339 PHE A O 1
ATOM 2635 N N . LEU A 1 340 ? -15.157 19.605 10.402 1.00 93.75 340 LEU A N 1
ATOM 2636 C CA . LEU A 1 340 ? -13.783 20.087 10.597 1.00 93.75 340 LEU A CA 1
ATOM 2637 C C . LEU A 1 340 ? -13.389 20.160 12.075 1.00 93.75 340 LEU A C 1
ATOM 2639 O O . LEU A 1 340 ? -12.305 19.719 12.439 1.00 93.75 340 LEU A O 1
ATOM 2643 N N . ALA A 1 341 ? -14.268 20.698 12.925 1.00 93.00 341 ALA A N 1
ATOM 2644 C CA . ALA A 1 341 ? -14.012 20.749 14.363 1.00 93.00 341 ALA A CA 1
ATOM 2645 C C . ALA A 1 341 ? -13.854 19.340 14.956 1.00 93.00 341 ALA A C 1
ATOM 2647 O O . ALA A 1 341 ? -12.966 19.121 15.772 1.00 93.00 341 ALA A O 1
ATOM 2648 N N . LYS A 1 342 ? -14.670 18.385 14.495 1.00 92.19 342 LYS A N 1
ATOM 2649 C CA . LYS A 1 342 ? -14.591 16.990 14.932 1.00 92.19 342 LYS A CA 1
ATOM 2650 C C . LYS A 1 342 ? -13.308 16.296 14.461 1.00 92.19 342 LYS A C 1
ATOM 2652 O O . LYS A 1 342 ? -12.702 15.577 15.242 1.00 92.19 342 LYS A O 1
ATOM 2657 N N . LEU A 1 343 ? -12.862 16.536 13.224 1.00 91.94 343 LEU A N 1
ATOM 2658 C CA . LEU A 1 343 ? -11.568 16.035 12.738 1.00 91.94 343 LEU A CA 1
ATOM 2659 C C . LEU A 1 343 ? -10.408 16.540 13.602 1.00 91.94 343 LEU A C 1
ATOM 2661 O O . LEU A 1 343 ? -9.556 15.753 14.002 1.00 91.94 343 LEU A O 1
ATOM 2665 N N . ALA A 1 344 ? -10.400 17.835 13.922 1.00 92.75 344 ALA A N 1
ATOM 2666 C CA . ALA A 1 344 ? -9.370 18.421 14.772 1.00 92.75 344 ALA A CA 1
ATOM 2667 C C . ALA A 1 344 ? -9.393 17.840 16.198 1.00 92.75 344 ALA A C 1
ATOM 2669 O O . ALA A 1 344 ? -8.337 17.602 16.773 1.00 92.75 344 ALA A O 1
ATOM 2670 N N . GLU A 1 345 ? -10.575 17.575 16.759 1.00 91.81 345 GLU A N 1
ATOM 2671 C CA . GLU A 1 345 ? -10.717 16.912 18.062 1.00 91.81 345 GLU A CA 1
ATOM 2672 C C . GLU A 1 345 ? -10.171 15.475 18.039 1.00 91.81 345 GLU A C 1
ATOM 2674 O O . GLU A 1 345 ? -9.334 15.115 18.865 1.00 91.81 345 GLU A O 1
ATOM 2679 N N . GLU A 1 346 ? -10.588 14.666 17.063 1.00 88.69 346 GLU A N 1
ATOM 2680 C CA . GLU A 1 346 ? -10.172 13.262 16.937 1.00 88.69 346 GLU A CA 1
ATOM 2681 C C . GLU A 1 346 ? -8.674 13.104 16.648 1.00 88.69 346 GLU A C 1
ATOM 2683 O O . GLU A 1 346 ? -8.070 12.121 17.083 1.00 88.69 346 GLU A O 1
ATOM 2688 N N . SER A 1 347 ? -8.065 14.088 15.975 1.00 89.94 347 SER A N 1
ATOM 2689 C CA . SER A 1 347 ? -6.625 14.115 15.685 1.00 89.94 347 SER A CA 1
ATOM 2690 C C . SER A 1 347 ? -5.737 14.079 16.930 1.00 89.94 347 SER A C 1
ATOM 2692 O O . SER A 1 347 ? -4.582 13.666 16.859 1.00 89.94 347 SER A O 1
ATOM 2694 N N . GLU A 1 348 ? -6.286 14.478 18.076 1.00 89.56 348 GLU A N 1
ATOM 2695 C CA . GLU A 1 348 ? -5.604 14.496 19.370 1.00 89.56 348 GLU A CA 1
ATOM 2696 C C . GLU A 1 348 ? -5.995 13.295 20.247 1.00 89.56 348 GLU A C 1
ATOM 2698 O O . GLU A 1 348 ? -5.612 13.223 21.417 1.00 89.56 348 GLU A O 1
ATOM 2703 N N . SER A 1 349 ? -6.774 12.345 19.721 1.00 88.56 349 SER A N 1
ATOM 2704 C CA . SER A 1 349 ? -7.194 11.183 20.500 1.00 88.56 349 SER A CA 1
ATOM 2705 C C . SER A 1 349 ? -6.045 10.192 20.712 1.00 88.56 349 SER A C 1
ATOM 2707 O O . SER A 1 349 ? -5.158 10.005 19.875 1.00 88.56 349 SER A O 1
ATOM 2709 N N . GLU A 1 350 ? -6.096 9.497 21.850 1.00 89.50 350 GLU A N 1
ATOM 2710 C CA . GLU A 1 350 ? -5.093 8.501 22.248 1.00 89.50 350 GLU A CA 1
ATOM 2711 C C . GLU A 1 350 ? -4.923 7.389 21.199 1.00 89.50 350 GLU A C 1
ATOM 2713 O O . GLU A 1 350 ? -3.838 6.830 21.039 1.00 89.50 350 GLU A O 1
ATOM 2718 N N . TYR A 1 351 ? -5.991 7.076 20.463 1.00 87.25 351 TYR A N 1
ATOM 2719 C CA . TYR A 1 351 ? -5.968 6.079 19.401 1.00 87.25 351 TYR A CA 1
ATOM 2720 C C . TYR A 1 351 ? -5.013 6.469 18.262 1.00 87.25 351 TYR A C 1
ATOM 2722 O O . TYR A 1 351 ? -4.142 5.674 17.906 1.00 87.25 351 TYR A O 1
ATOM 2730 N N . PHE A 1 352 ? -5.122 7.691 17.725 1.00 86.94 352 PHE A N 1
ATOM 2731 C CA . PHE A 1 352 ? -4.247 8.148 16.639 1.00 86.94 352 PHE A CA 1
ATOM 2732 C C . PHE A 1 352 ? -2.794 8.271 17.103 1.00 86.94 352 PHE A C 1
ATOM 2734 O O . PHE A 1 352 ? -1.899 7.798 16.408 1.00 86.94 352 PHE A O 1
ATOM 2741 N N . GLN A 1 353 ? -2.562 8.787 18.314 1.00 88.69 353 GLN A N 1
ATOM 2742 C CA . GLN A 1 353 ? -1.217 8.885 18.893 1.00 88.69 353 GLN A CA 1
ATOM 2743 C C . GLN A 1 353 ? -0.532 7.513 18.990 1.00 88.69 353 GLN A C 1
ATOM 2745 O O . GLN A 1 353 ? 0.585 7.333 18.505 1.00 88.69 353 GLN A O 1
ATOM 2750 N N . LYS A 1 354 ? -1.227 6.506 19.538 1.00 89.06 354 LYS A N 1
ATOM 2751 C CA . LYS A 1 354 ? -0.716 5.126 19.614 1.00 89.06 354 LYS A CA 1
ATOM 2752 C C . LYS A 1 354 ? -0.449 4.518 18.241 1.00 89.06 354 LYS A C 1
ATOM 2754 O O . LYS A 1 354 ? 0.445 3.683 18.092 1.00 89.06 354 LYS A O 1
ATOM 2759 N N . LYS A 1 355 ? -1.237 4.895 17.237 1.00 88.50 355 LYS A N 1
ATOM 2760 C CA . LYS A 1 355 ? -1.049 4.410 15.874 1.00 88.50 355 LYS A CA 1
ATOM 2761 C C . LYS A 1 355 ? 0.193 5.018 15.226 1.00 88.50 355 LYS A C 1
ATOM 2763 O O . LYS A 1 355 ? 0.977 4.276 14.637 1.00 88.50 355 LYS A O 1
ATOM 2768 N N . ASP A 1 356 ? 0.411 6.317 15.400 1.00 89.94 356 ASP A N 1
ATOM 2769 C CA . ASP A 1 356 ? 1.603 7.012 14.906 1.00 89.94 356 ASP A CA 1
ATOM 2770 C C . ASP A 1 356 ? 2.881 6.440 15.555 1.00 89.94 356 ASP A C 1
ATOM 2772 O O . ASP A 1 356 ? 3.870 6.171 14.868 1.00 89.94 356 ASP A O 1
ATOM 2776 N N . GLU A 1 357 ? 2.841 6.117 16.853 1.00 91.31 357 GLU A N 1
ATOM 2777 C CA . GLU A 1 357 ? 3.920 5.386 17.539 1.00 91.31 357 GLU A CA 1
ATOM 2778 C C . GLU A 1 357 ? 4.193 4.014 16.899 1.00 91.31 357 GLU A C 1
ATOM 2780 O O . GLU A 1 357 ? 5.348 3.652 16.645 1.00 91.31 357 GLU A O 1
ATOM 2785 N N . ALA A 1 358 ? 3.139 3.252 16.596 1.00 91.81 358 ALA A N 1
ATOM 2786 C CA . ALA A 1 358 ? 3.266 1.926 16.002 1.00 91.81 358 ALA A CA 1
ATOM 2787 C C . ALA A 1 358 ? 3.816 1.972 14.563 1.00 91.81 358 ALA A C 1
ATOM 2789 O O . ALA A 1 358 ? 4.584 1.091 14.167 1.00 91.81 358 ALA A O 1
ATOM 2790 N N . ILE A 1 359 ? 3.468 3.002 13.786 1.00 93.25 359 ILE A N 1
ATOM 2791 C CA . ILE A 1 359 ? 4.042 3.264 12.457 1.00 93.25 359 ILE A CA 1
ATOM 2792 C C . ILE A 1 359 ? 5.545 3.509 12.574 1.00 93.25 359 ILE A C 1
ATOM 2794 O O . ILE A 1 359 ? 6.328 2.864 11.875 1.00 93.25 359 ILE A O 1
ATOM 2798 N N . MET A 1 360 ? 5.967 4.373 13.499 1.00 94.25 360 MET A N 1
ATOM 2799 C CA . MET A 1 360 ? 7.384 4.681 13.706 1.00 94.25 360 MET A CA 1
ATOM 2800 C C . MET A 1 360 ? 8.194 3.460 14.163 1.00 94.25 360 MET A C 1
ATOM 2802 O O . MET A 1 360 ? 9.303 3.226 13.668 1.00 94.25 360 MET A O 1
ATOM 2806 N N . GLU A 1 361 ? 7.640 2.640 15.061 1.00 95.44 361 GLU A N 1
ATOM 2807 C CA . GLU A 1 361 ? 8.258 1.377 15.477 1.00 95.44 361 GLU A CA 1
ATOM 2808 C C . GLU A 1 361 ? 8.446 0.430 14.280 1.00 95.44 361 GLU A C 1
ATOM 2810 O O . GLU A 1 361 ? 9.548 -0.073 14.030 1.00 95.44 361 GLU A O 1
ATOM 2815 N N . ARG A 1 362 ? 7.382 0.209 13.499 1.00 96.19 362 ARG A N 1
ATOM 2816 C CA . ARG A 1 362 ? 7.394 -0.694 12.341 1.00 96.19 362 ARG A CA 1
ATOM 2817 C C . ARG A 1 362 ? 8.331 -0.205 11.239 1.00 96.19 362 ARG A C 1
ATOM 2819 O O . ARG A 1 362 ? 9.083 -1.014 10.691 1.00 96.19 362 ARG A O 1
ATOM 2826 N N . ARG A 1 363 ? 8.352 1.103 10.964 1.00 96.06 363 ARG A N 1
ATOM 2827 C CA . ARG A 1 363 ? 9.300 1.746 10.041 1.00 96.06 363 ARG A CA 1
ATOM 2828 C C . ARG A 1 363 ? 10.740 1.462 10.467 1.00 96.06 363 ARG A C 1
ATOM 2830 O O . ARG A 1 363 ? 11.510 0.903 9.688 1.00 96.06 363 ARG A O 1
ATOM 2837 N N . THR A 1 364 ? 11.067 1.718 11.735 1.00 96.19 364 THR A N 1
ATOM 2838 C CA . THR A 1 364 ? 12.406 1.465 12.300 1.00 96.19 364 THR A CA 1
ATOM 2839 C C . THR A 1 364 ? 12.815 -0.008 12.169 1.00 96.19 364 THR A C 1
ATOM 2841 O O . THR A 1 364 ? 13.962 -0.330 11.843 1.00 96.19 364 THR A O 1
ATOM 2844 N N . ARG A 1 365 ? 11.878 -0.939 12.394 1.00 96.00 365 ARG A N 1
ATOM 2845 C CA . ARG A 1 365 ? 12.117 -2.382 12.218 1.00 96.00 365 ARG A CA 1
ATOM 2846 C C . ARG A 1 365 ? 12.392 -2.740 10.759 1.00 96.00 365 ARG A C 1
ATOM 2848 O O . ARG A 1 365 ? 13.334 -3.489 10.490 1.00 96.00 365 ARG A O 1
ATOM 2855 N N . LEU A 1 366 ? 11.608 -2.202 9.826 1.00 96.12 366 LEU A N 1
ATOM 2856 C CA . LEU A 1 366 ? 11.766 -2.455 8.394 1.00 96.12 366 LEU A CA 1
ATOM 2857 C C . LEU A 1 366 ? 13.118 -1.933 7.886 1.00 96.12 366 LEU A C 1
ATOM 2859 O O . LEU A 1 366 ? 13.857 -2.674 7.232 1.00 96.12 366 LEU A O 1
ATOM 2863 N N . GLU A 1 367 ? 13.491 -0.712 8.277 1.00 95.62 367 GLU A N 1
ATOM 2864 C CA . GLU A 1 367 ? 14.819 -0.136 8.033 1.00 95.62 367 GLU A CA 1
ATOM 2865 C C . GLU A 1 367 ? 15.936 -1.031 8.585 1.00 95.62 367 GLU A C 1
ATOM 2867 O O . GLU A 1 367 ? 16.941 -1.276 7.917 1.00 95.62 367 GLU A O 1
ATOM 2872 N N . GLY A 1 368 ? 15.762 -1.570 9.796 1.00 95.69 368 GLY A N 1
ATOM 2873 C CA . GLY A 1 368 ? 16.701 -2.509 10.406 1.00 95.69 368 GLY A CA 1
ATOM 2874 C C . GLY A 1 368 ? 16.903 -3.787 9.582 1.00 95.69 368 GLY A C 1
ATOM 2875 O O . GLY A 1 368 ? 18.041 -4.212 9.377 1.00 95.69 368 GLY A O 1
ATOM 2876 N N . LEU A 1 369 ? 15.821 -4.381 9.065 1.00 93.94 369 LEU A N 1
ATOM 2877 C CA . LEU A 1 369 ? 15.854 -5.613 8.258 1.00 93.94 369 LEU A CA 1
ATOM 2878 C C . LEU A 1 369 ? 16.481 -5.423 6.866 1.00 93.94 369 LEU A C 1
ATOM 2880 O O . LEU A 1 369 ? 17.026 -6.374 6.279 1.00 93.94 369 LEU A O 1
ATOM 2884 N N . LEU A 1 370 ? 16.386 -4.207 6.329 1.00 94.12 370 LEU A N 1
ATOM 2885 C CA . LEU A 1 370 ? 16.884 -3.841 5.004 1.00 94.12 370 LEU A CA 1
ATOM 2886 C C . LEU A 1 370 ? 18.159 -2.991 5.047 1.00 94.12 370 LEU A C 1
ATOM 2888 O O . LEU A 1 370 ? 18.684 -2.623 3.998 1.00 94.12 370 LEU A O 1
ATOM 2892 N N . ARG A 1 371 ? 18.722 -2.758 6.236 1.00 93.56 371 ARG A N 1
ATOM 2893 C CA . ARG A 1 371 ? 19.955 -1.990 6.425 1.00 93.56 371 ARG A CA 1
ATOM 2894 C C . ARG A 1 371 ? 21.086 -2.507 5.535 1.00 93.56 371 ARG A C 1
ATOM 2896 O O . ARG A 1 371 ? 21.413 -3.693 5.541 1.00 93.56 371 ARG A O 1
ATOM 2903 N N . GLY A 1 372 ? 21.707 -1.586 4.798 1.00 88.88 372 GLY A N 1
ATOM 2904 C CA . GLY A 1 372 ? 22.814 -1.885 3.885 1.00 88.88 372 GLY A CA 1
ATOM 2905 C C . GLY A 1 372 ? 22.394 -2.560 2.576 1.00 88.88 372 GLY A C 1
ATOM 2906 O O . GLY A 1 372 ? 23.263 -2.923 1.787 1.00 88.88 372 GLY A O 1
ATOM 2907 N N . LYS A 1 373 ? 21.090 -2.727 2.332 1.00 90.25 373 LYS A N 1
ATOM 2908 C CA . LYS A 1 373 ? 20.539 -3.194 1.059 1.00 90.25 373 LYS A CA 1
ATOM 2909 C C . LYS A 1 373 ? 19.950 -2.021 0.285 1.00 90.25 373 LYS A C 1
ATOM 2911 O O . LYS A 1 373 ? 19.592 -0.993 0.848 1.00 90.25 373 LYS A O 1
ATOM 2916 N N . THR A 1 374 ? 19.836 -2.211 -1.017 1.00 85.31 374 THR A N 1
ATOM 2917 C CA . THR A 1 374 ? 19.225 -1.272 -1.961 1.00 85.31 374 THR A CA 1
ATOM 2918 C C . THR A 1 374 ? 18.275 -2.025 -2.885 1.00 85.31 374 THR A C 1
ATOM 2920 O O . THR A 1 374 ? 18.345 -3.254 -2.979 1.00 85.31 374 THR A O 1
ATOM 2923 N N . SER A 1 375 ? 17.439 -1.308 -3.635 1.00 79.81 375 SER A N 1
ATOM 2924 C CA . SER A 1 375 ? 16.638 -1.896 -4.719 1.00 79.81 375 SER A CA 1
ATOM 2925 C C . SER A 1 375 ? 17.500 -2.692 -5.715 1.00 79.81 375 SER A C 1
ATOM 2927 O O . SER A 1 375 ? 17.131 -3.792 -6.130 1.00 79.81 375 SER A O 1
ATOM 2929 N N . GLU A 1 376 ? 18.708 -2.201 -6.011 1.00 78.62 376 GLU A N 1
ATOM 2930 C CA . GLU A 1 376 ? 19.697 -2.871 -6.867 1.00 78.62 376 GLU A CA 1
ATOM 2931 C C . GLU A 1 376 ? 20.226 -4.185 -6.267 1.00 78.62 376 GLU A C 1
ATOM 2933 O O . GLU A 1 376 ? 20.618 -5.080 -7.011 1.00 78.62 376 GLU A O 1
ATOM 2938 N N . SER A 1 377 ? 20.172 -4.363 -4.940 1.00 79.50 377 SER A N 1
ATOM 2939 C CA . SER A 1 377 ? 20.594 -5.609 -4.273 1.00 79.50 377 SER A CA 1
ATOM 2940 C C . SER A 1 377 ? 19.717 -6.815 -4.633 1.00 79.50 377 SER A C 1
ATOM 2942 O O . SER A 1 377 ? 20.099 -7.954 -4.371 1.00 79.50 377 SER A O 1
ATOM 2944 N N . PHE A 1 378 ? 18.540 -6.575 -5.218 1.00 74.75 378 PHE A N 1
ATOM 2945 C CA . PHE A 1 378 ? 17.575 -7.607 -5.598 1.00 74.75 378 PHE A CA 1
ATOM 2946 C C . PHE A 1 378 ? 17.263 -7.624 -7.095 1.00 74.75 378 PHE A C 1
ATOM 2948 O O . PHE A 1 378 ? 16.415 -8.404 -7.530 1.00 74.75 378 PHE A O 1
ATOM 2955 N N . LYS A 1 379 ? 17.915 -6.761 -7.879 1.00 72.88 379 LYS A N 1
ATOM 2956 C CA . LYS A 1 379 ? 17.649 -6.609 -9.306 1.00 72.88 379 LYS A CA 1
ATOM 2957 C C . LYS A 1 379 ? 18.153 -7.820 -10.072 1.00 72.88 379 LYS A C 1
ATOM 2959 O O . LYS A 1 379 ? 19.310 -8.221 -9.942 1.00 72.88 379 LYS A O 1
ATOM 2964 N N . THR A 1 380 ? 17.293 -8.387 -10.906 1.00 70.00 380 THR A N 1
ATOM 2965 C CA . THR A 1 380 ? 17.729 -9.414 -11.850 1.00 70.00 380 THR A CA 1
ATOM 2966 C C . THR A 1 380 ? 18.456 -8.724 -12.998 1.00 70.00 380 THR A C 1
ATOM 2968 O O . THR A 1 380 ? 17.939 -7.734 -13.528 1.00 70.00 380 THR A O 1
ATOM 2971 N N . PRO A 1 381 ? 19.644 -9.207 -13.403 1.00 73.50 381 PRO A N 1
ATOM 2972 C CA . PRO A 1 381 ? 20.334 -8.660 -14.559 1.00 73.50 381 PRO A CA 1
ATOM 2973 C C . PRO A 1 381 ? 19.411 -8.633 -15.787 1.00 73.50 381 PRO A C 1
ATOM 2975 O O . PRO A 1 381 ? 18.620 -9.566 -15.968 1.00 73.50 381 PRO A O 1
ATOM 2978 N N . PRO A 1 382 ? 19.503 -7.601 -16.646 1.00 74.00 382 PRO A N 1
ATOM 2979 C CA . PRO A 1 382 ? 18.794 -7.598 -17.918 1.00 74.00 382 PRO A CA 1
ATOM 2980 C C . PRO A 1 382 ? 19.082 -8.889 -18.688 1.00 74.00 382 PRO A C 1
ATOM 2982 O O . PRO A 1 382 ? 20.204 -9.402 -18.646 1.00 74.00 382 PRO A O 1
ATOM 2985 N N . ALA A 1 383 ? 18.085 -9.407 -19.409 1.00 78.75 383 ALA A N 1
ATOM 2986 C CA . ALA A 1 383 ? 18.299 -10.567 -20.263 1.00 78.75 383 ALA A CA 1
ATOM 2987 C C . ALA A 1 383 ? 19.446 -10.294 -21.253 1.00 78.75 383 ALA A C 1
ATOM 2989 O O . ALA A 1 383 ? 19.625 -9.169 -21.730 1.00 78.75 383 ALA A O 1
ATOM 2990 N N . VAL A 1 384 ? 20.236 -11.328 -21.552 1.00 83.94 384 VAL A N 1
ATOM 2991 C CA . VAL A 1 384 ? 21.401 -11.210 -22.438 1.00 83.94 384 VAL A CA 1
ATOM 2992 C C . VAL A 1 384 ? 20.977 -10.585 -23.770 1.00 83.9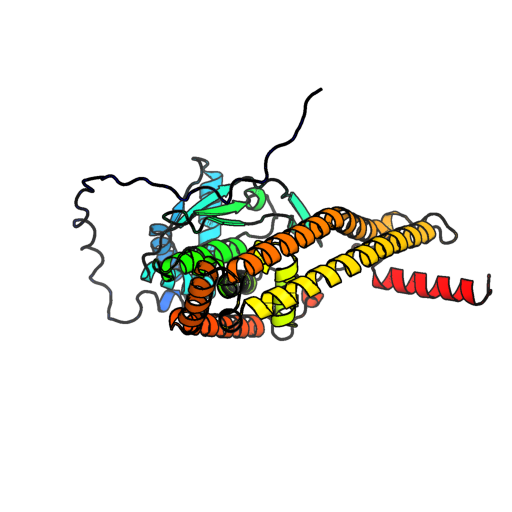4 384 VAL A C 1
ATOM 2994 O O . VAL A 1 384 ? 20.014 -11.024 -24.394 1.00 83.94 384 VAL A O 1
ATOM 2997 N N . GLY A 1 385 ? 21.695 -9.542 -24.195 1.00 87.12 385 GLY A N 1
ATOM 2998 C CA . GLY A 1 385 ? 21.426 -8.830 -25.446 1.00 87.12 385 GLY A CA 1
ATOM 2999 C C . GLY A 1 385 ? 20.355 -7.735 -25.370 1.00 87.12 385 GLY A C 1
ATOM 3000 O O . GLY A 1 385 ? 20.096 -7.112 -26.399 1.00 87.12 385 GLY A O 1
ATOM 3001 N N . GLN A 1 386 ? 19.758 -7.467 -24.200 1.00 91.56 386 GLN A N 1
ATOM 3002 C CA . GLN A 1 386 ? 18.850 -6.329 -23.999 1.00 91.56 386 GLN A CA 1
ATOM 3003 C C . GLN A 1 386 ? 19.609 -5.026 -23.710 1.00 91.56 386 GLN A C 1
ATOM 3005 O O . GLN A 1 386 ? 20.553 -4.998 -22.918 1.00 91.56 386 GLN A O 1
ATOM 3010 N N . VAL A 1 387 ? 19.149 -3.934 -24.318 1.00 92.25 387 VAL A N 1
ATOM 3011 C CA . VAL A 1 387 ? 19.605 -2.565 -24.066 1.00 92.25 387 VAL A CA 1
ATOM 3012 C C . VAL A 1 387 ? 18.869 -2.002 -22.852 1.00 92.25 387 VAL A C 1
ATOM 3014 O O . VAL A 1 387 ? 17.642 -2.042 -22.783 1.00 92.25 387 VAL A O 1
ATOM 3017 N N . THR A 1 388 ? 19.606 -1.438 -21.897 1.00 91.06 388 THR A N 1
ATOM 3018 C CA . THR A 1 388 ? 19.034 -0.744 -20.732 1.00 91.06 388 THR A CA 1
ATOM 3019 C C . THR A 1 388 ? 18.723 0.725 -21.030 1.00 91.06 388 THR A C 1
ATOM 3021 O O . THR A 1 388 ? 19.250 1.306 -21.980 1.00 91.06 388 THR A O 1
ATOM 3024 N N . TRP A 1 389 ? 17.919 1.375 -20.179 1.00 91.06 389 TRP A N 1
ATOM 3025 C CA . TRP A 1 389 ? 17.647 2.816 -20.282 1.00 91.06 389 TRP A CA 1
ATOM 3026 C C . TRP A 1 389 ? 18.932 3.656 -20.269 1.00 91.06 389 TRP A C 1
ATOM 3028 O O . TRP A 1 389 ? 19.099 4.551 -21.095 1.00 91.06 389 TRP A O 1
ATOM 3038 N N . GLU A 1 390 ? 19.875 3.329 -19.387 1.00 91.94 390 GLU A N 1
ATOM 3039 C CA . GLU A 1 390 ? 21.173 4.007 -19.289 1.00 91.94 390 GLU A CA 1
ATOM 3040 C C . GLU A 1 390 ? 22.020 3.815 -20.553 1.00 91.94 390 GLU A C 1
ATOM 3042 O O . GLU A 1 390 ? 22.693 4.742 -21.009 1.00 91.94 390 GLU A O 1
ATOM 3047 N N . GLN A 1 391 ? 21.997 2.615 -21.140 1.00 94.19 391 GLN A N 1
ATOM 3048 C CA . GLN A 1 391 ? 22.680 2.339 -22.401 1.00 94.19 391 GLN A CA 1
ATOM 3049 C C . GLN A 1 391 ? 22.034 3.114 -23.553 1.00 94.19 391 GLN A C 1
ATOM 3051 O O . GLN A 1 391 ? 22.757 3.757 -24.311 1.00 94.19 391 GLN A O 1
ATOM 3056 N N . LEU A 1 392 ? 20.700 3.136 -23.647 1.00 94.88 392 LEU A N 1
ATOM 3057 C CA . LEU A 1 392 ? 19.970 3.919 -24.647 1.00 94.88 392 LEU A CA 1
ATOM 3058 C C . LEU A 1 392 ? 20.283 5.418 -24.531 1.00 94.88 392 LEU A C 1
ATOM 3060 O O . LEU A 1 392 ? 20.587 6.063 -25.533 1.00 94.88 392 LEU A O 1
ATOM 3064 N N . GLN A 1 393 ? 20.279 5.970 -23.316 1.00 94.50 393 GLN A N 1
ATOM 3065 C CA . GLN A 1 393 ? 20.648 7.366 -23.066 1.00 94.50 393 GLN A CA 1
ATOM 3066 C C . GLN A 1 393 ? 22.087 7.666 -23.498 1.00 94.50 393 GLN A C 1
ATOM 3068 O O . GLN A 1 393 ? 22.340 8.699 -24.119 1.00 94.50 393 GLN A O 1
ATOM 3073 N N . LYS A 1 394 ? 23.036 6.763 -23.221 1.00 95.00 394 LYS A N 1
ATOM 3074 C CA . LYS A 1 394 ? 24.431 6.903 -23.667 1.00 95.00 394 LYS A CA 1
ATOM 3075 C C . LYS A 1 394 ? 24.562 6.816 -25.189 1.00 95.00 394 LYS A C 1
ATOM 3077 O O . LYS A 1 394 ? 25.315 7.602 -25.761 1.00 95.00 394 LYS A O 1
ATOM 3082 N N . LEU A 1 395 ? 23.852 5.891 -25.840 1.00 93.50 395 LEU A N 1
ATOM 3083 C CA . LEU A 1 395 ? 23.822 5.761 -27.302 1.00 93.50 395 LEU A CA 1
ATOM 3084 C C . LEU A 1 395 ? 23.285 7.043 -27.943 1.00 93.50 395 LEU A C 1
ATOM 3086 O O . LEU A 1 395 ? 23.953 7.647 -28.781 1.00 93.50 395 LEU A O 1
ATOM 3090 N N . TRP A 1 396 ? 22.132 7.519 -27.474 1.00 94.12 396 TRP A N 1
ATOM 3091 C CA . TRP A 1 396 ? 21.522 8.749 -27.968 1.00 94.12 396 TRP A CA 1
ATOM 3092 C C . TRP A 1 396 ? 22.372 9.992 -27.681 1.00 94.12 396 TRP A C 1
ATOM 3094 O O . TRP A 1 396 ? 22.521 10.863 -28.537 1.00 94.12 396 TRP A O 1
ATOM 3104 N N . GLY A 1 397 ? 22.995 10.068 -26.504 1.00 92.56 397 GLY A N 1
ATOM 3105 C CA . GLY A 1 397 ? 23.902 11.156 -26.140 1.00 92.56 397 GLY A CA 1
ATOM 3106 C C . GLY A 1 397 ? 25.151 11.239 -27.025 1.00 92.56 397 GLY A C 1
ATOM 3107 O O . GLY A 1 397 ? 25.702 12.325 -27.194 1.00 92.56 397 GLY A O 1
ATOM 3108 N N . LYS A 1 398 ? 25.601 10.118 -27.605 1.00 89.62 398 LYS A N 1
ATOM 3109 C CA . LYS A 1 398 ? 26.685 10.098 -28.599 1.00 89.62 398 LYS A CA 1
ATOM 3110 C C . LYS A 1 398 ? 26.190 10.539 -29.978 1.00 89.62 398 LYS A C 1
ATOM 3112 O O . LYS A 1 398 ? 26.807 11.419 -30.571 1.00 89.62 398 LYS A O 1
ATOM 3117 N N . GLU A 1 399 ? 25.071 9.988 -30.443 1.00 86.75 399 GLU A N 1
ATOM 3118 C CA . GLU A 1 399 ? 24.515 10.293 -31.771 1.00 86.75 399 GLU A CA 1
ATOM 3119 C C . GLU A 1 399 ? 24.099 11.765 -31.891 1.00 86.75 399 GLU A C 1
ATOM 3121 O O . GLU A 1 399 ? 24.497 12.464 -32.819 1.00 86.75 399 GLU A O 1
ATOM 3126 N N . SER A 1 400 ? 23.386 12.288 -30.890 1.00 85.06 400 SER A N 1
ATOM 3127 C CA . SER A 1 400 ? 22.960 13.694 -30.858 1.00 85.06 400 SER A CA 1
ATOM 3128 C C . SER A 1 400 ? 24.134 14.679 -30.898 1.00 85.06 400 SER A C 1
ATOM 3130 O O . SER A 1 400 ? 24.039 15.720 -31.549 1.00 85.06 400 SER A O 1
ATOM 3132 N N . LYS A 1 401 ? 25.265 14.344 -30.264 1.00 80.56 401 LYS A N 1
ATOM 3133 C CA . LYS A 1 401 ? 26.498 15.140 -30.348 1.00 80.56 401 LYS A CA 1
ATOM 3134 C C . LYS A 1 401 ? 27.140 15.053 -31.730 1.00 80.56 401 LYS A C 1
ATOM 3136 O O . LYS A 1 401 ? 27.563 16.085 -32.237 1.00 80.56 401 LYS A O 1
ATOM 3141 N N . ALA A 1 402 ? 27.181 13.869 -32.343 1.00 71.12 402 ALA A N 1
ATOM 3142 C CA . ALA A 1 402 ? 27.722 13.688 -33.691 1.00 71.12 402 ALA A CA 1
ATOM 3143 C C . ALA A 1 402 ? 26.904 14.451 -34.750 1.00 71.12 402 ALA A C 1
ATOM 3145 O O . ALA A 1 402 ? 27.472 15.109 -35.621 1.00 71.12 402 ALA A O 1
ATOM 3146 N N . CYS A 1 403 ? 25.571 14.455 -34.633 1.00 61.44 403 CYS A N 1
ATOM 3147 C CA . CYS A 1 403 ? 24.707 15.267 -35.489 1.00 61.44 403 CYS A CA 1
ATOM 3148 C C . CYS A 1 403 ? 24.900 16.777 -35.266 1.00 61.44 403 CYS A C 1
ATOM 3150 O O . CYS A 1 403 ? 24.848 17.541 -36.226 1.00 61.44 403 CYS A O 1
ATOM 3152 N N . ALA A 1 404 ? 25.132 17.217 -34.023 1.00 58.75 404 ALA A N 1
ATOM 3153 C CA . ALA A 1 404 ? 25.312 18.632 -33.692 1.00 58.75 404 ALA A CA 1
ATOM 3154 C C . ALA A 1 404 ? 26.664 19.206 -34.151 1.00 58.75 404 ALA A C 1
ATOM 3156 O O . ALA A 1 404 ? 26.751 20.396 -34.445 1.00 58.75 404 ALA A O 1
ATOM 3157 N N . THR A 1 405 ? 27.718 18.390 -34.223 1.00 56.44 405 THR A N 1
ATOM 3158 C CA . THR A 1 405 ? 29.055 18.837 -34.648 1.00 56.44 405 THR A CA 1
ATOM 3159 C C . THR A 1 405 ? 29.286 18.740 -36.155 1.00 56.44 405 THR A C 1
ATOM 3161 O O . THR A 1 405 ? 30.346 19.145 -36.624 1.00 56.44 405 THR A O 1
ATOM 3164 N N . GLY A 1 406 ? 28.332 18.203 -36.927 1.00 43.38 406 GLY A N 1
ATOM 3165 C CA . GLY A 1 406 ? 28.479 18.007 -38.375 1.00 43.38 406 GLY A CA 1
ATOM 3166 C C . GLY A 1 406 ? 29.592 17.025 -38.762 1.00 43.38 406 GLY A C 1
ATOM 3167 O O . GLY A 1 406 ? 29.903 16.890 -39.943 1.00 43.38 406 GLY A O 1
ATOM 3168 N N . VAL A 1 407 ? 30.186 16.331 -3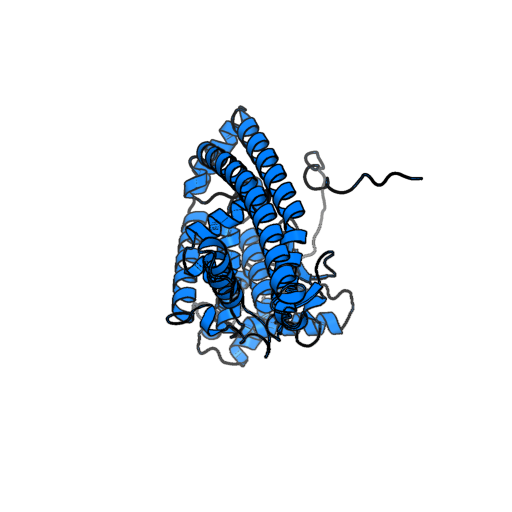7.785 1.00 40.22 407 VAL A N 1
ATOM 3169 C CA . VAL A 1 407 ? 31.193 15.292 -38.007 1.00 40.22 407 VAL A CA 1
ATOM 3170 C C . VAL A 1 407 ? 30.444 14.014 -38.364 1.00 40.22 407 VAL A C 1
ATOM 3172 O O . VAL A 1 407 ? 30.200 13.146 -37.528 1.00 40.22 407 VAL A O 1
ATOM 3175 N N . LEU A 1 408 ? 30.007 13.940 -39.617 1.00 33.94 408 LEU A N 1
ATOM 3176 C CA . LEU A 1 408 ? 29.637 12.674 -40.230 1.00 33.94 408 LEU A CA 1
ATOM 3177 C C . LEU A 1 408 ? 30.934 11.908 -40.547 1.00 33.94 408 LEU A C 1
ATOM 3179 O O . LEU A 1 408 ? 31.826 12.509 -41.151 1.00 33.94 408 LEU A O 1
ATOM 3183 N N . PRO A 1 409 ? 31.072 10.630 -40.155 1.00 41.47 409 PRO A N 1
ATOM 3184 C CA . PRO A 1 409 ? 31.981 9.729 -40.851 1.00 41.47 409 PRO A CA 1
ATOM 3185 C C . PRO A 1 409 ? 31.524 9.494 -42.296 1.00 41.47 409 PRO A C 1
ATOM 3187 O O . PRO A 1 409 ? 30.289 9.478 -42.540 1.00 41.47 409 PRO A O 1
#

Foldseek 3Di:
DDDDDDDDDDDDDDDDDDDDDDDDDDDPPPPPPPPPPPDDPPLPLPLLLDPNNDPVSLVVLLVLLVVQEAEDQVPPVLSVVLVSVLSSLLSLFSLSSVLSSVCSVLSFHEYEYEDADPPWDWDQDLNATEIDDDAWAWQLPDVQIYIYGYPCQSDPRYFHSNLVCQLHVSQRSSLSVVVPPDPPVLVLQALLSNLLSNLSSLSSCLRSVNQHDPLLQVCLVPVVVSLLVVLLQAQSSVSHDALVCLLPVLVVLVVSLVVLVVVLVVLVVVLVVLVVLVVLLCCCCVHDNVADNVQAVVVVVVSVVSNVCSVVSNVRSVNNNVSSVVLSVLCVDPVVVVVSVVSNVCSPDPSSVVSVVSSVVSSVVSCVSQPPHHSVNPRNPDDPSHADPVNSCVVCVVVVVCVVVVPDD